Protein AF-A0A2G6JJI5-F1 (afdb_monomer_lite)

Structure (mmCIF, N/CA/C/O backbone):
data_AF-A0A2G6JJI5-F1
#
_entry.id   AF-A0A2G6JJI5-F1
#
loop_
_atom_site.group_PDB
_atom_site.id
_atom_site.type_symbol
_atom_site.label_atom_id
_atom_site.label_alt_id
_atom_site.label_comp_id
_atom_site.label_asym_id
_atom_site.label_entity_id
_atom_site.label_seq_id
_atom_site.pdbx_PDB_ins_code
_atom_site.Cartn_x
_atom_site.Cartn_y
_atom_site.Cartn_z
_atom_site.occupancy
_atom_site.B_iso_or_equiv
_atom_site.auth_seq_id
_atom_site.auth_comp_id
_atom_site.auth_asym_id
_atom_site.auth_atom_id
_atom_site.pdbx_PDB_model_num
ATOM 1 N N . MET A 1 1 ? 77.158 -7.263 20.703 1.00 38.56 1 MET A N 1
ATOM 2 C CA . MET A 1 1 ? 77.450 -8.481 19.905 1.00 38.56 1 MET A CA 1
ATOM 3 C C . MET A 1 1 ? 76.325 -9.481 20.168 1.00 38.56 1 MET A C 1
ATOM 5 O O . MET A 1 1 ? 75.842 -9.471 21.289 1.00 38.56 1 MET A O 1
ATOM 9 N N . GLN A 1 2 ? 75.831 -10.314 19.247 1.00 38.84 2 GLN A N 1
ATOM 10 C CA . GLN A 1 2 ? 75.945 -10.385 17.775 1.00 38.84 2 GLN A CA 1
ATOM 11 C C . GLN A 1 2 ? 74.769 -11.262 17.254 1.00 38.84 2 GLN A C 1
ATOM 13 O O . GLN A 1 2 ? 74.258 -12.082 18.010 1.00 38.84 2 GLN A O 1
ATOM 18 N N . ARG A 1 3 ? 74.331 -11.107 15.993 1.00 40.19 3 ARG A N 1
ATOM 19 C CA . ARG A 1 3 ? 73.438 -12.071 15.290 1.00 40.19 3 ARG A CA 1
ATOM 20 C C . ARG A 1 3 ? 74.279 -12.987 14.383 1.00 40.19 3 ARG A C 1
ATOM 22 O O . ARG A 1 3 ? 75.352 -12.550 13.966 1.00 40.19 3 ARG A O 1
ATOM 29 N N . PRO A 1 4 ? 73.813 -14.211 14.069 1.00 56.66 4 PRO A N 1
ATOM 30 C CA . PRO A 1 4 ? 73.196 -14.513 12.749 1.00 56.66 4 PRO A CA 1
ATOM 31 C C . PRO A 1 4 ? 71.775 -15.141 12.898 1.00 56.66 4 PRO A C 1
ATOM 33 O O . PRO A 1 4 ? 71.428 -15.555 13.997 1.00 56.66 4 PRO A O 1
ATOM 36 N N . LEU A 1 5 ? 70.803 -15.060 11.964 1.00 37.88 5 LEU A N 1
ATOM 37 C CA . LEU A 1 5 ? 70.696 -15.606 10.580 1.00 37.88 5 LEU A CA 1
ATOM 38 C C . LEU A 1 5 ? 70.724 -17.153 10.555 1.00 37.88 5 LEU A C 1
ATOM 40 O O . LEU A 1 5 ? 71.643 -17.722 11.127 1.00 37.88 5 LEU A O 1
ATOM 44 N N . LEU A 1 6 ? 69.809 -17.916 9.930 1.00 32.12 6 LEU A N 1
ATOM 45 C CA . LEU A 1 6 ? 68.618 -17.684 9.059 1.00 32.12 6 LEU A CA 1
ATOM 46 C C . LEU A 1 6 ? 67.366 -18.394 9.674 1.00 32.12 6 LEU A C 1
ATOM 48 O O . LEU A 1 6 ? 67.451 -18.812 10.821 1.00 32.12 6 LEU A O 1
ATOM 52 N N . SER A 1 7 ? 66.159 -18.552 9.097 1.00 29.69 7 SER A N 1
ATOM 53 C CA . SER A 1 7 ? 65.561 -18.447 7.736 1.00 29.69 7 SER A CA 1
ATOM 54 C C . SER A 1 7 ? 64.113 -17.886 7.838 1.00 29.69 7 SER A C 1
ATOM 56 O O . SER A 1 7 ? 63.636 -17.693 8.952 1.00 29.69 7 SER A O 1
ATOM 58 N N . SER A 1 8 ? 63.332 -17.508 6.809 1.00 32.75 8 SER A N 1
ATOM 59 C CA . SER A 1 8 ? 63.349 -17.657 5.331 1.00 32.75 8 SER A CA 1
ATOM 60 C C . SER A 1 8 ? 62.566 -18.848 4.740 1.00 32.75 8 SER A C 1
ATOM 62 O O . SER A 1 8 ? 63.150 -19.727 4.116 1.00 32.75 8 SER A O 1
ATOM 64 N N . ALA A 1 9 ? 61.229 -18.818 4.854 1.00 34.94 9 ALA A N 1
ATOM 65 C CA . ALA A 1 9 ? 60.298 -19.674 4.102 1.00 34.94 9 ALA A CA 1
ATOM 66 C C . ALA A 1 9 ? 59.340 -18.826 3.234 1.00 34.94 9 ALA A C 1
ATOM 68 O O . ALA A 1 9 ? 58.873 -17.772 3.662 1.00 34.94 9 ALA A O 1
ATOM 69 N N . PHE A 1 10 ? 59.088 -19.270 1.999 1.00 32.00 10 PHE A N 1
ATOM 70 C CA . PHE A 1 10 ? 58.446 -18.488 0.934 1.00 32.00 10 PHE A CA 1
ATOM 71 C C . PHE A 1 10 ? 56.982 -18.115 1.213 1.00 32.00 10 PHE A C 1
ATOM 73 O O . PHE A 1 10 ? 56.144 -18.983 1.448 1.00 32.00 10 PHE A O 1
ATOM 80 N N . LEU A 1 11 ? 56.652 -16.836 1.012 1.00 33.12 11 LEU A N 1
ATOM 81 C CA . LEU A 1 11 ? 55.282 -16.370 0.793 1.00 33.12 11 LEU A CA 1
ATOM 82 C C . LEU A 1 11 ? 55.141 -16.042 -0.700 1.00 33.12 11 LEU A C 1
ATOM 84 O O . LEU A 1 11 ? 55.648 -15.029 -1.180 1.00 33.12 11 LEU A O 1
ATOM 88 N N . ALA A 1 12 ? 54.523 -16.950 -1.457 1.00 31.89 12 ALA A N 1
ATOM 89 C CA . ALA A 1 12 ? 54.389 -16.820 -2.905 1.00 31.89 12 ALA A CA 1
ATOM 90 C C . ALA A 1 12 ? 53.346 -15.748 -3.260 1.00 31.89 12 ALA A C 1
ATOM 92 O O . ALA A 1 12 ? 52.140 -16.003 -3.249 1.00 31.89 12 ALA A O 1
ATOM 93 N N . ALA A 1 13 ? 53.812 -14.543 -3.591 1.00 33.28 13 ALA A N 1
ATOM 94 C CA . ALA A 1 13 ? 52.966 -13.489 -4.134 1.00 33.28 13 ALA A CA 1
ATOM 95 C C . ALA A 1 13 ? 52.426 -13.925 -5.507 1.00 33.28 13 ALA A C 1
ATOM 97 O O . ALA A 1 13 ? 53.142 -13.902 -6.507 1.00 33.28 13 ALA A O 1
ATOM 98 N N . SER A 1 14 ? 51.159 -14.345 -5.549 1.00 35.94 14 SER A N 1
ATOM 99 C CA . SER A 1 14 ? 50.479 -14.691 -6.799 1.00 35.94 14 SER A CA 1
ATOM 100 C C . SER A 1 14 ? 50.305 -13.432 -7.638 1.00 35.94 14 SER A C 1
ATOM 102 O O . SER A 1 14 ? 49.429 -12.610 -7.367 1.00 35.94 14 SER A O 1
ATOM 104 N N . LEU A 1 15 ? 51.175 -13.273 -8.636 1.00 31.30 15 LEU A N 1
ATOM 105 C CA . LEU A 1 15 ? 51.178 -12.132 -9.536 1.00 31.30 15 LEU A CA 1
ATOM 106 C C . LEU A 1 15 ? 49.893 -12.156 -10.375 1.00 31.30 15 LEU A C 1
ATOM 108 O O . LEU A 1 15 ? 49.793 -12.874 -11.370 1.00 31.30 15 LEU A O 1
ATOM 112 N N . LEU A 1 16 ? 48.895 -11.379 -9.953 1.00 34.00 16 LEU A N 1
ATOM 113 C CA . LEU A 1 16 ? 47.701 -11.121 -10.745 1.00 34.00 16 LEU A CA 1
ATOM 114 C C . LEU A 1 16 ? 48.131 -10.290 -11.954 1.00 34.00 16 LEU A C 1
ATOM 116 O O . LEU A 1 16 ? 48.223 -9.065 -11.893 1.00 34.00 16 LEU A O 1
ATOM 120 N N . LEU A 1 17 ? 48.444 -10.995 -13.042 1.00 34.47 17 LEU A N 1
ATOM 121 C CA . LEU A 1 17 ? 48.695 -10.434 -14.361 1.00 34.47 17 LEU A CA 1
ATOM 122 C C . LEU A 1 17 ? 47.403 -9.771 -14.840 1.00 34.47 17 LEU A C 1
ATOM 124 O O . LEU A 1 17 ? 46.578 -10.369 -15.531 1.00 34.47 17 LEU A O 1
ATOM 128 N N . ALA A 1 18 ? 47.229 -8.518 -14.425 1.00 38.69 18 ALA A N 1
ATOM 129 C CA . ALA A 1 18 ? 46.273 -7.603 -15.004 1.00 38.69 18 ALA A CA 1
ATOM 130 C C . ALA A 1 18 ? 46.671 -7.417 -16.468 1.00 38.69 18 ALA A C 1
ATOM 132 O O . ALA A 1 18 ? 47.504 -6.574 -16.805 1.00 38.69 18 ALA A O 1
ATOM 133 N N . VAL A 1 19 ? 46.093 -8.249 -17.336 1.00 40.50 19 VAL A N 1
ATOM 134 C CA . VAL A 1 19 ? 46.059 -7.992 -18.770 1.00 40.50 19 VAL A CA 1
ATOM 135 C C . VAL A 1 19 ? 45.399 -6.633 -18.904 1.00 40.50 19 VAL A C 1
ATOM 137 O O . VAL A 1 19 ? 44.190 -6.499 -18.705 1.00 40.50 19 VAL A O 1
ATOM 140 N N . ALA A 1 20 ? 46.215 -5.624 -19.192 1.00 40.72 20 ALA A N 1
ATOM 141 C CA . ALA A 1 20 ? 45.750 -4.313 -19.579 1.00 40.72 20 ALA A CA 1
ATOM 142 C C . ALA A 1 20 ? 45.092 -4.460 -20.951 1.00 40.72 20 ALA A C 1
ATOM 144 O O . ALA A 1 20 ? 45.684 -4.162 -21.987 1.00 40.72 20 ALA A O 1
ATOM 145 N N . ALA A 1 21 ? 43.845 -4.938 -20.945 1.00 42.84 21 ALA A N 1
ATOM 146 C CA . ALA A 1 21 ? 42.897 -4.533 -21.953 1.00 42.84 21 ALA A CA 1
ATOM 147 C C . ALA A 1 21 ? 42.993 -3.009 -21.988 1.00 42.84 21 ALA A C 1
ATOM 149 O O . ALA A 1 21 ? 42.696 -2.339 -20.994 1.00 42.84 21 ALA A O 1
ATOM 150 N N . THR A 1 22 ? 43.477 -2.473 -23.108 1.00 41.12 22 THR A N 1
ATOM 151 C CA . THR A 1 22 ? 43.263 -1.067 -23.427 1.00 41.12 22 THR A CA 1
ATOM 152 C C . THR A 1 22 ? 41.798 -0.786 -23.129 1.00 41.12 22 THR A C 1
ATOM 154 O O . THR A 1 22 ? 40.969 -1.570 -23.611 1.00 41.12 22 THR A O 1
ATOM 157 N N . PRO A 1 23 ? 41.450 0.260 -22.355 1.00 46.59 23 PRO A N 1
ATOM 158 C CA . PRO A 1 23 ? 40.070 0.688 -22.328 1.00 46.59 23 PRO A CA 1
ATOM 159 C C . PRO A 1 23 ? 39.725 0.958 -23.785 1.00 46.59 23 PRO A C 1
ATOM 161 O O . PRO A 1 23 ? 40.285 1.861 -24.413 1.00 46.59 23 PRO A O 1
ATOM 164 N N . ALA A 1 24 ? 38.869 0.106 -24.347 1.00 46.53 24 ALA A N 1
ATOM 165 C CA . ALA A 1 24 ? 38.224 0.452 -25.585 1.00 46.53 24 ALA A CA 1
ATOM 166 C C . ALA A 1 24 ? 37.601 1.826 -25.347 1.00 46.53 24 ALA A C 1
ATOM 168 O O . ALA A 1 24 ? 37.145 2.134 -24.238 1.00 46.53 24 ALA A O 1
ATOM 169 N N . GLN A 1 25 ? 37.516 2.626 -26.398 1.00 41.81 25 GLN A N 1
ATOM 170 C CA . GLN A 1 25 ? 36.428 3.581 -26.443 1.00 41.81 25 GLN A CA 1
ATOM 171 C C . GLN A 1 25 ? 35.155 2.741 -26.602 1.00 41.81 25 GLN A C 1
ATOM 173 O O . GLN A 1 25 ? 34.612 2.607 -27.694 1.00 41.81 25 GLN A O 1
ATOM 178 N N . GLU A 1 26 ? 34.715 2.133 -25.489 1.00 48.22 26 GLU A N 1
ATOM 179 C CA . GLU A 1 26 ? 33.298 2.041 -25.200 1.00 48.22 26 GLU A CA 1
ATOM 180 C C . GLU A 1 26 ? 32.799 3.456 -25.462 1.00 48.22 26 GLU A C 1
ATOM 182 O O . GLU A 1 26 ? 33.107 4.384 -24.706 1.00 48.22 26 GLU A O 1
ATOM 187 N N . GLU A 1 27 ? 32.122 3.646 -26.598 1.00 51.03 27 GLU A N 1
ATOM 188 C CA . GLU A 1 27 ? 31.246 4.794 -26.759 1.00 51.03 27 GLU A CA 1
ATOM 189 C C . GLU A 1 27 ? 30.479 4.879 -25.446 1.00 51.03 27 GLU A C 1
ATOM 191 O O . GLU A 1 27 ? 29.934 3.857 -25.017 1.00 51.03 27 GLU A O 1
ATOM 196 N N . GLU A 1 28 ? 30.503 6.035 -24.774 1.00 52.12 28 GLU A N 1
ATOM 197 C CA . GLU A 1 28 ? 29.772 6.230 -23.524 1.00 52.12 28 GLU A CA 1
ATOM 198 C C . GLU A 1 28 ? 28.290 6.112 -23.879 1.00 52.12 28 GLU A C 1
ATOM 200 O O . GLU A 1 28 ? 27.642 7.109 -24.203 1.00 52.12 28 GLU A O 1
ATOM 205 N N . GLN A 1 29 ? 27.803 4.865 -23.953 1.00 58.72 29 GLN A N 1
ATOM 206 C CA . GLN A 1 29 ? 26.558 4.498 -24.606 1.00 58.72 29 GLN A CA 1
ATOM 207 C C . GLN A 1 29 ? 25.493 5.176 -23.795 1.00 58.72 29 GLN A C 1
ATOM 209 O O . GLN A 1 29 ? 25.191 4.731 -22.689 1.00 58.72 29 GLN A O 1
ATOM 214 N N . GLN A 1 30 ? 25.030 6.315 -24.305 1.00 74.69 30 GLN A N 1
ATOM 215 C CA . GLN A 1 30 ? 24.306 7.270 -23.496 1.00 74.69 30 GLN A CA 1
ATOM 216 C C . GLN A 1 30 ? 23.094 6.535 -22.942 1.00 74.69 30 GLN A C 1
ATOM 218 O O . GLN A 1 30 ? 22.243 6.039 -23.685 1.00 74.69 30 GLN A O 1
ATOM 223 N N . ARG A 1 31 ? 23.099 6.341 -21.624 1.00 90.31 31 ARG A N 1
ATOM 224 C CA . ARG A 1 31 ? 22.243 5.327 -21.029 1.00 90.31 31 ARG A CA 1
ATOM 225 C C . ARG A 1 31 ? 20.842 5.886 -20.836 1.00 90.31 31 ARG A C 1
ATOM 227 O O . ARG A 1 31 ? 20.650 6.983 -20.310 1.00 90.31 31 ARG A O 1
ATOM 234 N N . GLY A 1 32 ? 19.860 5.114 -21.279 1.00 95.56 32 GLY A N 1
ATOM 235 C CA . GLY A 1 32 ? 18.454 5.461 -21.213 1.00 95.56 32 GLY A CA 1
ATOM 236 C C . GLY A 1 32 ? 17.920 5.542 -19.784 1.00 95.56 32 GLY A C 1
ATOM 237 O O . GLY A 1 32 ? 18.489 5.017 -18.821 1.00 95.56 32 GLY A O 1
ATOM 238 N N . MET A 1 33 ? 16.774 6.205 -19.661 1.00 96.75 33 MET A N 1
ATOM 239 C CA . MET A 1 33 ? 16.037 6.354 -18.407 1.00 96.75 33 MET A CA 1
ATOM 240 C C . MET A 1 33 ? 14.589 5.912 -18.610 1.00 96.75 33 MET A C 1
ATOM 242 O O . MET A 1 33 ? 13.979 6.240 -19.626 1.00 96.75 33 MET A O 1
ATOM 246 N N . LEU A 1 34 ? 14.023 5.208 -17.632 1.00 97.12 34 LEU A N 1
ATOM 247 C CA . LEU A 1 34 ? 12.670 4.657 -17.692 1.00 97.12 34 LEU A CA 1
ATOM 248 C C . LEU A 1 34 ? 11.923 4.958 -16.389 1.00 97.12 34 LEU A C 1
ATOM 250 O O . LEU A 1 34 ? 12.328 4.514 -15.316 1.00 97.12 34 LEU A O 1
ATOM 254 N N . SER A 1 35 ? 10.811 5.686 -16.475 1.00 96.38 35 SER A N 1
ATOM 255 C CA . SER A 1 35 ? 9.892 5.908 -15.359 1.00 96.38 35 SER A CA 1
ATOM 256 C C . SER A 1 35 ? 8.611 5.108 -15.559 1.00 96.38 35 SER A C 1
ATOM 258 O O . SER A 1 35 ? 7.983 5.155 -16.615 1.00 96.38 35 SER A O 1
ATOM 260 N N . MET A 1 36 ? 8.204 4.395 -14.516 1.00 96.81 36 MET A N 1
ATOM 261 C CA . MET A 1 36 ? 7.002 3.569 -14.470 1.00 96.81 36 MET A CA 1
ATOM 262 C C . MET A 1 36 ? 5.857 4.319 -13.775 1.00 96.81 36 MET A C 1
ATOM 264 O O . MET A 1 36 ? 6.087 5.179 -12.921 1.00 96.81 36 MET A O 1
ATOM 268 N N . LYS A 1 37 ? 4.605 3.976 -14.096 1.00 95.94 37 LYS A N 1
ATOM 269 C CA . LYS A 1 37 ? 3.404 4.599 -13.500 1.00 95.94 37 LYS A CA 1
ATOM 270 C C . LYS A 1 37 ? 3.283 4.334 -11.999 1.00 95.94 37 LYS A C 1
ATOM 272 O O . LYS A 1 37 ? 2.753 5.179 -11.287 1.00 95.94 37 LYS A O 1
ATOM 277 N N . ASP A 1 38 ? 3.835 3.222 -11.516 1.00 93.75 38 ASP A N 1
ATOM 278 C CA . ASP A 1 38 ? 3.941 2.887 -10.088 1.00 93.75 38 ASP A CA 1
ATOM 279 C C . ASP A 1 38 ? 5.049 3.657 -9.341 1.00 93.75 38 ASP A C 1
ATOM 281 O O . ASP A 1 38 ? 5.219 3.482 -8.136 1.00 93.75 38 ASP A O 1
ATOM 285 N N . GLY A 1 39 ? 5.815 4.495 -10.042 1.00 93.56 39 GLY A N 1
ATOM 286 C CA . GLY A 1 39 ? 6.869 5.324 -9.472 1.00 93.56 39 GLY A CA 1
ATOM 287 C C . GLY A 1 39 ? 8.248 4.676 -9.387 1.00 93.56 39 GLY A C 1
ATOM 288 O O . GLY A 1 39 ? 9.170 5.328 -8.893 1.00 93.56 39 GLY A O 1
ATOM 289 N N . ARG A 1 40 ? 8.452 3.452 -9.903 1.00 93.69 40 ARG A N 1
ATOM 290 C CA . ARG A 1 40 ? 9.817 2.993 -10.206 1.00 93.69 40 ARG A CA 1
ATOM 291 C C . ARG A 1 40 ? 10.468 3.940 -11.214 1.00 93.69 40 ARG A C 1
ATOM 293 O O . ARG A 1 40 ? 9.845 4.400 -12.173 1.00 93.69 40 ARG A O 1
ATOM 300 N N . MET A 1 41 ? 11.746 4.210 -10.989 1.00 93.75 41 MET A N 1
ATOM 301 C CA . MET A 1 41 ? 12.609 4.925 -11.914 1.00 93.75 41 MET A CA 1
ATOM 302 C C . MET A 1 41 ? 13.873 4.103 -12.092 1.00 93.75 41 MET A C 1
ATOM 304 O O . MET A 1 41 ? 14.675 3.989 -11.167 1.00 93.75 41 MET A O 1
ATOM 308 N N . PHE A 1 42 ? 14.022 3.542 -13.283 1.00 94.06 42 PHE A N 1
ATOM 309 C CA . PHE A 1 42 ? 15.249 2.914 -13.726 1.00 94.06 42 PHE A CA 1
ATOM 310 C C . PHE A 1 42 ? 16.067 3.934 -14.500 1.00 94.06 42 PHE A C 1
ATOM 312 O O . PHE A 1 42 ? 15.550 4.829 -15.177 1.00 94.06 42 PHE A O 1
ATOM 319 N N . VAL A 1 43 ? 17.369 3.813 -14.344 1.00 92.31 43 VAL A N 1
ATOM 320 C CA . VAL A 1 43 ? 18.357 4.768 -14.807 1.00 92.31 43 VAL A CA 1
ATOM 321 C C . VAL A 1 43 ? 19.543 3.975 -15.295 1.00 92.31 43 VAL A C 1
ATOM 323 O O . VAL A 1 43 ? 19.759 2.854 -14.838 1.00 92.31 43 VAL A O 1
ATOM 326 N N . ASP A 1 44 ? 20.322 4.576 -16.181 1.00 91.88 44 ASP A N 1
ATOM 327 C CA . ASP A 1 44 ? 21.610 4.024 -16.561 1.00 91.88 44 ASP A CA 1
ATOM 328 C C . ASP A 1 44 ? 21.448 2.615 -17.218 1.00 91.88 44 ASP A C 1
ATOM 330 O O . ASP A 1 44 ? 22.290 1.727 -17.057 1.00 91.88 44 ASP A O 1
ATOM 334 N N . LEU A 1 45 ? 20.345 2.455 -17.981 1.00 93.88 45 LEU A N 1
ATOM 335 C CA . LEU A 1 45 ? 19.923 1.272 -18.757 1.00 93.88 45 LEU A CA 1
ATOM 336 C C . LEU A 1 45 ? 20.296 1.373 -20.248 1.00 93.88 45 LEU A C 1
ATOM 338 O O . LEU A 1 45 ? 20.409 2.470 -20.788 1.00 93.88 45 LEU A O 1
ATOM 342 N N . ILE A 1 46 ? 20.337 0.241 -20.956 1.00 95.12 46 ILE A N 1
ATOM 343 C CA . ILE A 1 46 ? 20.214 0.214 -22.424 1.00 95.12 46 ILE A CA 1
ATOM 344 C C . ILE A 1 46 ? 18.731 -0.002 -22.768 1.00 95.12 46 ILE A C 1
ATOM 346 O O . ILE A 1 46 ? 18.095 -0.919 -22.241 1.00 95.12 46 ILE A O 1
ATOM 350 N N . LEU A 1 47 ? 18.170 0.862 -23.619 1.00 96.12 47 LEU A N 1
ATOM 351 C CA . LEU A 1 47 ? 16.755 0.856 -24.005 1.00 96.12 47 LEU A CA 1
ATOM 352 C C . LEU A 1 47 ? 16.608 0.875 -25.528 1.00 96.12 47 LEU A C 1
ATOM 354 O O . LEU A 1 47 ? 17.200 1.719 -26.196 1.00 96.12 47 LEU A O 1
ATOM 358 N N . GLU A 1 48 ? 15.749 0.011 -26.060 1.00 94.75 48 GLU A N 1
ATOM 359 C CA . GLU A 1 48 ? 15.335 0.019 -27.466 1.00 94.75 48 GLU A CA 1
ATOM 360 C C . GLU A 1 48 ? 13.827 0.290 -27.578 1.00 94.75 48 GLU A C 1
ATOM 362 O O . GLU A 1 48 ? 13.043 -0.102 -26.712 1.00 94.75 48 GLU A O 1
ATOM 367 N N . GLN A 1 49 ? 13.389 0.977 -28.636 1.00 92.00 49 GLN A N 1
ATOM 368 C CA . GLN A 1 49 ? 11.963 1.215 -28.872 1.00 92.00 49 GLN A CA 1
ATOM 369 C C . GLN A 1 49 ? 11.326 -0.027 -29.507 1.00 92.00 49 GLN A C 1
ATOM 371 O O . GLN A 1 49 ? 11.754 -0.459 -30.576 1.00 92.00 49 GLN A O 1
ATOM 376 N N . ASN A 1 50 ? 10.282 -0.586 -28.887 1.00 92.06 50 ASN A N 1
ATOM 377 C CA . ASN A 1 50 ? 9.634 -1.786 -29.414 1.00 92.06 50 ASN A CA 1
ATOM 378 C C . ASN A 1 50 ? 8.538 -1.429 -30.437 1.00 92.06 50 ASN A C 1
ATOM 380 O O . ASN A 1 50 ? 7.668 -0.596 -30.171 1.00 92.06 50 ASN A O 1
ATOM 384 N N . ALA A 1 51 ? 8.533 -2.107 -31.589 1.00 85.75 51 ALA A N 1
ATOM 385 C CA . ALA A 1 51 ? 7.560 -1.894 -32.667 1.00 85.75 51 ALA A CA 1
ATOM 386 C C . ALA A 1 51 ? 6.093 -2.178 -32.268 1.00 85.75 51 ALA A C 1
ATOM 388 O O . ALA A 1 51 ? 5.172 -1.701 -32.925 1.00 85.75 51 ALA A O 1
ATOM 389 N N . LYS A 1 52 ? 5.858 -2.925 -31.180 1.00 85.12 52 LYS A N 1
ATOM 390 C CA . LYS A 1 52 ? 4.523 -3.226 -30.626 1.00 85.12 52 LYS A CA 1
ATOM 391 C C . LYS A 1 52 ? 4.043 -2.185 -29.598 1.00 85.12 52 LYS A C 1
ATOM 393 O O . LYS A 1 52 ? 3.000 -2.385 -28.980 1.00 85.12 52 LYS A O 1
ATOM 398 N N . GLY A 1 53 ? 4.783 -1.085 -29.431 1.00 90.31 53 GLY A N 1
ATOM 399 C CA . GLY A 1 53 ? 4.584 -0.087 -28.378 1.00 90.31 53 GLY A CA 1
ATOM 400 C C . GLY A 1 53 ? 5.363 -0.435 -27.106 1.00 90.31 53 GLY A C 1
ATOM 401 O O . GLY A 1 53 ? 5.668 -1.594 -26.854 1.00 90.31 53 GLY A O 1
ATOM 402 N N . GLY A 1 54 ? 5.698 0.570 -26.295 1.00 95.50 54 GLY A N 1
ATOM 403 C CA . GLY A 1 54 ? 6.587 0.407 -25.135 1.00 95.50 54 GLY A CA 1
ATOM 404 C C . GLY A 1 54 ? 8.081 0.386 -25.492 1.00 95.50 54 GLY A C 1
ATOM 405 O O . GLY A 1 54 ? 8.487 0.909 -26.533 1.00 95.50 54 GLY A O 1
ATOM 406 N N . VAL A 1 55 ? 8.907 -0.182 -24.607 1.00 97.06 55 VAL A N 1
ATOM 407 C CA . VAL A 1 55 ? 10.372 -0.278 -24.776 1.00 97.06 55 VAL A CA 1
ATOM 408 C C . VAL A 1 55 ? 10.888 -1.653 -24.376 1.00 97.06 55 VAL A C 1
ATOM 410 O O . VAL A 1 55 ? 10.305 -2.305 -23.514 1.00 97.06 55 VAL A O 1
ATOM 413 N N . ASP A 1 56 ? 12.015 -2.059 -24.948 1.00 97.44 56 ASP A N 1
ATOM 414 C CA . ASP A 1 56 ? 12.769 -3.224 -24.499 1.00 97.44 56 ASP A CA 1
ATOM 415 C C . ASP A 1 56 ? 1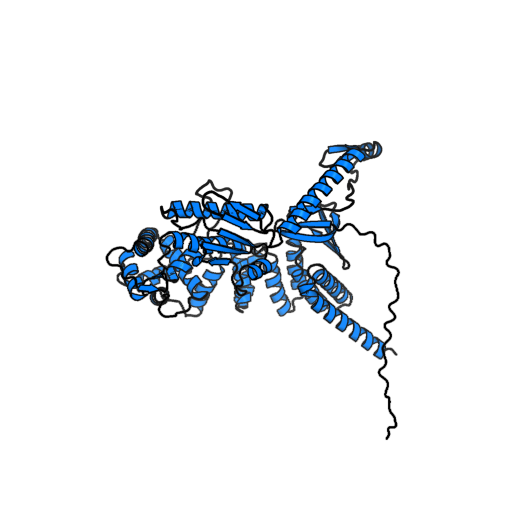3.967 -2.761 -23.662 1.00 97.44 56 ASP A C 1
ATOM 417 O O . ASP A 1 56 ? 14.788 -1.965 -24.119 1.00 97.44 56 ASP A O 1
ATOM 421 N N . VAL A 1 57 ? 14.075 -3.268 -22.434 1.00 97.38 57 VAL A N 1
ATOM 422 C CA . VAL A 1 57 ? 15.275 -3.134 -21.600 1.00 97.38 57 VAL A CA 1
ATOM 423 C C . VAL A 1 57 ? 16.264 -4.209 -22.033 1.00 97.38 57 VAL A C 1
ATOM 425 O O . VAL A 1 57 ? 15.943 -5.401 -21.995 1.00 97.38 57 VAL A O 1
ATOM 428 N N . VAL A 1 58 ? 17.457 -3.796 -22.451 1.00 96.56 58 VAL A N 1
ATOM 429 C CA . VAL A 1 58 ? 18.527 -4.701 -22.881 1.00 96.56 58 VAL A CA 1
ATOM 430 C C . VAL A 1 58 ? 19.493 -4.915 -21.717 1.00 96.56 58 VAL A C 1
ATOM 432 O O . VAL A 1 58 ? 20.048 -3.961 -21.175 1.00 96.56 58 VAL A O 1
ATOM 435 N N . LEU A 1 59 ? 19.662 -6.178 -21.334 1.00 95.81 59 LEU A N 1
ATOM 436 C CA . LEU A 1 59 ? 20.522 -6.674 -20.259 1.00 95.81 59 LEU A CA 1
ATOM 437 C C . LEU A 1 59 ? 21.560 -7.646 -20.845 1.00 95.81 59 LEU A C 1
ATOM 439 O O . LEU A 1 59 ? 21.340 -8.231 -21.910 1.00 95.81 59 LEU A O 1
ATOM 443 N N . SER A 1 60 ? 22.662 -7.889 -20.136 1.00 95.00 60 SER A N 1
ATOM 444 C CA . SER A 1 60 ? 23.706 -8.834 -20.566 1.00 95.00 60 SER A CA 1
ATOM 445 C C . SER A 1 60 ? 23.156 -10.256 -20.755 1.00 95.00 60 SER A C 1
ATOM 447 O O . SER A 1 60 ? 23.544 -10.974 -21.677 1.00 95.00 60 SER A O 1
ATOM 449 N N . ALA A 1 61 ? 22.188 -10.650 -19.921 1.00 95.44 61 ALA A N 1
ATOM 450 C CA . ALA A 1 61 ? 21.537 -11.955 -19.961 1.00 95.44 61 ALA A CA 1
ATOM 451 C C . ALA A 1 61 ? 20.243 -12.005 -20.807 1.00 95.44 61 ALA A C 1
ATOM 453 O O . ALA A 1 61 ? 19.559 -13.037 -20.838 1.00 95.44 61 ALA A O 1
ATOM 454 N N . GLY A 1 62 ? 19.887 -10.933 -21.523 1.00 95.81 62 GLY A N 1
ATOM 455 C CA . GLY A 1 62 ? 18.798 -10.939 -22.503 1.00 95.81 62 GLY A CA 1
ATOM 456 C C . GLY A 1 62 ? 17.988 -9.646 -22.558 1.00 95.81 62 GLY A C 1
ATOM 457 O O . GLY A 1 62 ? 18.398 -8.607 -22.061 1.00 95.81 62 GLY A O 1
ATOM 458 N N . ARG A 1 63 ? 16.807 -9.707 -23.175 1.00 96.75 63 ARG A N 1
ATOM 459 C CA . ARG A 1 63 ? 15.916 -8.549 -23.340 1.00 96.75 63 ARG A CA 1
ATOM 460 C C . ARG A 1 63 ? 14.630 -8.725 -22.544 1.00 96.75 63 ARG A C 1
ATOM 462 O O . ARG A 1 63 ? 14.092 -9.831 -22.476 1.00 96.75 63 ARG A O 1
ATOM 469 N N . ILE A 1 64 ? 14.130 -7.631 -21.978 1.00 97.69 64 ILE A N 1
ATOM 470 C CA . ILE A 1 64 ? 12.856 -7.567 -21.261 1.00 97.69 64 ILE A CA 1
ATOM 471 C C . ILE A 1 64 ? 11.955 -6.550 -21.950 1.00 97.69 64 ILE A C 1
ATOM 473 O O . ILE A 1 64 ? 12.242 -5.357 -21.933 1.00 97.69 64 ILE A O 1
ATOM 477 N N . HIS A 1 65 ? 10.840 -7.015 -22.503 1.00 97.75 65 HIS A N 1
ATOM 478 C CA . HIS A 1 65 ? 9.820 -6.125 -23.037 1.00 97.75 65 HIS A CA 1
ATOM 479 C C . HIS A 1 65 ? 9.016 -5.465 -21.910 1.00 97.75 65 HIS A C 1
ATOM 481 O O . HIS A 1 65 ? 8.459 -6.160 -21.060 1.00 97.75 65 HIS A O 1
ATOM 487 N N . VAL A 1 66 ? 8.911 -4.136 -21.932 1.00 98.06 66 VAL A N 1
ATOM 488 C CA . VAL A 1 66 ? 8.128 -3.332 -20.989 1.00 98.06 66 VAL A CA 1
ATOM 489 C C . VAL A 1 66 ? 6.972 -2.669 -21.749 1.00 98.06 66 VAL A C 1
ATOM 491 O O . VAL A 1 66 ? 7.206 -1.766 -22.558 1.00 98.06 66 VAL A O 1
ATOM 494 N N . PRO A 1 67 ? 5.713 -3.075 -21.507 1.00 97.19 67 PRO A N 1
ATOM 495 C CA . PRO A 1 67 ? 4.577 -2.548 -22.251 1.00 97.19 67 PRO A CA 1
ATOM 496 C C . PRO A 1 67 ? 4.213 -1.120 -21.816 1.00 97.19 67 PRO A C 1
ATOM 498 O O . PRO A 1 67 ? 4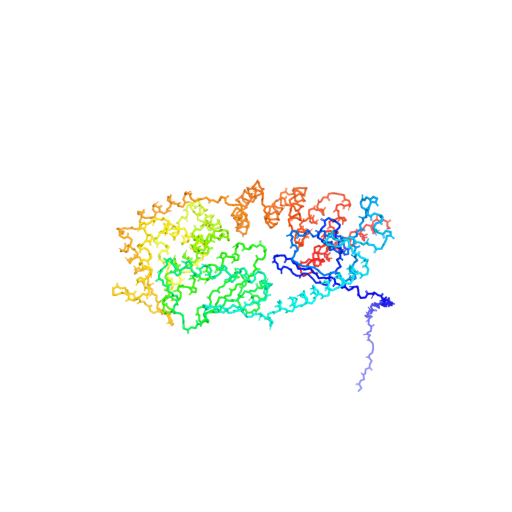.245 -0.771 -20.633 1.00 97.19 67 PRO A O 1
ATOM 501 N N . GLU A 1 68 ? 3.761 -0.302 -22.771 1.00 96.69 68 GLU A N 1
ATOM 502 C CA . GLU A 1 68 ? 3.333 1.098 -22.570 1.00 96.69 68 GLU A CA 1
ATOM 503 C C . GLU A 1 68 ? 2.226 1.267 -21.505 1.00 96.69 68 GLU A C 1
ATOM 505 O O . GLU A 1 68 ? 2.084 2.320 -20.873 1.00 96.69 68 GLU A O 1
ATOM 510 N N . SER A 1 69 ? 1.467 0.203 -21.224 1.00 96.12 69 SER A N 1
ATOM 511 C CA . SER A 1 69 ? 0.505 0.151 -20.120 1.00 96.12 69 SER A CA 1
ATOM 512 C C . SER A 1 69 ? 1.139 0.464 -18.757 1.00 96.12 69 SER A C 1
ATOM 514 O O . SER A 1 69 ? 0.470 1.094 -17.936 1.00 96.12 69 SER A O 1
ATOM 516 N N . LEU A 1 70 ? 2.421 0.140 -18.546 1.00 96.38 70 LEU A N 1
ATOM 517 C CA . LEU A 1 70 ? 3.159 0.369 -17.298 1.00 96.38 70 LEU A CA 1
ATOM 518 C C . LEU A 1 70 ? 4.037 1.635 -17.305 1.00 96.38 70 LEU A C 1
ATOM 520 O O . LEU A 1 70 ? 4.378 2.140 -16.237 1.00 96.38 70 LEU A O 1
ATOM 524 N N . ILE A 1 71 ? 4.396 2.165 -18.478 1.00 97.31 71 ILE A N 1
ATOM 525 C CA . ILE A 1 71 ? 5.411 3.226 -18.628 1.00 97.31 71 ILE A CA 1
ATOM 526 C C . ILE A 1 71 ? 4.808 4.623 -18.450 1.00 97.31 71 ILE A C 1
ATOM 528 O O . ILE A 1 71 ? 3.856 4.985 -19.136 1.00 97.31 71 ILE A O 1
ATOM 532 N N . GLN A 1 72 ? 5.377 5.427 -17.552 1.00 96.12 72 GLN A N 1
ATOM 533 C CA . GLN A 1 72 ? 5.002 6.830 -17.358 1.00 96.12 72 GLN A CA 1
ATOM 534 C C . GLN A 1 72 ? 5.738 7.760 -18.331 1.00 96.12 72 GLN A C 1
ATOM 536 O O . GLN A 1 72 ? 5.109 8.636 -18.921 1.00 96.12 72 GLN A O 1
ATOM 541 N N . ASP A 1 73 ? 7.051 7.589 -18.479 1.00 96.31 73 ASP A N 1
ATOM 542 C CA . ASP A 1 73 ? 7.877 8.289 -19.470 1.00 96.31 73 ASP A CA 1
ATOM 543 C C . ASP A 1 73 ? 9.209 7.540 -19.658 1.00 96.31 73 ASP A C 1
ATOM 545 O O . ASP A 1 73 ? 9.618 6.767 -18.788 1.00 96.31 73 ASP A O 1
ATOM 549 N N . TYR A 1 74 ? 9.892 7.751 -20.780 1.00 96.94 74 TYR A N 1
ATOM 550 C CA . TYR A 1 74 ? 11.174 7.113 -21.082 1.00 96.94 74 TYR A CA 1
ATOM 551 C C . TYR A 1 74 ? 12.031 7.952 -22.036 1.00 96.94 74 TYR A C 1
ATOM 553 O O . TYR A 1 74 ? 11.512 8.609 -22.938 1.00 96.94 74 TYR A O 1
ATOM 561 N N . PHE A 1 75 ? 13.348 7.885 -21.867 1.00 96.56 75 PHE A N 1
ATOM 562 C CA . PHE A 1 75 ? 14.344 8.576 -22.683 1.00 96.56 75 PHE A CA 1
ATOM 563 C C . PHE A 1 75 ? 15.313 7.561 -23.292 1.00 96.56 75 PHE A C 1
ATOM 565 O O . PHE A 1 75 ? 15.893 6.756 -22.560 1.00 96.56 75 PHE A O 1
ATOM 572 N N . ILE A 1 76 ? 15.478 7.614 -24.616 1.00 96.00 76 ILE A N 1
ATOM 573 C CA . ILE A 1 76 ? 16.434 6.797 -25.376 1.00 96.00 76 ILE A CA 1
ATOM 574 C C . ILE A 1 76 ? 17.397 7.750 -26.095 1.00 96.00 76 ILE A C 1
ATOM 576 O O . ILE A 1 76 ? 16.991 8.435 -27.039 1.00 96.00 76 ILE A O 1
ATOM 580 N N . PRO A 1 77 ? 18.665 7.820 -25.673 1.00 93.12 77 PRO A N 1
ATOM 581 C CA . PRO A 1 77 ? 19.681 8.575 -26.391 1.00 93.12 77 PRO A CA 1
ATOM 582 C C . PRO A 1 77 ? 19.879 8.083 -27.822 1.00 93.12 77 PRO A C 1
ATOM 584 O O . PRO A 1 77 ? 19.787 6.893 -28.112 1.00 93.12 77 PRO A O 1
ATOM 587 N N . GLY A 1 78 ? 20.092 9.022 -28.745 1.00 90.94 78 GLY A N 1
ATOM 588 C CA . GLY A 1 78 ? 20.200 8.709 -30.172 1.00 90.94 78 GLY A CA 1
ATOM 589 C C . GLY A 1 78 ? 18.937 8.095 -30.798 1.00 90.94 78 GLY A C 1
ATOM 590 O O . GLY A 1 78 ? 19.050 7.498 -31.870 1.00 90.94 78 GLY A O 1
ATOM 591 N N . ALA A 1 79 ? 17.757 8.219 -30.163 1.00 91.56 79 ALA A N 1
ATOM 592 C CA . ALA A 1 79 ? 16.498 7.662 -30.666 1.00 91.56 79 ALA A CA 1
ATOM 593 C C . ALA A 1 79 ? 16.278 7.967 -32.155 1.00 91.56 79 ALA A C 1
ATOM 595 O O . ALA A 1 79 ? 16.306 9.121 -32.591 1.00 91.56 79 ALA A O 1
ATOM 596 N N . LYS A 1 80 ? 16.008 6.913 -32.927 1.00 90.94 80 LYS A N 1
ATOM 597 C CA . LYS A 1 80 ? 15.718 6.982 -34.363 1.00 90.94 80 LYS A CA 1
ATOM 598 C C . LYS A 1 80 ? 14.214 6.859 -34.591 1.00 90.94 80 LYS A C 1
ATOM 600 O O . LYS A 1 80 ? 13.495 6.298 -33.768 1.00 90.94 80 LYS A O 1
ATOM 605 N N . ILE A 1 81 ? 13.732 7.368 -35.720 1.00 88.62 81 ILE A N 1
ATOM 606 C CA . ILE A 1 81 ? 12.326 7.214 -36.106 1.00 88.62 81 ILE A CA 1
ATOM 607 C C . ILE A 1 81 ? 12.151 5.816 -36.697 1.00 88.62 81 ILE A C 1
ATOM 609 O O . ILE A 1 81 ? 12.475 5.587 -37.858 1.00 88.62 81 ILE A O 1
ATOM 613 N N . ALA A 1 82 ? 11.636 4.887 -35.895 1.00 83.38 82 ALA A N 1
ATOM 614 C CA . ALA A 1 82 ? 11.191 3.591 -36.388 1.00 83.38 82 ALA A CA 1
ATOM 615 C C . ALA A 1 82 ? 9.893 3.771 -37.196 1.00 83.38 82 ALA A C 1
ATOM 617 O O . ALA A 1 82 ? 8.823 3.997 -36.627 1.00 83.38 82 ALA A O 1
ATOM 618 N N . PHE A 1 83 ? 9.991 3.701 -38.525 1.00 85.31 83 PHE A N 1
ATOM 619 C CA . PHE A 1 83 ? 8.841 3.663 -39.424 1.00 85.31 83 PHE A CA 1
ATOM 620 C C . PHE A 1 83 ? 9.118 2.731 -40.608 1.00 85.31 83 PHE A C 1
ATOM 622 O O . PHE A 1 83 ? 10.016 2.986 -41.406 1.00 85.31 83 PHE A O 1
ATOM 629 N N . GLU A 1 84 ? 8.311 1.681 -40.730 1.00 87.06 84 GLU A N 1
ATOM 630 C CA . GLU A 1 84 ? 8.318 0.749 -41.858 1.00 87.06 84 GLU A CA 1
ATOM 631 C C . GLU A 1 84 ? 7.070 1.003 -42.714 1.00 87.06 84 GLU A C 1
ATOM 633 O O . GLU A 1 84 ? 5.953 1.083 -42.199 1.00 87.06 84 GLU A O 1
ATOM 638 N N . ALA A 1 85 ? 7.253 1.172 -44.024 1.00 89.75 85 ALA A N 1
ATOM 639 C CA . ALA A 1 85 ? 6.171 1.532 -44.935 1.00 89.75 85 ALA A CA 1
ATOM 640 C C . ALA A 1 85 ? 5.305 0.311 -45.294 1.00 89.75 85 ALA A C 1
ATOM 642 O O . ALA A 1 85 ? 5.755 -0.593 -45.998 1.00 89.75 85 ALA A O 1
ATOM 643 N N . SER A 1 86 ? 4.043 0.309 -44.853 1.00 92.94 86 SER A N 1
ATOM 644 C CA . SER A 1 86 ? 3.150 -0.861 -44.936 1.00 92.94 86 SER A CA 1
ATOM 645 C C . SER A 1 86 ? 2.406 -1.022 -46.270 1.00 92.94 86 SER A C 1
ATOM 647 O O . SER A 1 86 ? 1.769 -2.045 -46.514 1.00 92.94 86 SER A O 1
ATOM 649 N N . SER A 1 87 ? 2.457 -0.016 -47.148 1.00 95.19 87 SER A N 1
ATOM 650 C CA . SER A 1 87 ? 1.818 -0.049 -48.469 1.00 95.19 87 SER A CA 1
ATOM 651 C C . SER A 1 87 ? 2.560 0.829 -49.474 1.00 95.19 87 SER A C 1
ATOM 653 O O . SER A 1 87 ? 3.300 1.733 -49.081 1.00 95.19 87 SER A O 1
ATOM 655 N N . LYS A 1 88 ? 2.299 0.632 -50.775 1.00 96.19 88 LYS A N 1
ATOM 656 C CA . LYS A 1 88 ? 2.914 1.415 -51.861 1.00 96.19 88 LYS A CA 1
ATOM 657 C C . LYS A 1 88 ? 2.811 2.931 -51.647 1.00 96.19 88 LYS A C 1
ATOM 659 O O . LYS A 1 88 ? 3.786 3.644 -51.839 1.00 96.19 88 LYS A O 1
ATOM 664 N N . LYS A 1 89 ? 1.666 3.428 -51.166 1.00 94.75 89 LYS A N 1
ATOM 665 C CA . LYS A 1 89 ? 1.475 4.861 -50.882 1.00 94.75 89 LYS A CA 1
ATOM 666 C C . LYS A 1 89 ? 2.361 5.372 -49.739 1.00 94.75 89 LYS A C 1
ATOM 668 O O . LYS A 1 89 ? 2.690 6.551 -49.709 1.00 94.75 89 LYS A O 1
ATOM 673 N N . GLU A 1 90 ? 2.731 4.515 -48.790 1.00 95.81 90 GLU A N 1
ATOM 674 C CA . GLU A 1 90 ? 3.680 4.871 -47.731 1.00 95.81 90 GLU A CA 1
ATOM 675 C C . GLU A 1 90 ? 5.130 4.789 -48.228 1.00 95.81 90 GLU A C 1
ATOM 677 O O . GLU A 1 90 ? 5.930 5.655 -47.884 1.00 95.81 90 GLU A O 1
ATOM 682 N N . GLN A 1 91 ? 5.448 3.818 -49.093 1.00 96.00 91 GLN A N 1
ATOM 683 C CA . GLN A 1 91 ? 6.756 3.694 -49.755 1.00 96.00 91 GLN A CA 1
ATOM 684 C C . GLN A 1 91 ? 7.041 4.937 -50.613 1.00 96.00 91 GLN A C 1
ATOM 686 O O . GLN A 1 91 ? 8.030 5.627 -50.388 1.00 96.00 91 GLN A O 1
ATOM 691 N N . GLU A 1 92 ? 6.080 5.331 -51.453 1.00 96.62 92 GLU A N 1
ATOM 692 C CA . GLU A 1 92 ? 6.097 6.566 -52.245 1.00 96.62 92 GLU A CA 1
ATOM 693 C C . GLU A 1 92 ? 6.258 7.858 -51.420 1.00 96.62 92 GLU A C 1
ATOM 695 O O . GLU A 1 92 ? 6.562 8.906 -51.993 1.00 96.62 92 GLU A O 1
ATOM 700 N N . MET A 1 93 ? 5.983 7.845 -50.111 1.00 97.00 93 MET A N 1
ATOM 701 C CA . MET A 1 93 ? 6.214 8.991 -49.221 1.00 97.00 93 MET A CA 1
ATOM 702 C C . MET A 1 93 ? 7.621 8.949 -48.613 1.00 97.00 93 MET A C 1
ATOM 704 O O . MET A 1 93 ? 8.274 9.991 -48.543 1.00 97.00 93 MET A O 1
ATOM 708 N N . VAL A 1 94 ? 8.112 7.759 -48.251 1.00 95.31 94 VAL A N 1
ATOM 709 C CA . VAL A 1 94 ? 9.494 7.541 -47.785 1.00 95.31 94 VAL A CA 1
ATOM 710 C C . VAL A 1 94 ? 10.502 7.873 -48.887 1.00 95.31 94 VAL A C 1
ATOM 712 O O . VAL A 1 94 ? 11.442 8.621 -48.634 1.00 95.31 94 VAL A O 1
ATOM 715 N N . GLU A 1 95 ? 10.249 7.451 -50.128 1.00 95.44 95 GLU A N 1
ATOM 716 C CA . GLU A 1 95 ? 11.031 7.825 -51.322 1.00 95.44 95 GLU A CA 1
ATOM 717 C C . GLU A 1 95 ? 11.118 9.349 -51.524 1.00 95.44 95 GLU A C 1
ATOM 719 O O . GLU A 1 95 ? 12.128 9.870 -51.992 1.00 95.44 95 GLU A O 1
ATOM 724 N N . LYS A 1 96 ? 10.078 10.092 -51.122 1.00 96.69 96 LYS A N 1
ATOM 725 C CA . LYS A 1 96 ? 10.025 11.565 -51.184 1.00 96.69 96 LYS A CA 1
ATOM 726 C C . LYS A 1 96 ? 10.654 12.239 -49.952 1.00 96.69 96 LYS A C 1
ATOM 728 O O . LYS A 1 96 ? 10.521 13.453 -49.785 1.00 96.69 96 LYS A O 1
ATOM 733 N N . GLY A 1 97 ? 11.313 11.478 -49.074 1.00 96.25 97 GLY A N 1
ATOM 734 C CA . GLY A 1 97 ? 11.961 11.964 -47.851 1.00 96.25 97 GLY A CA 1
ATOM 735 C C . GLY A 1 97 ? 10.995 12.296 -46.708 1.00 96.25 97 GLY A C 1
ATOM 736 O O . GLY A 1 97 ? 11.330 13.110 -45.839 1.00 96.25 97 GLY A O 1
ATOM 737 N N . TYR A 1 98 ? 9.786 11.720 -46.706 1.00 96.75 98 TYR A N 1
ATOM 738 C CA . TYR A 1 98 ? 8.801 11.881 -45.633 1.00 96.75 98 TYR A CA 1
ATOM 739 C C . TYR A 1 98 ? 8.703 10.620 -44.774 1.00 96.75 98 TYR A C 1
ATOM 741 O O . TYR A 1 98 ? 8.537 9.514 -45.273 1.00 96.75 98 TYR A O 1
ATOM 749 N N . VAL A 1 99 ? 8.700 10.809 -43.458 1.00 95.81 99 VAL A N 1
ATOM 750 C CA . VAL A 1 99 ? 8.475 9.754 -42.463 1.00 95.81 99 VAL A CA 1
ATOM 751 C C . VAL A 1 99 ? 7.188 10.029 -41.693 1.00 95.81 99 VAL A C 1
ATOM 753 O O . VAL A 1 99 ? 6.742 11.179 -41.574 1.00 95.81 99 VAL A O 1
ATOM 756 N N . ARG A 1 100 ? 6.573 8.972 -41.157 1.00 93.06 100 ARG A N 1
ATOM 757 C CA . ARG A 1 100 ? 5.337 9.091 -40.385 1.00 93.06 100 ARG A CA 1
ATOM 758 C C . ARG A 1 100 ? 5.652 9.235 -38.897 1.00 93.06 100 ARG A C 1
ATOM 760 O O . ARG A 1 100 ? 6.074 8.290 -38.244 1.00 93.06 100 ARG A O 1
ATOM 767 N N . TYR A 1 101 ? 5.425 10.425 -38.348 1.00 92.81 101 TYR A N 1
ATOM 768 C CA . TYR A 1 101 ? 5.710 10.761 -36.953 1.00 92.81 101 TYR A CA 1
ATOM 769 C C . TYR A 1 101 ? 4.449 11.278 -36.257 1.00 92.81 101 TYR A C 1
ATOM 771 O O . TYR A 1 101 ? 3.772 12.178 -36.760 1.00 92.81 101 TYR A O 1
ATOM 779 N N . ARG A 1 102 ? 4.101 10.687 -35.103 1.00 88.75 102 ARG A N 1
ATOM 780 C CA . ARG A 1 102 ? 2.871 11.005 -34.342 1.00 88.75 102 ARG A CA 1
ATOM 781 C C . ARG A 1 102 ? 1.614 11.029 -35.242 1.00 88.75 102 ARG A C 1
ATOM 783 O O . ARG A 1 102 ? 0.793 11.941 -35.178 1.00 88.75 102 ARG A O 1
ATOM 790 N N . GLY A 1 103 ? 1.513 10.043 -36.140 1.00 91.44 103 GLY A N 1
ATOM 791 C CA . GLY A 1 103 ? 0.426 9.869 -37.113 1.00 91.44 103 GLY A CA 1
ATOM 792 C C . GLY A 1 103 ? 0.499 10.739 -38.379 1.00 91.44 103 GLY A C 1
ATOM 793 O O . GLY A 1 103 ? -0.176 10.412 -39.358 1.00 91.44 103 GLY A O 1
ATOM 794 N N . LYS A 1 104 ? 1.323 11.797 -38.397 1.00 95.75 104 LYS A N 1
ATOM 795 C CA . LYS A 1 104 ? 1.443 12.773 -39.495 1.00 95.75 104 LYS A CA 1
ATOM 796 C C . LYS A 1 104 ? 2.642 12.476 -40.396 1.00 95.75 104 LYS A C 1
ATOM 798 O O . LYS A 1 104 ? 3.668 12.001 -39.923 1.00 95.75 104 LYS A O 1
ATOM 803 N N . TRP A 1 105 ? 2.537 12.826 -41.676 1.00 96.19 105 TRP A N 1
ATOM 804 C CA . TRP A 1 105 ? 3.680 12.845 -42.592 1.00 96.19 105 TRP A CA 1
ATOM 805 C C . TRP A 1 105 ? 4.482 14.133 -42.415 1.00 96.19 105 TRP A C 1
ATOM 807 O O . TRP A 1 105 ? 3.930 15.228 -42.512 1.00 96.19 105 TRP A O 1
ATOM 817 N N . LEU A 1 106 ? 5.782 14.000 -42.168 1.00 97.69 106 LEU A N 1
ATOM 818 C CA . LEU A 1 106 ? 6.735 15.101 -42.031 1.00 97.69 106 LEU A CA 1
ATOM 819 C C . LEU A 1 106 ? 8.001 14.758 -42.820 1.00 97.69 106 LEU A C 1
ATOM 821 O O . LEU A 1 106 ? 8.366 13.588 -42.891 1.00 97.69 106 LEU A O 1
ATOM 825 N N . ARG A 1 107 ? 8.710 15.757 -43.360 1.00 97.00 107 ARG A N 1
ATOM 826 C CA . ARG A 1 107 ? 10.063 15.521 -43.894 1.00 97.00 107 ARG A CA 1
ATOM 827 C C . ARG A 1 107 ? 10.972 15.006 -42.781 1.00 97.00 107 ARG A C 1
ATOM 829 O O . ARG A 1 107 ? 10.888 15.514 -41.660 1.00 97.00 107 ARG A O 1
ATOM 836 N N . GLU A 1 108 ? 11.847 14.053 -43.090 1.00 95.06 108 GLU A N 1
ATOM 837 C CA . GLU A 1 108 ? 12.669 13.345 -42.097 1.00 95.06 108 GLU A CA 1
ATOM 838 C C . GLU A 1 108 ? 13.398 14.297 -41.137 1.00 95.06 108 GLU A C 1
ATOM 840 O O . GLU A 1 108 ? 13.231 14.193 -39.925 1.00 95.06 108 GLU A O 1
ATOM 845 N N . ALA A 1 109 ? 14.099 15.311 -41.657 1.00 95.19 109 ALA A N 1
ATOM 846 C CA . ALA A 1 109 ? 14.812 16.301 -40.843 1.00 95.19 109 ALA A CA 1
ATOM 847 C C . ALA A 1 109 ? 13.902 17.089 -39.871 1.00 95.19 109 ALA A C 1
ATOM 849 O O . ALA A 1 109 ? 14.325 17.448 -38.772 1.00 95.19 109 ALA A O 1
ATOM 850 N N . ILE A 1 110 ? 12.637 17.337 -40.238 1.00 96.69 110 ILE A N 1
ATOM 851 C CA . ILE A 1 110 ? 11.656 18.000 -39.361 1.00 96.69 110 ILE A CA 1
ATOM 852 C C . ILE A 1 110 ? 11.211 17.039 -38.257 1.00 96.69 110 ILE A C 1
ATOM 854 O O . ILE A 1 110 ? 11.123 17.438 -37.096 1.00 96.69 110 ILE A O 1
ATOM 858 N N . ALA A 1 111 ? 10.943 15.780 -38.605 1.00 95.62 111 ALA A N 1
ATOM 859 C CA . ALA A 1 111 ? 10.549 14.760 -37.643 1.00 95.62 111 ALA A CA 1
ATOM 860 C C . ALA A 1 111 ? 11.689 14.442 -36.660 1.00 95.62 111 ALA A C 1
ATOM 862 O O . ALA A 1 111 ? 11.454 14.412 -35.454 1.00 95.62 111 ALA A O 1
ATOM 863 N N . LYS A 1 112 ? 12.930 14.310 -37.150 1.00 95.06 112 LYS A N 1
ATOM 864 C CA . LYS A 1 112 ? 14.138 14.109 -36.337 1.00 95.06 112 LYS A CA 1
ATOM 865 C C . LYS A 1 112 ? 14.325 15.251 -35.337 1.00 95.06 112 LYS A C 1
ATOM 867 O O . LYS A 1 112 ? 14.387 14.995 -34.141 1.00 95.06 112 LYS A O 1
ATOM 872 N N . ARG A 1 113 ? 14.252 16.510 -35.788 1.00 96.06 113 ARG A N 1
ATOM 873 C CA . ARG A 1 113 ? 14.324 17.692 -34.906 1.00 96.06 113 ARG A CA 1
ATOM 874 C C . ARG A 1 113 ? 13.190 17.747 -33.869 1.00 96.06 113 ARG A C 1
ATOM 876 O O . ARG A 1 113 ? 13.376 18.295 -32.782 1.00 96.06 113 ARG A O 1
ATOM 883 N N . GLN A 1 114 ? 12.008 17.205 -34.177 1.00 96.69 114 GLN A N 1
ATOM 884 C CA . GLN A 1 114 ? 10.917 17.072 -33.200 1.00 96.69 114 GLN A CA 1
ATOM 885 C C . GLN A 1 114 ? 11.167 15.944 -32.189 1.00 96.69 114 GLN A C 1
ATOM 887 O O . GLN A 1 114 ? 10.876 16.142 -31.010 1.00 96.69 114 GLN A O 1
ATOM 892 N N . LEU A 1 115 ? 11.716 14.806 -32.623 1.00 94.25 115 LEU A N 1
ATOM 893 C CA . LEU A 1 115 ? 12.101 13.692 -31.754 1.00 94.25 115 LEU A CA 1
ATOM 894 C C . LEU A 1 115 ? 13.242 14.091 -30.811 1.00 94.25 115 LEU A C 1
ATOM 896 O O . LEU A 1 115 ? 13.112 13.899 -29.611 1.00 94.25 115 LEU A O 1
ATOM 900 N N . GLU A 1 116 ? 14.300 14.731 -31.310 1.00 94.69 116 GLU A N 1
ATOM 901 C CA . GLU A 1 116 ? 15.403 15.274 -30.500 1.00 94.69 116 GLU A CA 1
ATOM 902 C C . GLU A 1 116 ? 14.888 16.267 -29.446 1.00 94.69 116 GLU A C 1
ATOM 904 O O . GLU A 1 116 ? 15.187 16.143 -28.259 1.00 94.69 116 GLU A O 1
ATOM 909 N N . LYS A 1 117 ? 14.027 17.216 -29.844 1.00 95.69 117 LYS A N 1
ATOM 910 C CA . LYS A 1 117 ? 13.413 18.172 -28.906 1.00 95.69 117 LYS A CA 1
ATOM 911 C C . LYS A 1 117 ? 12.524 17.486 -27.859 1.00 95.69 117 LYS A C 1
ATOM 913 O O . LYS A 1 117 ? 12.416 17.983 -26.738 1.00 95.69 117 LYS A O 1
ATOM 918 N N . GLU A 1 118 ? 11.877 16.375 -28.206 1.00 95.00 118 GLU A N 1
ATOM 919 C CA . GLU A 1 118 ? 11.123 15.558 -27.256 1.00 95.00 118 GLU A CA 1
ATOM 920 C C . GLU A 1 118 ? 12.046 14.785 -26.308 1.00 95.00 118 GLU A C 1
ATOM 922 O O . GLU A 1 118 ? 11.874 14.904 -25.098 1.00 95.00 118 GLU A O 1
ATOM 927 N N . GLN A 1 119 ? 13.037 14.054 -26.820 1.00 94.62 119 GLN A N 1
ATOM 928 C CA . GLN A 1 119 ? 13.970 13.266 -26.013 1.00 94.62 119 GLN A CA 1
ATOM 929 C C . GLN A 1 119 ? 14.741 14.156 -25.031 1.00 94.62 119 GLN A C 1
ATOM 931 O O . GLN A 1 119 ? 14.729 13.870 -23.839 1.00 94.62 119 GLN A O 1
ATOM 936 N N . ASN A 1 120 ? 15.277 15.299 -25.472 1.00 94.69 120 ASN A N 1
ATOM 937 C CA . ASN A 1 120 ? 15.967 16.251 -24.591 1.00 94.69 120 ASN A CA 1
ATOM 938 C C . ASN A 1 120 ? 15.032 16.800 -23.496 1.00 94.69 120 ASN A C 1
ATOM 940 O O . ASN A 1 120 ? 15.437 16.984 -22.348 1.00 94.69 120 ASN A O 1
ATOM 944 N N . ARG A 1 121 ? 13.750 17.042 -23.815 1.00 96.19 121 ARG A N 1
ATOM 945 C CA . ARG A 1 121 ? 12.754 17.452 -22.814 1.00 96.19 121 ARG A CA 1
ATOM 946 C C . ARG A 1 121 ? 12.501 16.331 -21.797 1.00 96.19 121 ARG A C 1
ATOM 948 O O . ARG A 1 121 ? 12.504 16.605 -20.596 1.00 96.19 121 ARG A O 1
ATOM 955 N N . ARG A 1 122 ? 12.279 15.097 -22.262 1.00 95.31 122 ARG A N 1
ATOM 956 C CA . ARG A 1 122 ? 12.054 13.920 -21.406 1.00 95.31 122 ARG A CA 1
ATOM 957 C C . ARG A 1 122 ? 13.259 13.650 -20.514 1.00 95.31 122 ARG A C 1
ATOM 959 O O . ARG A 1 122 ? 13.084 13.439 -19.322 1.00 95.31 122 ARG A O 1
ATOM 966 N N . GLU A 1 123 ? 14.474 13.748 -21.049 1.00 94.94 123 GLU A N 1
ATOM 967 C CA . GLU A 1 123 ? 15.714 13.633 -20.285 1.00 94.94 123 GLU A CA 1
ATOM 968 C C . GLU A 1 123 ? 15.771 14.651 -19.146 1.00 94.94 123 GLU A C 1
ATOM 970 O O . GLU A 1 123 ? 15.980 14.267 -17.998 1.00 94.94 123 GLU A O 1
ATOM 975 N N . ILE A 1 124 ? 15.538 15.937 -19.426 1.00 94.88 124 ILE A N 1
ATOM 976 C CA . ILE A 1 124 ? 15.530 16.986 -18.396 1.00 94.88 124 ILE A CA 1
ATOM 977 C C . ILE A 1 124 ? 14.477 16.675 -17.319 1.00 94.88 124 ILE A C 1
ATOM 979 O O . ILE A 1 124 ? 14.766 16.787 -16.125 1.00 94.88 124 ILE A O 1
ATOM 983 N N . GLN A 1 125 ? 13.279 16.227 -17.711 1.00 93.38 125 GLN A N 1
ATOM 984 C CA . GLN A 1 125 ? 12.220 15.840 -16.772 1.00 93.38 125 GLN A CA 1
ATOM 985 C C . GLN A 1 125 ? 12.611 14.609 -15.927 1.00 93.38 125 GLN A C 1
ATOM 987 O O . GLN A 1 125 ? 12.457 14.633 -14.705 1.00 93.38 125 GLN A O 1
ATOM 992 N N . LEU A 1 126 ? 13.186 13.570 -16.537 1.00 94.44 126 LEU A N 1
ATOM 993 C CA . LEU A 1 126 ? 13.612 12.334 -15.872 1.00 94.44 126 LEU A CA 1
ATOM 994 C C . LEU A 1 126 ? 14.844 12.550 -14.977 1.00 94.44 126 LEU A C 1
ATOM 996 O O . LEU A 1 126 ? 14.867 12.053 -13.851 1.00 94.44 126 LEU A O 1
ATOM 1000 N N . ARG A 1 127 ? 15.828 13.361 -15.390 1.00 94.06 127 ARG A N 1
ATOM 1001 C CA . ARG A 1 127 ? 16.958 13.800 -14.546 1.00 94.06 127 ARG A CA 1
ATOM 1002 C C . ARG A 1 127 ? 16.473 14.645 -13.359 1.00 94.06 127 ARG A C 1
ATOM 1004 O O . ARG A 1 127 ? 16.953 14.452 -12.237 1.00 94.06 127 ARG A O 1
ATOM 1011 N N . ALA A 1 128 ? 15.480 15.518 -13.555 1.00 92.12 128 ALA A N 1
ATOM 1012 C CA . ALA A 1 128 ? 14.852 16.275 -12.468 1.00 92.12 128 ALA A CA 1
ATOM 1013 C C . ALA A 1 128 ? 14.062 15.372 -11.498 1.00 92.12 128 ALA A C 1
ATOM 1015 O O . ALA A 1 128 ? 14.063 15.624 -10.292 1.00 92.12 128 ALA A O 1
ATOM 1016 N N . MET A 1 129 ? 13.445 14.290 -11.982 1.00 90.81 129 MET A N 1
ATOM 1017 C CA . MET A 1 129 ? 12.806 13.262 -11.148 1.00 90.81 129 MET A CA 1
ATOM 1018 C C . MET A 1 129 ? 13.837 12.405 -10.384 1.00 90.81 129 MET A C 1
ATOM 1020 O O . MET A 1 129 ? 13.717 12.300 -9.165 1.00 90.81 129 MET A O 1
ATOM 1024 N N . LYS A 1 130 ? 14.906 11.904 -11.035 1.00 91.88 130 LYS A N 1
ATOM 1025 C CA . LYS A 1 130 ? 16.059 11.211 -10.395 1.00 91.88 130 LYS A CA 1
ATOM 1026 C C . LYS A 1 130 ? 16.647 12.064 -9.263 1.00 91.88 130 LYS A C 1
ATOM 1028 O O . LYS A 1 130 ? 17.022 11.552 -8.211 1.00 91.88 130 LYS A O 1
ATOM 1033 N N . THR A 1 131 ? 16.681 13.382 -9.466 1.00 93.31 131 THR A N 1
ATOM 1034 C CA . THR A 1 131 ? 17.148 14.361 -8.477 1.00 93.31 131 THR A CA 1
ATOM 1035 C C . THR A 1 131 ? 16.140 14.574 -7.344 1.00 93.31 131 THR A C 1
ATOM 1037 O O . THR A 1 131 ? 16.531 14.504 -6.179 1.00 93.31 131 THR A O 1
ATOM 1040 N N . ALA A 1 132 ? 14.855 14.790 -7.647 1.00 91.88 132 ALA A N 1
ATOM 1041 C CA . ALA A 1 132 ? 13.801 15.007 -6.648 1.00 91.88 132 ALA A CA 1
ATOM 1042 C C . ALA A 1 132 ? 13.497 13.768 -5.787 1.00 91.88 132 ALA A C 1
ATOM 1044 O O . ALA A 1 132 ? 13.028 13.919 -4.663 1.00 91.88 132 ALA A O 1
ATOM 1045 N N . LYS A 1 133 ? 13.822 12.556 -6.264 1.00 92.62 133 LYS A N 1
ATOM 1046 C CA . LYS A 1 133 ? 13.661 11.316 -5.490 1.00 92.62 133 LYS A CA 1
ATOM 1047 C C . LYS A 1 133 ? 14.613 11.211 -4.287 1.00 92.62 133 LYS A C 1
ATOM 1049 O O . LYS A 1 133 ? 14.404 10.373 -3.420 1.00 92.62 133 LYS A O 1
ATOM 1054 N N . ARG A 1 134 ? 15.645 12.056 -4.177 1.00 93.44 134 ARG A N 1
ATOM 1055 C CA . ARG A 1 134 ? 16.548 12.082 -3.008 1.00 93.44 134 ARG A CA 1
ATOM 1056 C C . ARG A 1 134 ? 15.879 12.802 -1.830 1.00 93.44 134 ARG A C 1
ATOM 1058 O O . ARG A 1 134 ? 15.450 13.935 -2.008 1.00 93.44 134 ARG A O 1
ATOM 1065 N N . LEU A 1 135 ? 15.888 12.223 -0.621 1.00 92.50 135 LEU A N 1
ATOM 1066 C CA . LEU A 1 135 ? 15.314 12.826 0.606 1.00 92.50 135 LEU A CA 1
ATOM 1067 C C . LEU A 1 135 ? 15.649 14.315 0.809 1.00 92.50 135 LEU A C 1
ATOM 1069 O O . LEU A 1 135 ? 14.771 15.124 1.098 1.00 92.50 135 LEU A O 1
ATOM 1073 N N . ARG A 1 136 ? 16.915 14.704 0.615 1.00 94.81 136 ARG A N 1
ATOM 1074 C CA . ARG A 1 136 ? 17.368 16.100 0.782 1.00 94.81 136 ARG A CA 1
ATOM 1075 C C . ARG A 1 136 ? 16.754 17.095 -0.220 1.00 94.81 136 ARG A C 1
ATOM 1077 O O . ARG A 1 136 ? 16.896 18.296 -0.040 1.00 94.81 136 ARG A O 1
ATOM 1084 N N . ASN A 1 137 ? 16.095 16.586 -1.262 1.00 96.00 137 ASN A N 1
ATOM 1085 C CA . ASN A 1 137 ? 15.442 17.328 -2.338 1.00 96.00 137 ASN A CA 1
ATOM 1086 C C . ASN A 1 137 ? 13.902 17.164 -2.304 1.00 96.00 137 ASN A C 1
ATOM 1088 O O . ASN A 1 137 ? 13.249 17.408 -3.321 1.00 96.00 137 ASN A O 1
ATOM 1092 N N . MET A 1 138 ? 13.316 16.726 -1.175 1.00 95.75 138 MET A N 1
ATOM 1093 C CA . MET A 1 138 ? 11.859 16.593 -1.021 1.00 95.75 138 MET A CA 1
ATOM 1094 C C . MET A 1 138 ? 11.137 17.900 -1.376 1.00 95.75 138 MET A C 1
ATOM 1096 O O . MET A 1 138 ? 11.397 18.960 -0.803 1.00 95.75 138 MET A O 1
ATOM 1100 N N . ARG A 1 139 ? 10.177 17.800 -2.296 1.00 96.69 139 ARG A N 1
ATOM 1101 C CA . ARG A 1 139 ? 9.268 18.880 -2.685 1.00 96.69 139 ARG A CA 1
ATOM 1102 C C . ARG A 1 139 ? 8.318 19.189 -1.533 1.00 96.69 139 ARG A C 1
ATOM 1104 O O . ARG A 1 139 ? 7.981 18.302 -0.749 1.00 96.69 139 ARG A O 1
ATOM 1111 N N . THR A 1 140 ? 7.875 20.441 -1.446 1.00 97.75 140 THR A N 1
ATOM 1112 C CA . THR A 1 140 ? 6.811 20.869 -0.527 1.00 97.75 140 THR A CA 1
ATOM 1113 C C . THR A 1 140 ? 5.643 21.423 -1.336 1.00 97.75 140 THR A C 1
ATOM 1115 O O . THR A 1 140 ? 5.843 22.259 -2.212 1.00 97.75 140 THR A O 1
ATOM 1118 N N . HIS A 1 141 ? 4.432 20.970 -1.023 1.00 97.94 141 HIS A N 1
ATOM 1119 C CA . HIS A 1 141 ? 3.171 21.453 -1.581 1.00 97.94 141 HIS A CA 1
ATOM 1120 C C . HIS A 1 141 ? 2.270 21.896 -0.423 1.00 97.94 141 HIS A C 1
ATOM 1122 O O . HIS A 1 141 ? 2.209 21.212 0.596 1.00 97.94 141 HIS A O 1
ATOM 1128 N N . GLU A 1 142 ? 1.559 23.016 -0.539 1.00 98.19 142 GLU A N 1
ATOM 1129 C CA . GLU A 1 142 ? 0.652 23.483 0.516 1.00 98.19 142 GLU A CA 1
ATOM 1130 C C . GLU A 1 142 ? -0.767 23.694 -0.007 1.00 98.19 142 GLU A C 1
ATOM 1132 O O . GLU A 1 142 ? -0.985 24.395 -0.992 1.00 98.19 142 GLU A O 1
ATOM 1137 N N . THR A 1 143 ? -1.739 23.129 0.708 1.00 97.62 143 THR A N 1
ATOM 1138 C CA . THR A 1 143 ? -3.167 23.401 0.516 1.00 97.62 143 THR A CA 1
ATOM 1139 C C . THR A 1 143 ? -3.636 24.428 1.552 1.00 97.62 143 THR A C 1
ATOM 1141 O O . THR A 1 143 ? -2.827 25.007 2.284 1.00 97.62 143 THR A O 1
ATOM 1144 N N . ARG A 1 144 ? -4.950 24.671 1.669 1.00 95.62 144 ARG A N 1
ATOM 1145 C CA . ARG A 1 144 ? -5.488 25.495 2.765 1.00 95.62 144 ARG A CA 1
ATOM 1146 C C . ARG A 1 144 ? -5.217 24.860 4.132 1.00 95.62 144 ARG A C 1
ATOM 1148 O O . ARG A 1 144 ? -4.785 25.553 5.048 1.00 95.62 144 ARG A O 1
ATOM 1155 N N . ASP A 1 145 ? -5.493 23.563 4.264 1.00 96.06 145 ASP A N 1
ATOM 1156 C CA . ASP A 1 145 ? -5.565 22.898 5.566 1.00 96.06 145 ASP A CA 1
ATOM 1157 C C . ASP A 1 145 ? -4.252 22.170 5.946 1.00 96.06 145 ASP A C 1
ATOM 1159 O O . ASP A 1 145 ? -4.024 21.956 7.135 1.00 96.06 145 ASP A O 1
ATOM 1163 N N . TYR A 1 146 ? -3.359 21.855 4.988 1.00 98.19 146 TYR A N 1
ATOM 1164 C CA . TYR A 1 146 ? -2.164 21.019 5.217 1.00 98.19 146 TYR A CA 1
ATOM 1165 C C . TYR A 1 146 ? -0.906 21.449 4.449 1.00 98.19 146 TYR A C 1
ATOM 1167 O O . TYR A 1 146 ? -0.973 22.096 3.400 1.00 98.19 146 TYR A O 1
ATOM 1175 N N . ARG A 1 147 ? 0.260 21.043 4.968 1.00 98.50 147 ARG A N 1
ATOM 1176 C CA . ARG A 1 147 ? 1.551 21.047 4.268 1.00 98.50 147 ARG A CA 1
ATOM 1177 C C . ARG A 1 147 ? 1.921 19.614 3.898 1.00 98.50 147 ARG A C 1
ATOM 1179 O O . ARG A 1 147 ? 2.011 18.758 4.767 1.00 98.50 147 ARG A O 1
ATOM 1186 N N . PHE A 1 148 ? 2.212 19.360 2.635 1.00 98.56 148 PHE A N 1
ATOM 1187 C CA . PHE A 1 148 ? 2.677 18.069 2.141 1.00 98.56 148 PHE A CA 1
ATOM 1188 C C . PHE A 1 148 ? 4.162 18.144 1.790 1.00 98.56 148 PHE A C 1
ATOM 1190 O O . PHE A 1 148 ? 4.612 19.133 1.212 1.00 98.56 148 PHE A O 1
ATOM 1197 N N . LYS A 1 149 ? 4.923 17.100 2.118 1.00 98.38 149 LYS A N 1
ATOM 1198 C CA . LYS A 1 149 ? 6.323 16.917 1.715 1.00 98.38 149 LYS A CA 1
ATOM 1199 C C . LYS A 1 149 ? 6.466 15.590 0.981 1.00 98.38 149 LYS A C 1
ATOM 1201 O O . LYS A 1 149 ? 5.941 14.591 1.462 1.00 98.38 149 LYS A O 1
ATOM 1206 N N . HIS A 1 150 ? 7.178 15.543 -0.142 1.00 98.12 150 HIS A N 1
ATOM 1207 C CA . HIS A 1 150 ? 7.397 14.278 -0.853 1.00 98.12 150 HIS A CA 1
ATOM 1208 C C . HIS A 1 150 ? 8.677 14.232 -1.686 1.00 98.12 150 HIS A C 1
ATOM 1210 O O . HIS A 1 150 ? 9.100 15.229 -2.263 1.00 98.12 150 HIS A O 1
ATOM 1216 N N . ASN A 1 151 ? 9.250 13.035 -1.814 1.00 97.12 151 ASN A N 1
ATOM 1217 C CA . ASN A 1 151 ? 10.205 12.687 -2.875 1.00 97.12 151 ASN A CA 1
ATOM 1218 C C . ASN A 1 151 ? 9.573 11.766 -3.946 1.00 97.12 151 ASN A C 1
ATOM 1220 O O . ASN A 1 151 ? 10.267 11.233 -4.809 1.00 97.12 151 ASN A O 1
ATOM 1224 N N . LEU A 1 152 ? 8.246 11.592 -3.906 1.00 96.38 152 LEU A N 1
ATOM 1225 C CA . LEU A 1 152 ? 7.474 10.872 -4.920 1.00 96.38 152 LEU A CA 1
ATOM 1226 C C . LEU A 1 152 ? 7.429 11.603 -6.274 1.00 96.38 152 LEU A C 1
ATOM 1228 O O . LEU A 1 152 ? 7.423 12.839 -6.292 1.00 96.38 152 LEU A O 1
ATOM 1232 N N . PRO A 1 153 ? 7.267 10.857 -7.387 1.00 94.31 153 PRO A N 1
ATOM 1233 C CA . PRO A 1 153 ? 6.788 11.387 -8.661 1.00 94.31 153 PRO A CA 1
ATOM 1234 C C . PRO A 1 153 ? 5.495 12.199 -8.509 1.00 94.31 153 PRO A C 1
ATOM 1236 O O . PRO A 1 153 ? 4.596 11.823 -7.755 1.00 94.31 153 PRO A O 1
ATOM 1239 N N . GLU A 1 154 ?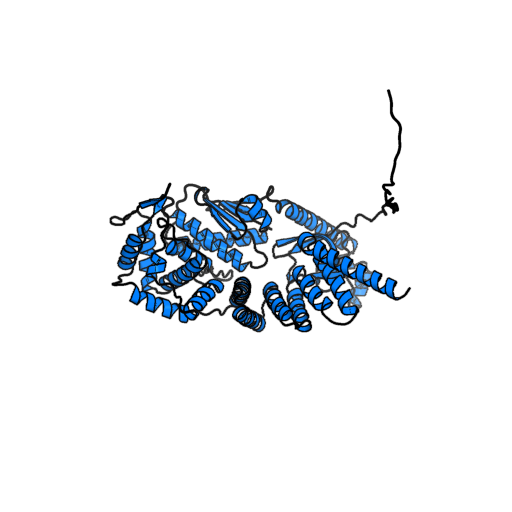 5.391 13.291 -9.267 1.00 94.00 154 GLU A N 1
ATOM 1240 C CA . GLU A 1 154 ? 4.336 14.301 -9.100 1.00 94.00 154 GLU A CA 1
ATOM 1241 C C . GLU A 1 154 ? 2.918 13.737 -9.289 1.00 94.00 154 GLU A C 1
ATOM 1243 O O . GLU A 1 154 ? 1.992 14.157 -8.602 1.00 94.00 154 GLU A O 1
ATOM 1248 N N . HIS A 1 155 ? 2.739 12.753 -10.178 1.00 93.38 155 HIS A N 1
ATOM 1249 C CA . HIS A 1 155 ? 1.432 12.137 -10.426 1.00 93.38 155 HIS A CA 1
ATOM 1250 C C . HIS A 1 155 ? 0.946 11.284 -9.246 1.00 93.38 155 HIS A C 1
ATOM 1252 O O . HIS A 1 155 ? -0.243 11.301 -8.937 1.00 93.38 155 HIS A O 1
ATOM 1258 N N . ILE A 1 156 ? 1.858 10.600 -8.545 1.00 96.00 156 ILE A N 1
ATOM 1259 C CA . ILE A 1 156 ? 1.539 9.809 -7.343 1.00 96.00 156 ILE A CA 1
ATOM 1260 C C . ILE A 1 156 ? 1.318 10.741 -6.152 1.00 96.00 156 ILE A C 1
ATOM 1262 O O . ILE A 1 156 ? 0.343 10.590 -5.421 1.00 96.00 156 ILE A O 1
ATOM 1266 N N . ALA A 1 157 ? 2.184 11.746 -5.986 1.00 97.31 157 ALA A N 1
ATOM 1267 C CA . ALA A 1 157 ? 2.029 12.754 -4.943 1.00 97.31 157 ALA A CA 1
ATOM 1268 C C . ALA A 1 157 ? 0.687 13.495 -5.072 1.00 97.31 157 ALA A C 1
ATOM 1270 O O . ALA A 1 157 ? -0.061 13.579 -4.101 1.00 97.31 157 ALA A O 1
ATOM 1271 N N . GLY A 1 158 ? 0.339 13.954 -6.279 1.00 96.88 158 GLY A N 1
ATOM 1272 C CA . GLY A 1 158 ? -0.936 14.611 -6.564 1.00 96.88 158 GLY A CA 1
ATOM 1273 C C . GLY A 1 158 ? -2.156 13.722 -6.304 1.00 96.88 158 GLY A C 1
ATOM 1274 O O . GLY A 1 158 ? -3.160 14.217 -5.790 1.00 96.88 158 GLY A O 1
ATOM 1275 N N . GLU A 1 159 ? -2.073 12.413 -6.582 1.00 95.19 159 GLU A N 1
ATOM 1276 C CA . GLU A 1 159 ? -3.126 11.464 -6.199 1.00 95.19 159 GLU A CA 1
ATOM 1277 C C . GLU A 1 159 ? -3.267 11.393 -4.670 1.00 95.19 159 GLU A C 1
ATOM 1279 O O . GLU A 1 159 ? -4.346 11.661 -4.144 1.00 95.19 159 GLU A O 1
ATOM 1284 N N . LEU A 1 160 ? -2.186 11.101 -3.938 1.00 97.25 160 LEU A N 1
ATOM 1285 C CA . LEU A 1 160 ? -2.230 10.938 -2.479 1.00 97.25 160 LEU A CA 1
ATOM 1286 C C . LEU A 1 160 ? -2.679 12.219 -1.750 1.00 97.25 160 LEU A C 1
ATOM 1288 O O . LEU A 1 160 ? -3.455 12.137 -0.797 1.00 97.25 160 LEU A O 1
ATOM 1292 N N . ILE A 1 161 ? -2.265 13.399 -2.227 1.00 97.81 161 ILE A N 1
ATOM 1293 C CA . ILE A 1 161 ? -2.727 14.708 -1.732 1.00 97.81 161 ILE A CA 1
ATOM 1294 C C . ILE A 1 161 ? -4.242 14.865 -1.946 1.00 97.81 161 ILE A C 1
ATOM 1296 O O . ILE A 1 161 ? -4.966 15.227 -1.015 1.00 97.81 161 ILE A O 1
ATOM 1300 N N . MET A 1 162 ? -4.748 14.543 -3.143 1.00 95.25 162 MET A N 1
ATOM 1301 C CA . MET A 1 162 ? -6.182 14.608 -3.455 1.00 95.25 162 MET A CA 1
ATOM 1302 C C . MET A 1 162 ? -7.003 13.645 -2.586 1.00 95.25 162 MET A C 1
ATOM 1304 O O . MET A 1 162 ? -8.050 14.027 -2.060 1.00 95.25 162 MET A O 1
ATOM 1308 N N . LEU A 1 163 ? -6.522 12.411 -2.402 1.00 95.62 163 LEU A N 1
ATOM 1309 C CA . LEU A 1 163 ? -7.164 11.404 -1.553 1.00 95.62 163 LEU A CA 1
ATOM 1310 C C . LEU A 1 163 ? -7.249 11.858 -0.093 1.00 95.62 163 LEU A C 1
ATOM 1312 O O . LEU A 1 163 ? -8.275 11.643 0.553 1.00 95.62 163 LEU A O 1
ATOM 1316 N N . PHE A 1 164 ? -6.194 12.497 0.415 1.00 97.44 164 PHE A N 1
ATOM 1317 C CA . PHE A 1 164 ? -6.134 13.009 1.780 1.00 97.44 164 PHE A CA 1
ATOM 1318 C C . PHE A 1 164 ? -7.102 14.178 2.015 1.00 97.44 164 PHE A C 1
ATOM 1320 O O . PHE A 1 164 ? -7.807 14.208 3.024 1.00 97.44 164 PHE A O 1
ATOM 1327 N N . GLU A 1 165 ? -7.208 15.111 1.065 1.00 95.56 165 GLU A N 1
ATOM 1328 C CA . GLU A 1 165 ? -8.162 16.224 1.155 1.00 95.56 165 GLU A CA 1
ATOM 1329 C C . GLU A 1 165 ? -9.623 15.760 1.013 1.00 95.56 165 GLU A C 1
ATOM 1331 O O . GLU A 1 165 ? -10.483 16.188 1.784 1.00 95.56 165 GLU A O 1
ATOM 1336 N N . GLU A 1 166 ? -9.935 14.840 0.092 1.00 94.19 166 GLU A N 1
ATOM 1337 C CA . GLU A 1 166 ? -11.271 14.219 0.004 1.00 94.19 166 GLU A CA 1
ATOM 1338 C C . GLU A 1 166 ? -11.629 13.468 1.302 1.00 94.19 166 GLU A C 1
ATOM 1340 O O . GLU A 1 166 ? -12.758 13.576 1.792 1.00 94.19 166 GLU A O 1
ATOM 1345 N N . PHE A 1 167 ? -10.662 12.778 1.918 1.00 96.06 167 PHE A N 1
ATOM 1346 C CA . PHE A 1 167 ? -10.834 12.123 3.216 1.00 96.06 167 PHE A CA 1
ATOM 1347 C C . PHE A 1 167 ? -11.117 13.126 4.350 1.00 96.06 167 PHE A C 1
ATOM 1349 O O . PHE A 1 167 ? -12.104 12.977 5.078 1.00 96.06 167 PHE A O 1
ATOM 1356 N N . HIS A 1 168 ? -10.327 14.201 4.460 1.00 95.19 168 HIS A N 1
ATOM 1357 C CA . HIS A 1 168 ? -10.562 15.289 5.416 1.00 95.19 168 HIS A CA 1
ATOM 1358 C C . HIS A 1 168 ? -11.944 15.937 5.220 1.00 95.19 168 HIS A C 1
ATOM 1360 O O . HIS A 1 168 ? -12.634 16.262 6.192 1.00 95.19 168 HIS A O 1
ATOM 1366 N N . ASN A 1 169 ? -12.382 16.117 3.972 1.00 93.25 169 ASN A N 1
ATOM 1367 C CA . ASN A 1 169 ? -13.685 16.699 3.662 1.00 93.25 169 ASN A CA 1
ATOM 1368 C C . ASN A 1 169 ? -14.854 15.772 4.049 1.00 93.25 169 ASN A C 1
ATOM 1370 O O . ASN A 1 169 ? -15.819 16.259 4.646 1.00 93.25 169 ASN A O 1
ATOM 1374 N N . GLU A 1 170 ? -14.758 14.454 3.827 1.00 93.62 170 GLU A N 1
ATOM 1375 C CA . GLU A 1 170 ? -15.747 13.494 4.349 1.00 93.62 170 GLU A CA 1
ATOM 1376 C C . GLU A 1 170 ? -15.751 13.457 5.886 1.00 93.62 170 GLU A C 1
ATOM 1378 O O . GLU A 1 170 ? -16.825 13.450 6.487 1.00 93.62 170 GLU A O 1
ATOM 1383 N N . TRP A 1 171 ? -14.586 13.520 6.543 1.00 94.19 171 TRP A N 1
ATOM 1384 C CA . TRP A 1 171 ? -14.498 13.588 8.007 1.00 94.19 171 TRP A CA 1
ATOM 1385 C C . TRP A 1 171 ? -15.225 14.815 8.574 1.00 94.19 171 TRP A C 1
ATOM 1387 O O . TRP A 1 171 ? -16.126 14.668 9.406 1.00 94.19 171 TRP A O 1
ATOM 1397 N N . LYS A 1 172 ? -14.904 16.022 8.078 1.00 93.25 172 LYS A N 1
ATOM 1398 C CA . LYS A 1 172 ? -15.562 17.283 8.482 1.00 93.25 172 LYS A CA 1
ATOM 1399 C C . LYS A 1 172 ? -17.083 17.196 8.335 1.00 93.25 172 LYS A C 1
ATOM 1401 O O . LYS A 1 172 ? -17.819 17.549 9.258 1.00 93.25 172 LYS A O 1
ATOM 1406 N N . LYS A 1 173 ? -17.550 16.672 7.196 1.00 91.62 173 LYS A N 1
ATOM 1407 C CA . LYS A 1 173 ? -18.968 16.455 6.869 1.00 91.62 173 LYS A CA 1
ATOM 1408 C C . LYS A 1 173 ? -19.650 15.444 7.801 1.00 91.62 173 LYS A C 1
ATOM 1410 O O . LYS A 1 173 ? -20.796 15.659 8.181 1.00 91.62 173 LYS A O 1
ATOM 1415 N N . ARG A 1 174 ? -18.973 14.349 8.157 1.00 91.12 174 ARG A N 1
ATOM 1416 C CA . ARG A 1 174 ? -19.540 13.206 8.899 1.00 91.12 174 ARG A CA 1
ATOM 1417 C C . ARG A 1 174 ? -19.530 13.376 10.420 1.00 91.12 174 ARG A C 1
ATOM 1419 O O . ARG A 1 174 ? -20.346 12.751 11.102 1.0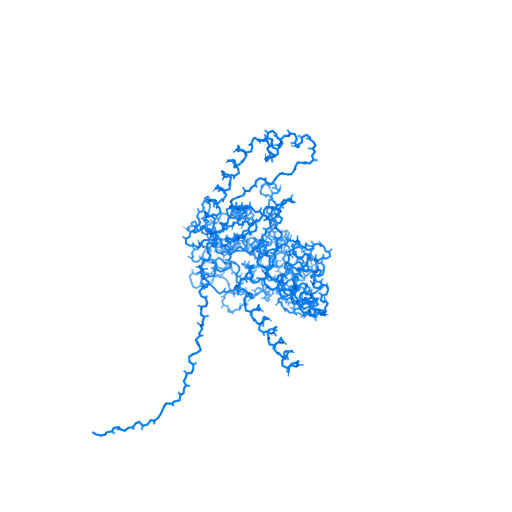0 91.12 174 ARG A O 1
ATOM 1426 N N . TRP A 1 175 ? -18.637 14.216 10.941 1.00 92.06 175 TRP A N 1
ATOM 1427 C CA . TRP A 1 175 ? -18.528 14.541 12.369 1.00 92.06 175 TRP A CA 1
ATOM 1428 C C . TRP A 1 175 ? -19.038 15.939 12.739 1.00 92.06 175 TRP A C 1
ATOM 1430 O O . TRP A 1 175 ? -19.200 16.219 13.924 1.00 92.06 175 TRP A O 1
ATOM 1440 N N . HIS A 1 176 ? -19.291 16.808 11.753 1.00 91.31 176 HIS A N 1
ATOM 1441 C CA . HIS A 1 176 ? -19.645 18.222 11.946 1.00 91.31 176 HIS A CA 1
ATOM 1442 C C . HIS A 1 176 ? -18.628 18.985 12.820 1.00 91.31 176 HIS A C 1
ATOM 1444 O O . HIS A 1 176 ? -18.982 19.834 13.639 1.00 91.31 176 HIS A O 1
ATOM 1450 N N . LYS A 1 177 ? -17.340 18.662 12.649 1.00 88.81 177 LYS A N 1
ATOM 1451 C CA . LYS A 1 177 ? -16.206 19.253 13.372 1.00 88.81 177 LYS A CA 1
ATOM 1452 C C . LYS A 1 177 ? -15.059 19.530 12.403 1.00 88.81 177 LYS A C 1
ATOM 1454 O O . LYS A 1 177 ? -14.704 18.664 11.606 1.00 88.81 177 LYS A O 1
ATOM 1459 N N . LYS A 1 178 ? -14.463 20.722 12.498 1.00 87.75 178 LYS A N 1
ATOM 1460 C CA . LYS A 1 178 ? -13.143 21.012 11.923 1.00 87.75 178 LYS A CA 1
ATOM 1461 C C . LYS A 1 178 ? -12.077 20.637 12.966 1.00 87.75 178 LYS A C 1
ATOM 1463 O O . LYS A 1 178 ? -12.285 20.979 14.130 1.00 87.75 178 LYS A O 1
ATOM 1468 N N . PRO A 1 179 ? -10.964 19.989 12.581 1.00 89.31 179 PRO A N 1
ATOM 1469 C CA . PRO A 1 179 ? -9.796 19.852 13.446 1.00 89.31 179 PRO A CA 1
ATOM 1470 C C . PRO A 1 179 ? -9.300 21.218 13.942 1.00 89.31 179 PRO A C 1
ATOM 1472 O O . PRO A 1 179 ? -9.155 22.151 13.148 1.00 89.31 179 PRO A O 1
ATOM 1475 N N . ASN A 1 180 ? -9.027 21.320 15.240 1.00 91.06 180 ASN A N 1
ATOM 1476 C CA . ASN A 1 180 ? -8.449 22.485 15.901 1.00 91.06 180 ASN A CA 1
ATOM 1477 C C . ASN A 1 180 ? -7.039 22.143 16.405 1.00 91.06 180 ASN A C 1
ATOM 1479 O O . ASN A 1 180 ? -6.833 21.865 17.585 1.00 91.06 180 ASN A O 1
ATOM 1483 N N . LEU A 1 181 ? -6.085 22.107 15.476 1.00 91.12 181 LEU A N 1
ATOM 1484 C CA . LEU A 1 181 ? -4.676 21.825 15.751 1.00 91.12 181 LEU A CA 1
ATOM 1485 C C . LEU A 1 181 ? -3.896 23.149 15.869 1.00 91.12 181 LEU A C 1
ATOM 1487 O O . LEU A 1 181 ? -4.177 24.070 15.101 1.00 91.12 181 LEU A O 1
ATOM 1491 N N . PRO A 1 182 ? -2.921 23.266 16.792 1.00 91.25 182 PRO A N 1
ATOM 1492 C CA . PRO A 1 182 ? -2.206 24.522 17.057 1.00 91.25 182 PRO A CA 1
ATOM 1493 C C . PRO A 1 182 ? -1.311 24.996 15.900 1.00 91.25 182 PRO A C 1
ATOM 1495 O O . PRO A 1 182 ? -0.903 26.153 15.884 1.00 91.25 182 PRO A O 1
ATOM 1498 N N . GLN A 1 183 ? -1.015 24.129 14.929 1.00 93.88 183 GLN A N 1
ATOM 1499 C CA . GLN A 1 183 ? -0.302 24.477 13.701 1.00 93.88 183 GLN A CA 1
ATOM 1500 C C . GLN A 1 183 ? -0.844 23.696 12.500 1.00 93.88 183 GLN A C 1
ATOM 1502 O O . GLN A 1 183 ? -1.509 22.670 12.654 1.00 93.88 183 GLN A O 1
ATOM 1507 N N . LYS A 1 184 ? -0.523 24.175 11.292 1.00 95.81 184 LYS A N 1
ATOM 1508 C CA . LYS A 1 184 ? -0.833 23.514 10.017 1.00 95.81 184 LYS A CA 1
ATOM 1509 C C . LYS A 1 184 ? -0.090 22.165 9.938 1.00 95.81 184 LYS A C 1
ATOM 1511 O O . LYS A 1 184 ? 1.143 22.186 9.916 1.00 95.81 184 LYS A O 1
ATOM 1516 N N . PRO A 1 185 ? -0.783 21.008 9.907 1.00 97.44 185 PRO A N 1
ATOM 1517 C CA . PRO A 1 185 ? -0.121 19.705 9.972 1.00 97.44 185 PRO A CA 1
ATOM 1518 C C . PRO A 1 185 ? 0.764 19.435 8.760 1.00 97.44 185 PRO A C 1
ATOM 1520 O O . PRO A 1 185 ? 0.457 19.881 7.650 1.00 97.44 185 PRO A O 1
ATOM 1523 N N . THR A 1 186 ? 1.831 18.662 8.971 1.00 98.38 186 THR A N 1
ATOM 1524 C CA . THR A 1 186 ? 2.694 18.187 7.881 1.00 98.38 186 THR A CA 1
ATOM 1525 C C . THR A 1 186 ? 2.379 16.730 7.533 1.00 98.38 186 THR A C 1
ATOM 1527 O O . THR A 1 186 ? 2.214 15.897 8.416 1.00 98.38 186 THR A O 1
ATOM 1530 N N . VAL A 1 187 ? 2.315 16.398 6.247 1.00 98.62 187 VAL A N 1
ATOM 1531 C CA . VAL A 1 187 ? 2.085 15.039 5.736 1.00 98.62 187 VAL A CA 1
ATOM 1532 C C . VAL A 1 187 ? 3.235 14.682 4.801 1.00 98.62 187 VAL A C 1
ATOM 1534 O O . VAL A 1 187 ? 3.456 15.360 3.801 1.00 98.62 187 VAL A O 1
ATOM 1537 N N . SER A 1 188 ? 4.004 13.655 5.148 1.00 98.50 188 SER A N 1
ATOM 1538 C CA . SER A 1 188 ? 5.271 13.318 4.495 1.00 98.50 188 SER A CA 1
ATOM 1539 C C . SER A 1 188 ? 5.159 11.983 3.764 1.00 98.50 188 SER A C 1
ATOM 1541 O O . SER A 1 188 ? 5.032 10.940 4.407 1.00 98.50 188 SER A O 1
ATOM 1543 N N . PHE A 1 189 ? 5.213 12.026 2.431 1.00 98.44 189 PHE A N 1
ATOM 1544 C CA . PHE A 1 189 ? 5.157 10.858 1.554 1.00 98.44 189 PHE A CA 1
ATOM 1545 C C . PHE A 1 189 ? 6.556 10.468 1.060 1.00 98.44 189 PHE A C 1
ATOM 1547 O O . PHE A 1 189 ? 7.220 11.255 0.379 1.00 98.44 189 PHE A O 1
ATOM 1554 N N . TYR A 1 190 ? 6.984 9.244 1.352 1.00 97.81 190 TYR A N 1
ATOM 1555 C CA . TYR A 1 190 ? 8.299 8.728 0.960 1.00 97.81 190 TYR A CA 1
ATOM 1556 C C . TYR A 1 190 ? 8.201 7.779 -0.237 1.00 97.81 190 TYR A C 1
ATOM 1558 O O . TYR A 1 190 ? 7.249 7.007 -0.357 1.00 97.81 190 TYR A O 1
ATOM 1566 N N . ALA A 1 191 ? 9.185 7.836 -1.130 1.00 95.19 191 ALA A N 1
ATOM 1567 C CA . ALA A 1 191 ? 9.184 7.090 -2.386 1.00 95.19 191 ALA A CA 1
ATOM 1568 C C . ALA A 1 191 ? 9.417 5.577 -2.229 1.00 95.19 191 ALA A C 1
ATOM 1570 O O . ALA A 1 191 ? 9.007 4.813 -3.102 1.00 95.19 191 ALA A O 1
ATOM 1571 N N . ASP A 1 192 ? 10.040 5.147 -1.131 1.00 93.62 192 ASP A N 1
ATOM 1572 C CA . ASP A 1 192 ? 10.094 3.756 -0.682 1.00 93.62 192 ASP A CA 1
ATOM 1573 C C . ASP A 1 192 ? 10.381 3.665 0.831 1.00 93.62 192 ASP A C 1
ATOM 1575 O O . ASP A 1 192 ? 10.509 4.674 1.532 1.00 93.62 192 ASP A O 1
ATOM 1579 N N . GLN A 1 193 ? 10.443 2.432 1.341 1.00 94.44 193 GLN A N 1
ATOM 1580 C CA . GLN A 1 193 ? 10.670 2.149 2.755 1.00 94.44 193 GLN A CA 1
ATOM 1581 C C . GLN A 1 193 ? 12.059 2.591 3.245 1.00 94.44 193 GLN A C 1
ATOM 1583 O O . GLN A 1 193 ? 12.180 2.967 4.409 1.00 94.44 193 GLN A O 1
ATOM 1588 N N . ALA A 1 194 ? 13.097 2.567 2.402 1.00 93.31 194 ALA A N 1
ATOM 1589 C CA . ALA A 1 194 ? 14.450 2.927 2.826 1.00 93.31 194 ALA A CA 1
ATOM 1590 C C . ALA A 1 194 ? 14.546 4.434 3.104 1.00 93.31 194 ALA A C 1
ATOM 1592 O O . ALA A 1 194 ? 15.008 4.826 4.176 1.00 93.31 194 ALA A O 1
ATOM 1593 N N . ASP A 1 195 ? 14.002 5.259 2.199 1.00 94.50 195 ASP A N 1
ATOM 1594 C CA . ASP A 1 195 ? 13.855 6.708 2.397 1.00 94.50 195 ASP A CA 1
ATOM 1595 C C . ASP A 1 195 ? 13.079 7.023 3.700 1.00 94.50 195 ASP A C 1
ATOM 1597 O O . ASP A 1 195 ? 13.469 7.888 4.487 1.00 94.50 195 ASP A O 1
ATOM 1601 N N . TYR A 1 196 ? 11.988 6.298 3.964 1.00 96.94 196 TYR A N 1
ATOM 1602 C CA . TYR A 1 196 ? 11.154 6.481 5.158 1.00 96.94 196 TYR A CA 1
ATOM 1603 C C . TYR A 1 196 ? 11.860 6.102 6.462 1.00 96.94 196 TYR A C 1
ATOM 1605 O O . TYR A 1 196 ? 11.845 6.895 7.406 1.00 96.94 196 TYR A O 1
ATOM 1613 N N . LEU A 1 197 ? 12.502 4.931 6.530 1.00 95.56 197 LEU A N 1
ATOM 1614 C CA . LEU A 1 197 ? 13.232 4.499 7.727 1.00 95.56 197 LEU A CA 1
ATOM 1615 C C . LEU A 1 197 ? 14.432 5.419 7.996 1.00 95.56 197 LEU A C 1
ATOM 1617 O O . LEU A 1 197 ? 14.637 5.828 9.137 1.00 95.56 197 LEU A O 1
ATOM 1621 N N . GLN A 1 198 ? 15.161 5.830 6.950 1.00 95.00 198 GLN A N 1
ATOM 1622 C CA . GLN A 1 198 ? 16.271 6.780 7.073 1.00 95.00 198 GLN A CA 1
ATOM 1623 C C . GLN A 1 198 ? 15.816 8.149 7.604 1.00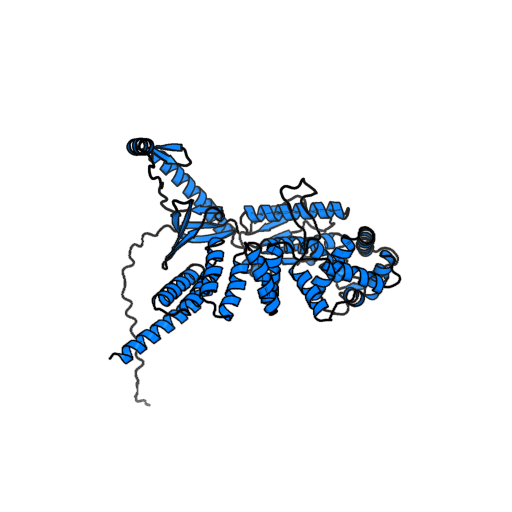 95.00 198 GLN A C 1
ATOM 1625 O O . GLN A 1 198 ? 16.515 8.744 8.420 1.00 95.00 198 GLN A O 1
ATOM 1630 N N . TYR A 1 199 ? 14.669 8.665 7.149 1.00 95.00 199 TYR A N 1
ATOM 1631 C CA . TYR A 1 199 ? 14.182 9.980 7.577 1.00 95.00 199 TYR A CA 1
ATOM 1632 C C . TYR A 1 199 ? 13.544 9.966 8.973 1.00 95.00 199 TYR A C 1
ATOM 1634 O O . TYR A 1 199 ? 13.648 10.946 9.707 1.00 95.00 199 TYR A O 1
ATOM 1642 N N . THR A 1 200 ? 12.831 8.893 9.323 1.00 95.06 200 THR A N 1
ATOM 1643 C CA . THR A 1 200 ? 12.008 8.839 10.546 1.00 95.06 200 THR A CA 1
ATOM 1644 C C . THR A 1 200 ? 12.698 8.173 11.733 1.00 95.06 200 THR A C 1
ATOM 1646 O O . THR A 1 200 ? 12.273 8.388 12.865 1.00 95.06 200 THR A O 1
ATOM 1649 N N . GLY A 1 201 ? 13.742 7.370 11.500 1.00 94.31 201 GLY A N 1
ATOM 1650 C CA . GLY A 1 201 ? 14.489 6.669 12.549 1.00 94.31 201 GLY A CA 1
ATOM 1651 C C . GLY A 1 201 ? 13.728 5.531 13.242 1.00 94.31 201 GLY A C 1
ATOM 1652 O O . GLY A 1 201 ? 14.236 4.978 14.216 1.00 94.31 201 GLY A O 1
ATOM 1653 N N . ILE A 1 202 ? 12.526 5.170 12.776 1.00 92.50 202 ILE A N 1
ATOM 1654 C CA . ILE A 1 202 ? 11.752 4.064 13.355 1.00 92.50 202 ILE A CA 1
ATOM 1655 C C . ILE A 1 202 ? 12.276 2.698 12.887 1.00 92.50 202 ILE A C 1
ATOM 1657 O O . ILE A 1 202 ? 12.990 2.588 11.890 1.00 92.50 202 ILE A O 1
ATOM 1661 N N . SER A 1 203 ? 11.874 1.628 13.573 1.00 86.44 203 SER A N 1
ATOM 1662 C CA . SER A 1 203 ? 12.149 0.255 13.144 1.00 86.44 203 SER A CA 1
ATOM 1663 C C . SER A 1 203 ? 11.272 -0.185 11.961 1.00 86.44 203 SER A C 1
ATOM 1665 O O . SER A 1 203 ? 10.145 0.278 11.765 1.00 86.44 203 SER A O 1
ATOM 1667 N N . ALA A 1 204 ? 11.785 -1.124 11.162 1.00 86.62 204 ALA A N 1
ATOM 1668 C CA . ALA A 1 204 ? 11.036 -1.716 10.059 1.00 86.62 204 ALA A CA 1
ATOM 1669 C C . ALA A 1 204 ? 9.803 -2.490 10.567 1.00 86.62 204 ALA A C 1
ATOM 1671 O O . ALA A 1 204 ? 9.903 -3.309 11.478 1.00 86.62 204 ALA A O 1
ATOM 1672 N N . GLY A 1 205 ? 8.642 -2.252 9.948 1.00 83.94 205 GLY A N 1
ATOM 1673 C CA . GLY A 1 205 ? 7.391 -2.964 10.249 1.00 83.94 205 GLY A CA 1
ATOM 1674 C C . GLY A 1 205 ? 6.131 -2.106 10.110 1.00 83.94 205 GLY A C 1
ATOM 1675 O O . GLY A 1 205 ? 5.075 -2.631 9.764 1.00 83.94 205 GLY A O 1
ATOM 1676 N N . ALA A 1 206 ? 6.244 -0.790 10.308 1.00 89.38 206 ALA A N 1
ATOM 1677 C CA . ALA A 1 206 ? 5.184 0.171 10.002 1.00 89.38 206 ALA A CA 1
ATOM 1678 C C . ALA A 1 206 ? 5.324 0.717 8.568 1.00 89.38 206 ALA A C 1
ATOM 1680 O O . ALA A 1 206 ? 6.441 0.924 8.089 1.00 89.38 206 ALA A O 1
ATOM 1681 N N . LEU A 1 207 ? 4.193 0.965 7.898 1.00 93.94 207 LEU A N 1
ATOM 1682 C CA . LEU A 1 207 ? 4.132 1.606 6.571 1.00 93.94 207 LEU A CA 1
ATOM 1683 C C . LEU A 1 207 ? 3.976 3.134 6.696 1.00 93.94 207 LEU A C 1
ATOM 1685 O O . LEU A 1 207 ? 4.541 3.892 5.909 1.00 93.94 207 LEU A O 1
ATOM 1689 N N . GLY A 1 208 ? 3.276 3.575 7.742 1.00 96.94 208 GLY A N 1
ATOM 1690 C CA . GLY A 1 208 ? 3.225 4.958 8.195 1.00 96.94 208 GLY A CA 1
ATOM 1691 C C . GLY A 1 208 ? 3.006 5.052 9.706 1.00 96.94 208 GLY A C 1
ATOM 1692 O O . GLY A 1 208 ? 2.829 4.027 10.364 1.00 96.94 208 GLY A O 1
ATOM 1693 N N . PHE A 1 209 ? 3.044 6.277 10.233 1.00 97.06 209 PHE A N 1
ATOM 1694 C CA . PHE A 1 209 ? 2.622 6.637 11.589 1.00 97.06 209 PHE A CA 1
ATOM 1695 C C . PHE A 1 209 ? 2.274 8.134 11.687 1.00 97.06 209 PHE A C 1
ATOM 1697 O O . PHE A 1 209 ? 2.852 8.971 10.981 1.00 97.06 209 PHE A O 1
ATOM 1704 N N . TYR A 1 210 ? 1.378 8.493 12.607 1.00 97.44 210 TYR A N 1
ATOM 1705 C CA . TYR A 1 210 ? 1.153 9.871 13.043 1.00 97.44 210 TYR A CA 1
ATOM 1706 C C . TYR A 1 210 ? 1.969 10.220 14.301 1.00 97.44 210 TYR A C 1
ATOM 1708 O O . TYR A 1 210 ? 1.813 9.625 15.367 1.00 97.44 210 TYR A O 1
ATOM 1716 N N . HIS A 1 211 ? 2.826 11.237 14.198 1.00 94.75 211 HIS A N 1
ATOM 1717 C CA . HIS A 1 211 ? 3.595 11.780 15.312 1.00 94.75 211 HIS A CA 1
ATOM 1718 C C . HIS A 1 211 ? 2.848 12.930 16.005 1.00 94.75 211 HIS A C 1
ATOM 1720 O O . HIS A 1 211 ? 3.017 14.103 15.658 1.00 94.75 211 HIS A O 1
ATOM 1726 N N . PHE A 1 212 ? 2.068 12.581 17.032 1.00 89.75 212 PHE A N 1
ATOM 1727 C CA . PHE A 1 212 ? 1.279 13.504 17.861 1.00 89.75 212 PHE A CA 1
ATOM 1728 C C . PHE A 1 212 ? 2.038 14.766 18.313 1.00 89.75 212 PHE A C 1
ATOM 1730 O O . PHE A 1 212 ? 1.509 15.868 18.216 1.00 89.75 212 PHE A O 1
ATOM 1737 N N . GLY A 1 213 ? 3.285 14.632 18.785 1.00 85.12 213 GLY A N 1
ATOM 1738 C CA . GLY A 1 213 ? 4.059 15.762 19.322 1.00 85.12 213 GLY A CA 1
ATOM 1739 C C . GLY A 1 213 ? 4.526 16.774 18.269 1.00 85.12 213 GLY A C 1
ATOM 1740 O O . GLY A 1 213 ? 4.710 17.944 18.585 1.00 85.12 213 GLY A O 1
ATOM 1741 N N . GLY A 1 214 ? 4.706 16.340 17.016 1.00 87.94 214 GLY A N 1
ATOM 1742 C CA . GLY A 1 214 ? 5.075 17.215 15.895 1.00 87.94 214 GLY A CA 1
ATOM 1743 C C . GLY A 1 214 ? 3.890 17.645 15.028 1.00 87.94 214 GLY A C 1
ATOM 1744 O O . GLY A 1 214 ? 4.019 18.576 14.237 1.00 87.94 214 GLY A O 1
ATOM 1745 N N . ILE A 1 215 ? 2.742 16.975 15.170 1.00 93.81 215 ILE A N 1
ATOM 1746 C CA . ILE A 1 215 ? 1.576 17.104 14.288 1.00 93.81 215 ILE A CA 1
ATOM 1747 C C . ILE A 1 215 ? 1.998 16.801 12.829 1.00 93.81 215 ILE A C 1
ATOM 1749 O O . ILE A 1 215 ? 1.710 17.532 11.874 1.00 93.81 215 ILE A O 1
ATOM 1753 N N . THR A 1 216 ? 2.727 15.687 12.677 1.00 97.12 216 THR A N 1
ATOM 1754 C CA . THR A 1 216 ? 3.271 15.209 11.398 1.00 97.12 216 THR A CA 1
ATOM 1755 C C . THR A 1 216 ? 2.864 13.765 11.130 1.00 97.12 216 THR A C 1
ATOM 1757 O O . THR A 1 216 ? 3.062 12.897 11.972 1.00 97.12 216 THR A O 1
ATOM 1760 N N . LEU A 1 217 ? 2.333 13.496 9.942 1.00 98.19 217 LEU A N 1
ATOM 1761 C CA . LEU A 1 217 ? 2.078 12.153 9.421 1.00 98.19 217 LEU A CA 1
ATOM 1762 C C . LEU A 1 217 ? 3.248 11.741 8.519 1.00 98.19 217 LEU A C 1
ATOM 1764 O O . LEU A 1 217 ? 3.660 12.520 7.659 1.00 98.19 217 LEU A O 1
ATOM 1768 N N . HIS A 1 218 ? 3.773 10.532 8.695 1.00 98.25 218 HIS A N 1
ATOM 1769 C CA . HIS A 1 218 ? 4.809 9.939 7.845 1.00 98.25 218 HIS A CA 1
ATOM 1770 C C . HIS A 1 218 ? 4.283 8.649 7.211 1.00 98.25 218 HIS A C 1
ATOM 1772 O O . HIS A 1 218 ? 3.695 7.838 7.918 1.00 98.25 218 HIS A O 1
ATOM 1778 N N . ILE A 1 219 ? 4.482 8.439 5.906 1.00 98.19 219 ILE A N 1
ATOM 1779 C CA . ILE A 1 219 ? 4.059 7.211 5.208 1.00 98.19 219 ILE A CA 1
ATOM 1780 C C . ILE A 1 219 ? 4.877 6.986 3.927 1.00 98.19 219 ILE A C 1
ATOM 1782 O O . ILE A 1 219 ? 5.141 7.943 3.198 1.00 98.19 219 ILE A O 1
ATOM 1786 N N . TYR A 1 220 ? 5.272 5.748 3.615 1.00 97.56 220 TYR A N 1
ATOM 1787 C CA . TYR A 1 220 ? 5.893 5.431 2.318 1.00 97.56 220 TYR A CA 1
ATOM 1788 C C . TYR A 1 220 ? 4.918 4.833 1.299 1.00 97.56 220 TYR A C 1
ATOM 1790 O O . TYR A 1 220 ? 3.886 4.255 1.635 1.00 97.56 220 TYR A O 1
ATOM 1798 N N . TRP A 1 221 ? 5.267 4.971 0.024 1.00 96.81 221 TRP A N 1
ATOM 1799 C CA . TRP A 1 221 ? 4.550 4.367 -1.090 1.00 96.81 221 TRP A CA 1
ATOM 1800 C C . TRP A 1 221 ? 4.980 2.913 -1.296 1.00 96.81 221 TRP A C 1
ATOM 1802 O O . TRP A 1 221 ? 6.032 2.626 -1.872 1.00 96.81 221 TRP A O 1
ATOM 1812 N N . ASP A 1 222 ? 4.150 1.978 -0.838 1.00 94.25 222 ASP A N 1
ATOM 1813 C CA . ASP A 1 222 ? 4.274 0.574 -1.203 1.00 94.25 222 ASP A CA 1
ATOM 1814 C C . ASP A 1 222 ? 3.683 0.374 -2.602 1.00 94.25 222 ASP A C 1
ATOM 1816 O O . ASP A 1 222 ? 2.523 0.010 -2.792 1.00 94.25 222 ASP A O 1
ATOM 1820 N N . ARG A 1 223 ? 4.530 0.595 -3.609 1.00 91.50 223 ARG A N 1
ATOM 1821 C CA . ARG A 1 223 ? 4.254 0.288 -5.022 1.00 91.50 223 ARG A CA 1
ATOM 1822 C C . ARG A 1 223 ? 3.773 -1.150 -5.273 1.00 91.50 223 ARG A C 1
ATOM 1824 O O . ARG A 1 223 ? 3.167 -1.396 -6.311 1.00 91.50 223 ARG A O 1
ATOM 1831 N N . SER A 1 224 ? 4.040 -2.093 -4.362 1.00 85.81 224 SER A N 1
ATOM 1832 C CA . SER A 1 224 ? 3.615 -3.492 -4.483 1.00 85.81 224 SER A CA 1
ATOM 1833 C C . SER A 1 224 ? 2.229 -3.766 -3.888 1.00 85.81 224 SER A C 1
ATOM 1835 O O . SER A 1 224 ? 1.576 -4.733 -4.287 1.00 85.81 224 SER A O 1
ATOM 1837 N N . ASP A 1 225 ? 1.738 -2.893 -3.004 1.00 87.81 225 ASP A N 1
ATOM 1838 C CA . ASP A 1 225 ? 0.356 -2.881 -2.518 1.00 87.81 225 ASP A CA 1
ATOM 1839 C C . ASP A 1 225 ? -0.179 -1.433 -2.363 1.00 87.81 225 ASP A C 1
ATOM 1841 O O . ASP A 1 225 ? -0.347 -0.925 -1.250 1.00 87.81 225 ASP A O 1
ATOM 1845 N N . PRO A 1 226 ? -0.488 -0.740 -3.482 1.00 90.69 226 PRO A N 1
ATOM 1846 C CA . PRO A 1 226 ? -0.995 0.634 -3.445 1.00 90.69 226 PRO A CA 1
ATOM 1847 C C . PRO A 1 226 ? -2.302 0.808 -2.661 1.00 90.69 226 PRO A C 1
ATOM 1849 O O . PRO A 1 226 ? -2.557 1.884 -2.115 1.00 90.69 226 PRO A O 1
ATOM 1852 N N . GLU A 1 227 ? -3.148 -0.228 -2.586 1.00 88.44 227 GLU A N 1
ATOM 1853 C CA . GLU A 1 227 ? -4.338 -0.185 -1.730 1.00 88.44 227 GLU A CA 1
ATOM 1854 C C . GLU A 1 227 ? -3.947 -0.197 -0.250 1.00 88.44 227 GLU A C 1
ATOM 1856 O O . GLU A 1 227 ? -4.515 0.579 0.515 1.00 88.44 227 GLU A O 1
ATOM 1861 N N . LEU A 1 228 ? -2.945 -0.982 0.164 1.00 90.25 228 LEU A N 1
ATOM 1862 C CA . LEU A 1 228 ? -2.419 -0.931 1.529 1.00 90.25 228 LEU A CA 1
ATOM 1863 C C . LEU A 1 228 ? -1.869 0.460 1.887 1.00 90.25 228 LEU A C 1
ATOM 1865 O O . LEU A 1 228 ? -2.208 0.959 2.959 1.00 90.25 228 LEU A O 1
ATOM 1869 N N . THR A 1 229 ? -1.119 1.132 1.002 1.00 94.81 229 THR A N 1
ATOM 1870 C CA . THR A 1 229 ? -0.683 2.521 1.263 1.00 94.81 229 THR A CA 1
ATOM 1871 C C . THR A 1 229 ? -1.865 3.477 1.417 1.00 94.81 229 THR A C 1
ATOM 1873 O O . THR A 1 229 ? -1.886 4.250 2.373 1.00 94.81 229 THR A O 1
ATOM 1876 N N . ARG A 1 230 ? -2.879 3.425 0.539 1.00 95.44 230 ARG A N 1
ATOM 1877 C CA . ARG A 1 230 ? -4.083 4.271 0.687 1.00 95.44 230 ARG A CA 1
ATOM 1878 C C . ARG A 1 230 ? -4.833 3.968 1.992 1.00 95.44 230 ARG A C 1
ATOM 1880 O O . ARG A 1 230 ? -5.246 4.896 2.682 1.00 95.44 230 ARG A O 1
ATOM 1887 N N . ASN A 1 231 ? -4.944 2.694 2.371 1.00 94.44 231 ASN A N 1
ATOM 1888 C CA . ASN A 1 231 ? -5.595 2.283 3.615 1.00 94.44 231 ASN A CA 1
ATOM 1889 C C . ASN A 1 231 ? -4.848 2.805 4.857 1.00 94.44 231 ASN A C 1
ATOM 1891 O O . ASN A 1 231 ? -5.471 3.315 5.787 1.00 94.44 231 ASN A O 1
ATOM 1895 N N . VAL A 1 232 ? -3.512 2.725 4.869 1.00 96.50 232 VAL A N 1
ATOM 1896 C CA . VAL A 1 232 ? -2.681 3.280 5.953 1.00 96.50 232 VAL A CA 1
ATOM 1897 C C . VAL A 1 232 ? -2.743 4.810 5.962 1.00 96.50 232 VAL A C 1
ATOM 1899 O O . VAL A 1 232 ? -2.841 5.400 7.032 1.00 96.50 232 VAL A O 1
ATOM 1902 N N . LEU A 1 233 ? -2.807 5.471 4.800 1.00 98.19 233 LEU A N 1
ATOM 1903 C CA . LEU A 1 233 ? -2.987 6.924 4.730 1.00 98.19 233 LEU A CA 1
ATOM 1904 C C . LEU A 1 233 ? -4.275 7.370 5.437 1.00 98.19 233 LEU A C 1
ATOM 1906 O O . LEU A 1 233 ? -4.234 8.316 6.218 1.00 98.19 233 LEU A O 1
ATOM 1910 N N . TYR A 1 234 ? -5.402 6.683 5.221 1.00 98.12 234 TYR A N 1
ATOM 1911 C CA . TYR A 1 234 ? -6.657 6.995 5.919 1.00 98.12 234 TYR A CA 1
ATOM 1912 C C . TYR A 1 234 ? -6.640 6.588 7.408 1.00 98.12 234 TYR A C 1
ATOM 1914 O O . TYR A 1 234 ? -7.313 7.228 8.220 1.00 98.12 234 TYR A O 1
ATOM 1922 N N . HIS A 1 235 ? -5.863 5.565 7.786 1.00 98.31 235 HIS A N 1
ATOM 1923 C CA . HIS A 1 235 ? -5.641 5.175 9.184 1.00 98.31 235 HIS A CA 1
ATOM 1924 C C . HIS A 1 235 ? -4.899 6.284 9.946 1.00 98.31 235 HIS A C 1
ATOM 1926 O O . HIS A 1 235 ? -5.452 6.868 10.876 1.00 98.31 235 HIS A O 1
ATOM 1932 N N . GLU A 1 236 ? -3.708 6.676 9.489 1.00 98.25 236 GLU A N 1
ATOM 1933 C CA . GLU A 1 236 ? -2.914 7.727 10.140 1.00 98.25 236 GLU A CA 1
ATOM 1934 C C . GLU A 1 236 ? -3.581 9.110 10.052 1.00 98.25 236 GLU A C 1
ATOM 1936 O O . GLU A 1 236 ? -3.504 9.915 10.985 1.00 98.25 236 GLU A O 1
ATOM 1941 N N . ALA A 1 237 ? -4.321 9.384 8.970 1.00 98.19 237 ALA A N 1
ATOM 1942 C CA . ALA A 1 237 ? -5.166 10.572 8.880 1.00 98.19 237 ALA A CA 1
ATOM 1943 C C . ALA A 1 237 ? -6.266 10.578 9.953 1.00 98.19 237 ALA A C 1
ATOM 1945 O O . ALA A 1 237 ? -6.624 11.641 10.451 1.00 98.19 237 ALA A O 1
ATOM 1946 N N . THR A 1 238 ? -6.802 9.416 10.340 1.00 98.12 238 THR A N 1
ATOM 1947 C CA . THR A 1 238 ? -7.807 9.327 11.410 1.00 98.12 238 THR A CA 1
ATOM 1948 C C . THR A 1 238 ? -7.212 9.685 12.766 1.00 98.12 238 THR A C 1
ATOM 1950 O O . THR A 1 238 ? -7.870 10.392 13.531 1.00 98.12 238 THR A O 1
ATOM 1953 N N . HIS A 1 239 ? -5.969 9.285 13.043 1.00 97.81 239 HIS A N 1
ATOM 1954 C CA . HIS A 1 239 ? -5.251 9.683 14.259 1.00 97.81 239 HIS A CA 1
ATOM 1955 C C . HIS A 1 239 ? -5.042 11.201 14.309 1.00 97.81 239 HIS A C 1
ATOM 1957 O O . HIS A 1 239 ? -5.479 11.842 15.264 1.00 97.81 239 HIS A O 1
ATOM 1963 N N . LEU A 1 240 ? -4.518 11.802 13.234 1.00 97.50 240 LEU A N 1
ATOM 1964 C CA . LEU A 1 240 ? -4.377 13.261 13.087 1.00 97.50 240 LEU A CA 1
ATOM 1965 C C . LEU A 1 240 ? -5.709 14.015 13.280 1.00 97.50 240 LEU A C 1
ATOM 1967 O O . LEU A 1 240 ? -5.777 15.029 13.978 1.00 97.50 240 LEU A O 1
ATOM 1971 N N . LEU A 1 241 ? -6.783 13.540 12.647 1.00 96.94 241 LEU A N 1
ATOM 1972 C CA . LEU A 1 241 ? -8.099 14.183 12.692 1.00 96.94 241 LEU A CA 1
ATOM 1973 C C . LEU A 1 241 ? -8.829 13.978 14.032 1.00 96.94 241 LEU A C 1
ATOM 1975 O O . LEU A 1 241 ? -9.703 14.780 14.368 1.00 96.94 241 LEU A O 1
ATOM 1979 N N . THR A 1 242 ? -8.470 12.938 14.790 1.00 96.00 242 THR A N 1
ATOM 1980 C CA . THR A 1 242 ? -8.964 12.654 16.149 1.00 96.00 242 THR A CA 1
ATOM 1981 C C . THR A 1 242 ? -8.229 13.495 17.193 1.00 96.00 242 THR A C 1
ATOM 1983 O O . THR A 1 242 ? -8.867 14.091 18.060 1.00 96.00 242 THR A O 1
ATOM 1986 N N . ASP A 1 243 ? -6.908 13.618 17.064 1.00 95.25 243 ASP A N 1
ATOM 1987 C CA . ASP A 1 243 ? -6.056 14.497 17.874 1.00 95.25 243 ASP A CA 1
ATOM 1988 C C . ASP A 1 243 ? -6.477 15.972 17.735 1.00 95.25 243 ASP A C 1
ATOM 1990 O O . ASP A 1 243 ? -6.513 16.724 18.705 1.00 95.25 243 ASP A O 1
ATOM 1994 N N . GLY A 1 244 ? -6.946 16.366 16.547 1.00 94.88 244 GLY A N 1
ATOM 1995 C CA . GLY A 1 244 ? -7.561 17.671 16.305 1.00 94.88 244 GLY A CA 1
ATOM 1996 C C . GLY A 1 244 ? -8.933 17.916 16.957 1.00 94.88 244 GLY A C 1
ATOM 1997 O O . GLY A 1 244 ? -9.515 18.970 16.703 1.00 94.88 244 GLY A O 1
ATOM 1998 N N . ILE A 1 245 ? -9.484 16.994 17.757 1.00 94.75 245 ILE A N 1
ATOM 1999 C CA . ILE A 1 245 ? -10.738 17.206 18.511 1.00 94.75 245 ILE A CA 1
ATOM 2000 C C . ILE A 1 245 ? -10.454 17.704 19.936 1.00 94.75 245 ILE A C 1
ATOM 2002 O O . ILE A 1 245 ? -11.077 18.666 20.381 1.00 94.75 245 ILE A O 1
ATOM 2006 N N . ASP A 1 246 ? -9.511 17.066 20.631 1.00 93.12 246 ASP A N 1
ATOM 2007 C CA . ASP A 1 246 ? -8.925 17.504 21.905 1.00 93.12 246 ASP A CA 1
ATOM 2008 C C . ASP A 1 246 ? -7.500 16.935 21.975 1.00 93.12 246 ASP A C 1
ATOM 2010 O O . ASP A 1 246 ? -7.303 15.806 22.415 1.00 93.12 246 ASP A O 1
ATOM 2014 N N . GLY A 1 247 ? -6.500 17.711 21.544 1.00 91.94 247 GLY A N 1
ATOM 2015 C CA . GLY A 1 247 ? -5.093 17.276 21.513 1.00 91.94 247 GLY A CA 1
ATOM 2016 C C . GLY A 1 247 ? -4.478 17.023 22.896 1.00 91.94 247 GLY A C 1
ATOM 2017 O O . GLY A 1 247 ? -3.332 16.581 22.998 1.00 91.94 247 GLY A O 1
ATOM 2018 N N . LYS A 1 248 ? -5.227 17.287 23.977 1.00 93.50 248 LYS A N 1
ATOM 2019 C CA . LYS A 1 248 ? -4.871 16.911 25.350 1.00 93.50 248 LYS A CA 1
ATOM 2020 C C . LYS A 1 248 ? -5.536 15.608 25.802 1.00 93.50 248 LYS A C 1
ATOM 2022 O O . LYS A 1 248 ? -5.263 15.175 26.915 1.00 93.50 248 LYS A O 1
ATOM 2027 N N . PHE A 1 249 ? -6.355 14.956 24.976 1.00 95.38 249 PHE A N 1
ATOM 2028 C CA . PHE A 1 249 ? -7.039 13.706 25.310 1.00 95.38 249 PHE A CA 1
ATOM 2029 C C . PHE A 1 249 ? -6.606 12.546 24.410 1.00 95.38 249 PHE A C 1
ATOM 2031 O O . PHE A 1 249 ? -6.607 12.659 23.186 1.00 95.38 249 PHE A O 1
ATOM 2038 N N . LYS A 1 250 ? -6.287 11.399 25.018 1.00 95.44 250 LYS A N 1
ATOM 2039 C CA . LYS A 1 250 ? -6.052 10.132 24.316 1.00 95.44 250 LYS A CA 1
ATOM 2040 C C . LYS A 1 250 ? -7.193 9.167 24.576 1.00 95.44 250 LYS A C 1
ATOM 2042 O O . LYS A 1 250 ? -7.583 8.924 25.721 1.00 95.44 250 LYS A O 1
ATOM 2047 N N . TYR A 1 251 ? -7.742 8.637 23.492 1.00 96.50 251 TYR A N 1
ATOM 2048 C CA . TYR A 1 251 ? -8.884 7.740 23.544 1.00 96.50 251 TYR A CA 1
ATOM 2049 C C . TYR A 1 251 ? -8.454 6.338 24.020 1.00 96.50 251 TYR A C 1
ATOM 2051 O O . TYR A 1 251 ? -7.287 5.954 23.899 1.00 96.50 251 TYR A O 1
ATOM 2059 N N . PRO A 1 252 ? -9.395 5.534 24.549 1.00 96.31 252 PRO A N 1
ATOM 2060 C CA . PRO A 1 252 ? -9.190 4.098 24.703 1.00 96.31 252 PRO A CA 1
ATOM 2061 C C . PRO A 1 252 ? -8.740 3.465 23.369 1.00 96.31 252 PRO A C 1
ATOM 2063 O O . PRO A 1 252 ? -9.377 3.738 22.347 1.00 96.31 252 PRO A O 1
ATOM 2066 N N . PRO A 1 253 ? -7.711 2.596 23.340 1.00 96.12 253 PRO A N 1
ATOM 2067 C CA . PRO A 1 253 ? -7.158 2.035 22.103 1.00 96.12 253 PRO A CA 1
ATOM 2068 C C . PRO A 1 253 ? -8.190 1.352 21.196 1.00 96.12 253 PRO A C 1
ATOM 2070 O O . PRO A 1 253 ? -8.163 1.527 19.983 1.00 96.12 253 PRO A O 1
ATOM 2073 N N . TRP A 1 254 ? -9.179 0.647 21.760 1.00 97.44 254 TRP A N 1
ATOM 2074 C CA . TRP A 1 254 ? -10.246 0.021 20.963 1.00 97.44 254 TRP A CA 1
ATOM 2075 C C . TRP A 1 254 ? -11.122 1.028 20.195 1.00 97.44 254 TRP A C 1
ATOM 2077 O O . TRP A 1 254 ? -11.760 0.660 19.209 1.00 97.44 254 TRP A O 1
ATOM 2087 N N . ILE A 1 255 ? -11.156 2.287 20.642 1.00 97.75 255 ILE A N 1
ATOM 2088 C CA . ILE A 1 255 ? -11.820 3.399 19.962 1.00 97.75 255 ILE A CA 1
ATOM 2089 C C . ILE A 1 255 ? -10.870 4.016 18.942 1.00 97.75 255 ILE A C 1
ATOM 2091 O O . ILE A 1 255 ? -11.244 4.137 17.784 1.00 97.75 255 ILE A O 1
ATOM 2095 N N . GLU A 1 256 ? -9.664 4.397 19.363 1.00 96.50 256 GLU A N 1
ATOM 2096 C CA . GLU A 1 256 ? -8.688 5.120 18.537 1.00 96.50 256 GLU A CA 1
ATOM 2097 C C . GLU A 1 256 ? -8.255 4.275 17.328 1.00 96.50 256 GLU A C 1
ATOM 2099 O O . GLU A 1 256 ? -8.570 4.603 16.183 1.00 96.50 256 GLU A O 1
ATOM 2104 N N . GLU A 1 257 ? -7.678 3.103 17.593 1.00 97.56 257 GLU A N 1
ATOM 2105 C CA . GLU A 1 257 ? -7.203 2.173 16.569 1.00 97.56 257 GLU A CA 1
ATOM 2106 C C . GLU A 1 257 ? -8.363 1.526 15.797 1.00 97.56 257 GLU A C 1
ATOM 2108 O O . GLU A 1 257 ? -8.281 1.296 14.592 1.00 97.56 257 GLU A O 1
ATOM 2113 N N . GLY A 1 258 ? -9.486 1.250 16.470 1.00 98.19 258 GLY A N 1
ATOM 2114 C CA . GLY A 1 258 ? -10.679 0.701 15.821 1.00 98.19 258 GLY A CA 1
ATOM 2115 C C . GLY A 1 258 ? -11.283 1.664 14.800 1.00 98.19 258 GLY A C 1
ATOM 2116 O O . GLY A 1 258 ? -11.739 1.240 13.733 1.00 98.19 258 GLY A O 1
ATOM 2117 N N . LEU A 1 259 ? -11.300 2.962 15.116 1.00 98.06 259 LEU A N 1
ATOM 2118 C CA . LEU A 1 259 ? -11.828 4.002 14.239 1.00 98.06 259 LEU A CA 1
ATOM 2119 C C . LEU A 1 259 ? -10.852 4.285 13.093 1.00 98.06 259 LEU A C 1
ATOM 2121 O O . LEU A 1 259 ? -11.292 4.420 11.950 1.00 98.06 259 LEU A O 1
ATOM 2125 N N . ALA A 1 260 ? -9.548 4.277 13.378 1.00 98.31 260 ALA A N 1
ATOM 2126 C CA . ALA A 1 260 ? -8.494 4.365 12.376 1.00 98.31 260 ALA A CA 1
ATOM 2127 C C . ALA A 1 260 ? -8.489 3.164 11.416 1.00 98.31 260 ALA A C 1
ATOM 2129 O O . ALA A 1 260 ? -8.309 3.348 10.221 1.00 98.31 260 ALA A O 1
ATOM 2130 N N . GLU A 1 261 ? -8.808 1.945 11.856 1.00 97.88 261 GLU A N 1
ATOM 2131 C CA . GLU A 1 261 ? -9.051 0.812 10.949 1.00 97.88 261 GLU A CA 1
ATOM 2132 C C . GLU A 1 261 ? -10.370 0.960 10.164 1.00 97.88 261 GLU A C 1
ATOM 2134 O O . GLU A 1 261 ? -10.431 0.645 8.973 1.00 97.88 261 GLU A O 1
ATOM 2139 N N . TYR A 1 262 ? -11.448 1.448 10.792 1.00 97.94 262 TYR A N 1
ATOM 2140 C CA . TYR A 1 262 ? -12.739 1.650 10.116 1.00 97.94 262 TYR A CA 1
ATOM 2141 C C . TYR A 1 262 ? -12.631 2.661 8.964 1.00 97.94 262 TYR A C 1
ATOM 2143 O O . TYR A 1 262 ? -13.120 2.400 7.861 1.00 97.94 262 TYR A O 1
ATOM 2151 N N . TYR A 1 263 ? -11.959 3.789 9.187 1.00 97.75 263 TYR A N 1
ATOM 2152 C CA . TYR A 1 263 ? -11.679 4.771 8.142 1.00 97.75 263 TYR A CA 1
ATOM 2153 C C . TYR A 1 263 ? -10.476 4.390 7.270 1.00 97.75 263 TYR A C 1
ATOM 2155 O O . TYR A 1 263 ? -10.501 4.677 6.077 1.00 97.75 263 TYR A O 1
ATOM 2163 N N . GLY A 1 264 ? -9.504 3.649 7.801 1.00 96.56 264 GLY A N 1
ATOM 2164 C CA . GLY A 1 264 ? -8.457 2.964 7.041 1.00 96.56 264 GLY A CA 1
ATOM 2165 C C . GLY A 1 264 ? -9.037 2.103 5.921 1.00 96.56 264 GLY A C 1
ATOM 2166 O O . GLY A 1 264 ? -8.544 2.100 4.805 1.00 96.56 264 GLY A O 1
ATOM 2167 N N . SER A 1 265 ? -10.177 1.460 6.175 1.00 94.38 265 SER A N 1
ATOM 2168 C CA . SER A 1 265 ? -10.921 0.670 5.189 1.00 94.38 265 SER A CA 1
ATOM 2169 C C . SER A 1 265 ? -11.759 1.476 4.176 1.00 94.38 265 SER A C 1
ATOM 2171 O O . SER A 1 265 ? -12.671 0.917 3.561 1.00 94.38 265 SER A O 1
ATOM 2173 N N . SER A 1 266 ? -11.533 2.786 4.022 1.00 94.81 266 SER A N 1
ATOM 2174 C CA . SER A 1 266 ? -12.342 3.622 3.122 1.00 94.81 266 SER A CA 1
ATOM 2175 C C . SER A 1 266 ? -12.081 3.321 1.649 1.00 94.81 266 SER A C 1
ATOM 2177 O O . SER A 1 266 ? -10.948 3.344 1.181 1.00 94.81 266 SER A O 1
ATOM 2179 N N . LYS A 1 267 ? -13.157 3.106 0.887 1.00 92.00 267 LYS A N 1
ATOM 2180 C CA . LYS A 1 267 ? -13.091 2.997 -0.574 1.00 92.00 267 LYS A CA 1
ATOM 2181 C C . LYS A 1 267 ? -13.202 4.372 -1.218 1.00 92.00 267 LYS A C 1
ATOM 2183 O O . LYS A 1 267 ? -14.082 5.151 -0.848 1.00 92.00 267 LYS A O 1
ATOM 2188 N N . TRP A 1 268 ? -12.374 4.615 -2.229 1.00 90.75 268 TRP A N 1
ATOM 2189 C CA . TRP A 1 268 ? -12.447 5.794 -3.084 1.00 90.75 268 TRP A CA 1
ATOM 2190 C C . TRP A 1 268 ? -12.983 5.446 -4.478 1.00 90.75 268 TRP A C 1
ATOM 2192 O O . TRP A 1 268 ? -12.588 4.440 -5.065 1.00 90.75 268 TRP A O 1
ATOM 2202 N N . ASP A 1 269 ? -13.860 6.295 -5.012 1.00 91.12 269 ASP A N 1
ATOM 2203 C CA . ASP A 1 269 ? -14.298 6.276 -6.410 1.00 91.12 269 ASP A CA 1
ATOM 2204 C C . ASP A 1 269 ? -14.085 7.670 -7.037 1.00 91.12 269 ASP A C 1
ATOM 2206 O O . ASP A 1 269 ? -14.813 8.603 -6.682 1.00 91.12 269 ASP A O 1
ATOM 2210 N N . PRO A 1 270 ? -13.142 7.846 -7.985 1.00 87.75 270 PRO A N 1
ATOM 2211 C CA . PRO A 1 270 ? -12.918 9.131 -8.653 1.00 87.75 270 PRO A CA 1
ATOM 2212 C C . PRO A 1 270 ? -14.096 9.580 -9.530 1.00 87.75 270 PRO A C 1
ATOM 2214 O O . PRO A 1 270 ? -14.261 10.782 -9.762 1.00 87.75 270 PRO A O 1
ATOM 2217 N N . LYS A 1 271 ? -14.907 8.634 -10.028 1.00 90.88 271 LYS A N 1
ATOM 2218 C CA . LYS A 1 271 ? -16.046 8.889 -10.925 1.00 90.88 271 LYS A CA 1
ATOM 2219 C C . LYS A 1 271 ? -17.301 9.307 -10.158 1.00 90.88 271 LYS A C 1
ATOM 2221 O O . LYS A 1 271 ? -18.203 9.911 -10.742 1.00 90.88 271 LYS A O 1
ATOM 2226 N N . ALA A 1 272 ? -17.364 9.031 -8.857 1.00 90.94 272 ALA A N 1
ATOM 2227 C CA . ALA A 1 272 ? -18.432 9.520 -8.004 1.00 90.94 272 ALA A CA 1
ATOM 2228 C C . ALA A 1 272 ? -18.409 11.056 -7.893 1.00 90.94 272 ALA A C 1
ATOM 2230 O O . ALA A 1 272 ? -17.365 11.715 -7.923 1.00 90.94 272 ALA A O 1
ATOM 2231 N N . ARG A 1 273 ? -19.604 11.635 -7.721 1.00 87.50 273 ARG A N 1
ATOM 2232 C CA . ARG A 1 273 ? -19.781 13.080 -7.507 1.00 87.50 273 ARG A CA 1
ATOM 2233 C C . ARG A 1 273 ? -19.042 13.523 -6.225 1.00 87.50 273 ARG A C 1
ATOM 2235 O O . ARG A 1 273 ? -19.017 12.745 -5.264 1.00 87.50 273 ARG A O 1
ATOM 2242 N N . PRO A 1 274 ? -18.490 14.753 -6.163 1.00 79.62 274 PRO A N 1
ATOM 2243 C CA . PRO A 1 274 ? -17.848 15.291 -4.959 1.00 79.62 274 PRO A CA 1
ATOM 2244 C C . PRO A 1 274 ? -18.695 15.089 -3.695 1.00 79.62 274 PRO A C 1
ATOM 2246 O O . PRO A 1 274 ? -19.923 15.169 -3.736 1.00 79.62 274 PRO A O 1
ATOM 2249 N N . GLY A 1 275 ? -18.054 14.746 -2.574 1.00 75.31 275 GLY A N 1
ATOM 2250 C CA . GLY A 1 275 ? -18.757 14.401 -1.330 1.00 75.31 275 GLY A CA 1
ATOM 2251 C C . GLY A 1 275 ? -19.498 13.049 -1.334 1.00 75.31 275 GLY A C 1
ATOM 2252 O O . GLY A 1 275 ? -20.144 12.719 -0.337 1.00 75.31 275 GLY A O 1
ATOM 2253 N N . LYS A 1 276 ? -19.408 12.255 -2.413 1.00 85.94 276 LYS A N 1
ATOM 2254 C CA . LYS A 1 276 ? -19.728 10.808 -2.457 1.00 85.94 276 LYS A CA 1
ATOM 2255 C C . LYS A 1 276 ? -18.534 9.929 -2.869 1.00 85.94 276 LYS A C 1
ATOM 2257 O O . LYS A 1 276 ? -18.676 8.712 -2.928 1.00 85.94 276 LYS A O 1
ATOM 2262 N N . ARG A 1 277 ? -17.374 10.542 -3.132 1.00 90.19 277 ARG A N 1
ATOM 2263 C CA . ARG A 1 277 ? -16.127 9.882 -3.558 1.00 90.19 277 ARG A CA 1
ATOM 2264 C C . ARG A 1 277 ? -15.519 8.954 -2.516 1.00 90.19 277 ARG A C 1
ATOM 2266 O O . ARG A 1 277 ? -14.827 8.026 -2.903 1.00 90.19 277 ARG A O 1
ATOM 2273 N N . MET A 1 278 ? -15.774 9.188 -1.229 1.00 93.19 278 MET A N 1
ATOM 2274 C CA . MET A 1 278 ? -15.241 8.387 -0.126 1.00 93.19 278 MET A CA 1
ATOM 2275 C C . MET A 1 278 ? -16.356 7.580 0.552 1.00 93.19 278 MET A C 1
ATOM 2277 O O . MET A 1 278 ? -17.399 8.132 0.909 1.00 93.19 278 MET A O 1
ATOM 2281 N N . GLN A 1 279 ? -16.135 6.280 0.749 1.00 92.75 279 GLN A N 1
ATOM 2282 C CA . GLN A 1 279 ? -17.057 5.365 1.428 1.00 92.75 279 GLN A CA 1
ATOM 2283 C C . GLN A 1 279 ? -16.321 4.614 2.554 1.00 92.75 279 GLN A C 1
ATOM 2285 O O . GLN A 1 279 ? -15.649 3.618 2.279 1.00 92.75 279 GLN A O 1
ATOM 2290 N N . PRO A 1 280 ? -16.416 5.072 3.818 1.00 94.38 280 PRO A N 1
ATOM 2291 C CA . PRO A 1 280 ? -15.724 4.451 4.947 1.00 94.38 280 PRO A CA 1
ATOM 2292 C C . PRO A 1 280 ? -16.402 3.155 5.410 1.00 94.38 280 PRO A C 1
ATOM 2294 O O . PRO A 1 280 ? -17.617 2.997 5.265 1.00 94.38 280 PRO A O 1
ATOM 2297 N N . GLY A 1 281 ? -15.632 2.249 6.020 1.00 93.12 281 GLY A N 1
ATOM 2298 C CA . GLY A 1 281 ? -16.135 0.952 6.486 1.00 93.12 281 GLY A CA 1
ATOM 2299 C C . GLY A 1 281 ? -16.147 -0.153 5.425 1.00 93.12 281 GLY A C 1
ATOM 2300 O O . GLY A 1 281 ? -17.060 -0.984 5.404 1.00 93.12 281 GLY A O 1
ATOM 2301 N N . GLY A 1 282 ? -15.153 -0.202 4.537 1.00 93.19 282 GLY A N 1
ATOM 2302 C CA . GLY A 1 282 ? -14.910 -1.357 3.675 1.00 93.19 282 GLY A CA 1
ATOM 2303 C C . GLY A 1 282 ? -14.601 -2.641 4.460 1.00 93.19 282 GLY A C 1
ATOM 2304 O O . GLY A 1 282 ? -14.587 -2.668 5.691 1.00 93.19 282 GLY A O 1
ATOM 2305 N N . ILE A 1 283 ? -14.381 -3.742 3.740 1.00 92.44 283 ILE A N 1
ATOM 2306 C CA . ILE A 1 283 ? -13.871 -4.988 4.326 1.00 92.44 283 ILE A CA 1
ATOM 2307 C C . ILE A 1 283 ? -12.346 -4.899 4.376 1.00 92.44 283 ILE A C 1
ATOM 2309 O O . ILE A 1 283 ? -11.730 -4.729 3.328 1.00 92.44 283 ILE A O 1
ATOM 2313 N N . LEU A 1 284 ? -11.745 -5.067 5.559 1.00 91.06 284 LEU A N 1
ATOM 2314 C CA . LEU A 1 284 ? -10.312 -5.332 5.700 1.00 91.06 284 LEU A CA 1
ATOM 2315 C C . LEU A 1 284 ? -10.098 -6.851 5.717 1.00 91.06 284 LEU A C 1
ATOM 2317 O O . LEU A 1 284 ? -10.368 -7.491 6.738 1.00 91.06 284 LEU A O 1
ATOM 2321 N N . PRO A 1 285 ? -9.610 -7.458 4.620 1.00 87.56 285 PRO A N 1
ATOM 2322 C CA . PRO A 1 285 ? -9.575 -8.911 4.472 1.00 87.56 285 PRO A CA 1
ATOM 2323 C C . PRO A 1 285 ? -8.716 -9.567 5.542 1.00 87.56 285 PRO A C 1
ATOM 2325 O O . PRO A 1 285 ? -9.158 -10.487 6.218 1.00 87.56 285 PRO A O 1
ATOM 2328 N N . GLY A 1 286 ? -7.508 -9.034 5.748 1.00 82.75 286 GLY A N 1
ATOM 2329 C CA . GLY A 1 286 ? -6.561 -9.545 6.732 1.00 82.75 286 GLY A CA 1
ATOM 2330 C C . GLY A 1 286 ? -7.055 -9.447 8.177 1.00 82.75 286 GLY A C 1
ATOM 2331 O O . GLY A 1 286 ? -6.705 -10.296 8.989 1.00 82.75 286 GLY A O 1
ATOM 2332 N N . ARG A 1 287 ? -7.895 -8.452 8.499 1.00 91.00 287 ARG A N 1
ATOM 2333 C CA . ARG A 1 287 ? -8.518 -8.322 9.825 1.00 91.00 287 ARG A CA 1
ATOM 2334 C C . ARG A 1 287 ? -9.684 -9.299 9.982 1.00 91.00 287 ARG A C 1
ATOM 2336 O O . ARG A 1 287 ? -9.737 -10.017 10.977 1.00 91.00 287 ARG A O 1
ATOM 2343 N N . LEU A 1 288 ? -10.561 -9.395 8.979 1.00 92.62 288 LEU A N 1
ATOM 2344 C CA . LEU A 1 288 ? -11.668 -10.358 8.967 1.00 92.62 288 LEU A CA 1
ATOM 2345 C C . LEU A 1 288 ? -11.168 -11.808 9.057 1.00 92.62 288 LEU A C 1
ATOM 2347 O O . LEU A 1 288 ? -11.726 -12.606 9.806 1.00 92.62 288 LEU A O 1
ATOM 2351 N N . VAL A 1 289 ? -10.079 -12.118 8.351 1.00 84.62 289 VAL A N 1
ATOM 2352 C CA . VAL A 1 289 ? -9.338 -13.382 8.438 1.00 84.62 289 VAL A CA 1
ATOM 2353 C C . VAL A 1 289 ? -8.881 -13.672 9.868 1.00 84.62 289 VAL A C 1
ATOM 2355 O O . VAL A 1 289 ? -9.199 -14.740 10.392 1.00 84.62 289 VAL A O 1
ATOM 2358 N N . THR A 1 290 ? -8.182 -12.736 10.521 1.00 86.38 290 THR A N 1
ATOM 2359 C CA . THR A 1 290 ? -7.716 -12.912 11.907 1.00 86.38 290 THR A CA 1
ATOM 2360 C C . THR A 1 290 ? -8.885 -13.182 12.859 1.00 86.38 290 THR A C 1
ATOM 2362 O O . THR A 1 290 ? -8.820 -14.125 13.646 1.00 86.38 290 THR A O 1
ATOM 2365 N N . VAL A 1 291 ? -9.985 -12.430 12.740 1.00 93.94 291 VAL A N 1
ATOM 2366 C CA . VAL A 1 291 ? -11.182 -12.612 13.578 1.00 93.94 291 VAL A CA 1
ATOM 2367 C C . VAL A 1 291 ? -11.855 -13.970 13.330 1.00 93.94 291 VAL A C 1
ATOM 2369 O O . VAL A 1 291 ? -12.037 -14.730 14.282 1.00 93.94 291 VAL A O 1
ATOM 2372 N N . LYS A 1 292 ? -12.166 -14.337 12.075 1.00 90.31 292 LYS A N 1
ATOM 2373 C CA . LYS A 1 292 ? -12.804 -15.635 11.768 1.00 90.31 292 LYS A CA 1
ATOM 2374 C C . LYS A 1 292 ? -11.922 -16.823 12.173 1.00 90.31 292 LYS A C 1
ATOM 2376 O O . LYS A 1 292 ? -12.437 -17.807 12.699 1.00 90.31 292 LYS A O 1
ATOM 2381 N N . THR A 1 293 ? -10.600 -16.713 12.023 1.00 84.62 293 THR A N 1
ATOM 2382 C CA . THR A 1 293 ? -9.646 -17.749 12.463 1.00 84.62 293 THR A CA 1
ATOM 2383 C C . THR A 1 293 ? -9.646 -17.915 13.986 1.00 84.62 293 THR A C 1
ATOM 2385 O O . THR A 1 293 ? -9.624 -19.041 14.477 1.00 84.62 293 THR A O 1
ATOM 2388 N N . MET A 1 294 ? -9.733 -16.825 14.757 1.00 90.31 294 MET A N 1
ATOM 2389 C CA . MET A 1 294 ? -9.830 -16.894 16.222 1.00 90.31 294 MET A CA 1
ATOM 2390 C C . MET A 1 294 ? -11.164 -17.474 16.710 1.00 90.31 294 MET A C 1
ATOM 2392 O O . MET A 1 294 ? -11.169 -18.258 17.660 1.00 90.31 294 MET A O 1
ATOM 2396 N N . ILE A 1 295 ? -12.278 -17.156 16.039 1.00 93.88 295 ILE A N 1
ATOM 2397 C CA . ILE A 1 295 ? -13.588 -17.776 16.301 1.00 93.88 295 ILE A CA 1
ATOM 2398 C C . ILE A 1 295 ? -13.515 -19.290 16.038 1.00 93.88 295 ILE A C 1
ATOM 2400 O O . ILE A 1 295 ? -13.854 -20.081 16.918 1.00 93.88 295 ILE A O 1
ATOM 2404 N N . ALA A 1 296 ? -12.990 -19.704 14.879 1.00 89.06 296 ALA A N 1
ATOM 2405 C CA . ALA A 1 296 ? -12.835 -21.116 14.516 1.00 89.06 296 ALA A CA 1
ATOM 2406 C C . ALA A 1 296 ? -11.902 -21.884 15.474 1.00 89.06 296 ALA A C 1
ATOM 2408 O O . ALA A 1 296 ? -12.214 -23.004 15.878 1.00 89.06 296 ALA A O 1
ATOM 2409 N N . LYS A 1 297 ? -10.802 -21.261 15.922 1.00 89.38 297 LYS A N 1
ATOM 2410 C CA . LYS A 1 297 ? -9.880 -21.805 16.940 1.00 89.38 297 LYS A CA 1
ATOM 2411 C C . LYS A 1 297 ? -10.440 -21.717 18.381 1.00 89.38 297 LYS A C 1
ATOM 2413 O O . LYS A 1 297 ? -9.682 -21.894 19.333 1.00 89.38 297 LYS A O 1
ATOM 2418 N N . LYS A 1 298 ? -11.750 -21.460 18.551 1.00 94.19 298 LYS A N 1
ATOM 2419 C CA . LYS A 1 298 ? -12.499 -21.351 19.825 1.00 94.19 298 LYS A CA 1
ATOM 2420 C C . LYS A 1 298 ? -11.907 -20.352 20.835 1.00 94.19 298 LYS A C 1
ATOM 2422 O O . LYS A 1 298 ? -12.041 -20.536 22.042 1.00 94.19 298 LYS A O 1
ATOM 2427 N N . LYS A 1 299 ? -11.275 -19.277 20.352 1.00 93.94 299 LYS A N 1
ATOM 2428 C CA . LYS A 1 299 ? -10.690 -18.194 21.166 1.00 93.94 299 LYS A CA 1
ATOM 2429 C C . LYS A 1 299 ? -11.202 -16.806 20.724 1.00 93.94 299 LYS A C 1
ATOM 2431 O O . LYS A 1 299 ? -10.392 -15.969 20.325 1.00 93.94 299 LYS A O 1
ATOM 2436 N N . PRO A 1 300 ? -12.526 -16.548 20.724 1.00 96.44 300 PRO A N 1
ATOM 2437 C CA . PRO A 1 300 ? -13.069 -15.230 20.397 1.00 96.44 300 PRO A CA 1
ATOM 2438 C C . PRO A 1 300 ? -12.742 -14.198 21.491 1.00 96.44 300 PRO A C 1
ATOM 2440 O O . PRO A 1 300 ? -12.704 -14.544 22.669 1.00 96.44 300 PRO A O 1
ATOM 2443 N N . MET A 1 301 ? -12.543 -12.932 21.113 1.00 97.00 301 MET A N 1
ATOM 2444 C CA . MET A 1 301 ? -12.337 -11.825 22.057 1.00 97.00 301 MET A CA 1
ATOM 2445 C C . MET A 1 301 ? -13.684 -11.229 22.471 1.00 97.00 301 MET A C 1
ATOM 2447 O O . MET A 1 301 ? -14.470 -10.841 21.606 1.00 97.00 301 MET A O 1
ATOM 2451 N N . THR A 1 302 ? -13.952 -11.124 23.773 1.00 97.75 302 THR A N 1
ATOM 2452 C CA . THR A 1 302 ? -15.209 -10.539 24.259 1.00 97.75 302 THR A CA 1
ATOM 2453 C C . THR A 1 302 ? -15.202 -9.009 24.168 1.00 97.75 302 THR A C 1
ATOM 2455 O O . THR A 1 302 ? -14.150 -8.371 24.082 1.00 97.75 302 THR A O 1
ATOM 2458 N N . LEU A 1 303 ? -16.385 -8.388 24.227 1.00 97.81 303 LEU A N 1
ATOM 2459 C CA . LEU A 1 303 ? -16.498 -6.929 24.364 1.00 97.81 303 LEU A CA 1
ATOM 2460 C C . LEU A 1 303 ? -15.946 -6.431 25.704 1.00 97.81 303 LEU A C 1
ATOM 2462 O O . LEU A 1 303 ? -15.462 -5.306 25.783 1.00 97.81 303 LEU A O 1
ATOM 2466 N N . GLU A 1 304 ? -16.008 -7.265 26.744 1.00 96.44 304 GLU A N 1
ATOM 2467 C CA . GLU A 1 304 ? -15.385 -7.007 28.043 1.00 96.44 304 GLU A CA 1
ATOM 2468 C C . GLU A 1 304 ? -13.858 -6.924 27.877 1.00 96.44 304 GLU A C 1
ATOM 2470 O O . GLU A 1 304 ? -13.272 -5.899 28.220 1.00 96.44 304 GLU A O 1
ATOM 2475 N N . ASP A 1 305 ? -13.233 -7.932 27.252 1.00 95.69 305 ASP A N 1
ATOM 2476 C CA . ASP A 1 305 ? -11.789 -7.960 26.980 1.00 95.69 305 ASP A CA 1
ATOM 2477 C C . ASP A 1 305 ? -11.356 -6.743 26.162 1.00 95.69 305 ASP A C 1
ATOM 2479 O O . ASP A 1 305 ? -10.435 -6.032 26.562 1.00 95.69 305 ASP A O 1
ATOM 2483 N N . LEU A 1 306 ? -12.044 -6.478 25.044 1.00 96.94 306 LEU A N 1
ATOM 2484 C CA . LEU A 1 306 ? -11.721 -5.402 24.107 1.00 96.94 306 LEU A CA 1
ATOM 2485 C C . LEU A 1 306 ? -11.799 -4.014 24.765 1.00 96.94 306 LEU A C 1
ATOM 2487 O O . LEU A 1 306 ? -10.910 -3.189 24.559 1.00 96.94 306 LEU A O 1
ATOM 2491 N N . ILE A 1 307 ? -12.824 -3.767 25.589 1.00 95.75 307 ILE A N 1
ATOM 2492 C CA . ILE A 1 307 ? -12.970 -2.511 26.341 1.00 95.75 307 ILE A CA 1
ATOM 2493 C C . ILE A 1 307 ? -11.984 -2.450 27.525 1.00 95.75 307 ILE A C 1
ATOM 2495 O O . ILE A 1 307 ? -11.606 -1.357 27.941 1.00 95.75 307 ILE A O 1
ATOM 2499 N N . SER A 1 308 ? -11.512 -3.598 28.030 1.00 93.44 308 SER A N 1
ATOM 2500 C CA . SER A 1 308 ? -10.519 -3.685 29.114 1.00 93.44 308 SER A CA 1
ATOM 2501 C C . SER A 1 308 ? -9.079 -3.335 28.710 1.00 93.44 308 SER A C 1
ATOM 2503 O O . SER A 1 308 ? -8.197 -3.350 29.573 1.00 93.44 308 SER A O 1
ATOM 2505 N N . TYR A 1 309 ? -8.821 -3.054 27.428 1.00 90.62 309 TYR A N 1
ATOM 2506 C CA . TYR A 1 309 ? -7.584 -2.420 26.976 1.00 90.62 309 TYR A CA 1
ATOM 2507 C C . TYR A 1 309 ? -7.695 -0.905 27.173 1.00 90.62 309 TYR A C 1
ATOM 2509 O O . TYR A 1 309 ? -8.341 -0.217 26.380 1.00 90.62 309 TYR A O 1
ATOM 2517 N N . ASP A 1 310 ? -7.032 -0.388 28.206 1.00 81.12 310 ASP A N 1
ATOM 2518 C CA . ASP A 1 310 ? -6.723 1.034 28.353 1.00 81.12 310 ASP A CA 1
ATOM 2519 C C . ASP A 1 310 ? -5.208 1.283 28.248 1.00 81.12 310 ASP A C 1
ATOM 2521 O O . ASP A 1 310 ? -4.404 0.349 28.189 1.00 81.12 310 ASP A O 1
ATOM 2525 N N . ARG A 1 311 ? -4.820 2.561 28.162 1.00 78.25 311 ARG A N 1
ATOM 2526 C CA . ARG A 1 311 ? -3.416 2.988 28.043 1.00 78.25 311 ARG A CA 1
ATOM 2527 C C . ARG A 1 311 ? -2.700 3.082 29.409 1.00 78.25 311 ARG A C 1
ATOM 2529 O O . ARG A 1 311 ? -1.548 3.496 29.439 1.00 78.25 311 ARG A O 1
ATOM 2536 N N . VAL A 1 312 ? -3.362 2.738 30.523 1.00 71.31 312 VAL A N 1
ATOM 2537 C CA . VAL A 1 312 ? -2.836 2.881 31.898 1.00 71.31 312 VAL A CA 1
ATOM 2538 C C . VAL A 1 312 ? -2.348 1.534 32.439 1.00 71.31 312 VAL A C 1
ATOM 2540 O O . VAL A 1 312 ? -1.227 1.432 32.926 1.00 71.31 312 VAL A O 1
ATOM 2543 N N . GLY A 1 313 ? -3.147 0.473 32.295 1.00 69.62 313 GLY A N 1
ATOM 2544 C CA . GLY A 1 313 ? -2.861 -0.874 32.803 1.00 69.62 313 GLY A CA 1
ATOM 2545 C C . GLY A 1 313 ? -1.869 -1.706 31.977 1.00 69.62 313 GLY A C 1
ATOM 2546 O O . GLY A 1 313 ? -1.905 -2.932 32.055 1.00 69.62 313 GLY A O 1
ATOM 2547 N N . GLY A 1 314 ? -1.034 -1.082 31.137 1.00 71.12 314 GLY A N 1
ATOM 2548 C CA . GLY A 1 314 ? 0.082 -1.734 30.428 1.00 71.12 314 GLY A CA 1
ATOM 2549 C C . GLY A 1 314 ? -0.271 -2.829 29.404 1.00 71.12 314 GLY A C 1
ATOM 2550 O O . GLY A 1 314 ? 0.627 -3.499 28.895 1.00 71.12 314 GLY A O 1
ATOM 2551 N N . LYS A 1 315 ? -1.551 -3.052 29.078 1.00 81.06 315 LYS A N 1
ATOM 2552 C CA . LYS A 1 315 ? -1.963 -4.108 28.137 1.00 81.06 315 LYS A CA 1
ATOM 2553 C C . LYS A 1 315 ? -1.618 -3.741 26.690 1.00 81.06 315 LYS A C 1
ATOM 2555 O O . LYS A 1 315 ? -2.295 -2.921 26.073 1.00 81.06 315 LYS A O 1
ATOM 2560 N N . ASN A 1 316 ? -0.634 -4.429 26.111 1.00 83.69 316 ASN A N 1
ATOM 2561 C CA . ASN A 1 316 ? -0.242 -4.254 24.709 1.00 83.69 316 ASN A CA 1
ATOM 2562 C C . ASN A 1 316 ? -1.411 -4.489 23.730 1.00 83.69 316 ASN A C 1
ATOM 2564 O O . ASN A 1 316 ? -1.936 -5.599 23.609 1.00 83.69 316 ASN A O 1
ATOM 2568 N N . PHE A 1 317 ? -1.777 -3.445 22.985 1.00 89.88 317 PHE A N 1
ATOM 2569 C CA . PHE A 1 317 ? -2.806 -3.490 21.946 1.00 89.88 317 PHE A CA 1
ATOM 2570 C C . PHE A 1 317 ? -2.179 -3.913 20.605 1.00 89.88 317 PHE A C 1
ATOM 2572 O O . PHE A 1 317 ? -1.684 -3.092 19.836 1.00 89.88 317 PHE A O 1
ATOM 2579 N N . GLY A 1 318 ? -2.122 -5.225 20.361 1.00 90.75 318 GLY A N 1
ATOM 2580 C CA . GLY A 1 318 ? -1.447 -5.827 19.206 1.00 90.75 318 GLY A CA 1
ATOM 2581 C C . GLY A 1 318 ? -2.348 -6.062 17.988 1.00 90.75 318 GLY A C 1
ATOM 2582 O O . GLY A 1 318 ? -3.553 -5.835 18.017 1.00 90.75 318 GLY A O 1
ATOM 2583 N N . SER A 1 319 ? -1.770 -6.578 16.894 1.00 88.06 319 SER A N 1
ATOM 2584 C CA . SER A 1 319 ? -2.416 -6.749 15.568 1.00 88.06 319 SER A CA 1
ATOM 2585 C C . SER A 1 319 ? -3.754 -7.525 15.572 1.00 88.06 319 SER A C 1
ATOM 2587 O O . SER A 1 319 ? -4.575 -7.359 14.664 1.00 88.06 319 SER A O 1
ATOM 2589 N N . VAL A 1 320 ? -3.985 -8.345 16.604 1.00 92.06 320 VAL A N 1
ATOM 2590 C CA . VAL A 1 320 ? -5.254 -9.030 16.895 1.00 92.06 320 VAL A CA 1
ATOM 2591 C C . VAL A 1 320 ? -6.316 -8.053 17.408 1.00 92.06 320 VAL A C 1
ATOM 2593 O O . VAL A 1 320 ? -7.436 -8.049 16.905 1.00 92.06 320 VAL A O 1
ATOM 2596 N N . GLN A 1 321 ? -5.971 -7.200 18.369 1.00 95.75 321 GLN A N 1
ATOM 2597 C CA . GLN A 1 321 ? -6.859 -6.210 18.973 1.00 95.75 321 GLN A CA 1
ATOM 2598 C C . GLN A 1 321 ? -7.352 -5.196 17.924 1.00 95.75 321 GLN A C 1
ATOM 2600 O O . GLN A 1 321 ? -8.553 -4.940 17.872 1.00 95.75 321 GLN A O 1
ATOM 2605 N N . TYR A 1 322 ? -6.487 -4.738 17.002 1.00 95.44 322 TYR A N 1
ATOM 2606 C CA . TYR A 1 322 ? -6.902 -3.947 15.823 1.00 95.44 322 TYR A CA 1
ATOM 2607 C C . TYR A 1 322 ? -7.998 -4.655 15.008 1.00 95.44 322 TYR A C 1
ATOM 2609 O O . TYR A 1 322 ? -8.952 -4.022 14.564 1.00 95.44 322 TYR A O 1
ATOM 2617 N N . ALA A 1 323 ? -7.894 -5.976 14.816 1.00 95.50 323 ALA A N 1
ATOM 2618 C CA . ALA A 1 323 ? -8.844 -6.732 14.001 1.00 95.50 323 ALA A CA 1
ATOM 2619 C C . ALA A 1 323 ? -10.235 -6.828 14.646 1.00 95.50 323 ALA A C 1
ATOM 2621 O O . ALA A 1 323 ? -11.248 -6.649 13.964 1.00 95.50 323 ALA A O 1
ATOM 2622 N N . TRP A 1 324 ? -10.291 -7.046 15.961 1.00 98.06 324 TRP A N 1
ATOM 2623 C CA . TRP A 1 324 ? -11.547 -7.032 16.711 1.00 98.06 324 TRP A CA 1
ATOM 2624 C C . TRP A 1 324 ? -12.123 -5.612 16.818 1.00 98.06 324 TRP A C 1
ATOM 2626 O O . TRP A 1 324 ? -13.295 -5.416 16.496 1.00 98.06 324 TRP A O 1
ATOM 2636 N N . ALA A 1 325 ? -11.303 -4.606 17.139 1.00 98.25 325 ALA A N 1
ATOM 2637 C CA . ALA A 1 325 ? -11.716 -3.201 17.190 1.00 98.25 325 ALA A CA 1
ATOM 2638 C C . ALA A 1 325 ? -12.291 -2.703 15.851 1.00 98.25 325 ALA A C 1
ATOM 2640 O O . ALA A 1 325 ? -13.348 -2.071 15.838 1.00 98.25 325 ALA A O 1
ATOM 2641 N N . TRP A 1 326 ? -11.669 -3.074 14.725 1.00 98.19 326 TRP A N 1
ATOM 2642 C CA . TRP A 1 326 ? -12.193 -2.820 13.382 1.00 98.19 326 TRP A CA 1
ATOM 2643 C C . TRP A 1 326 ? -13.600 -3.402 13.193 1.00 98.19 326 TRP A C 1
ATOM 2645 O O . TRP A 1 326 ? -14.524 -2.665 12.841 1.00 98.19 326 TRP A O 1
ATOM 2655 N N . THR A 1 327 ? -13.805 -4.703 13.459 1.00 98.31 327 THR A N 1
ATOM 2656 C CA . THR A 1 327 ? -15.142 -5.311 13.299 1.00 98.31 327 THR A CA 1
ATOM 2657 C C . THR A 1 327 ? -16.184 -4.672 14.216 1.00 98.31 327 THR A C 1
ATOM 2659 O O . THR A 1 327 ? -17.342 -4.552 13.816 1.00 98.31 327 THR A O 1
ATOM 2662 N N . PHE A 1 328 ? -15.796 -4.239 15.422 1.00 98.62 328 PHE A N 1
ATOM 2663 C CA . PHE A 1 328 ? -16.714 -3.605 16.365 1.00 98.62 328 PHE A CA 1
ATOM 2664 C C . PHE A 1 328 ? -17.090 -2.185 15.939 1.00 98.62 328 PHE A C 1
ATOM 2666 O O . PHE A 1 328 ? -18.275 -1.855 15.922 1.00 98.62 328 PHE A O 1
ATOM 2673 N N . MET A 1 329 ? -16.132 -1.368 15.486 1.00 98.50 329 MET A N 1
ATOM 2674 C CA . MET A 1 329 ? -16.446 -0.066 14.887 1.00 98.50 329 MET A CA 1
ATOM 2675 C C . MET A 1 329 ? -17.333 -0.204 13.659 1.00 98.50 329 MET A C 1
ATOM 2677 O O . MET A 1 329 ? -18.282 0.563 13.498 1.00 98.50 329 MET A O 1
ATOM 2681 N N . ARG A 1 330 ? -17.077 -1.209 12.816 1.00 97.75 330 ARG A N 1
ATOM 2682 C CA . ARG A 1 330 ? -17.897 -1.477 11.633 1.00 97.75 330 ARG A CA 1
ATOM 2683 C C . ARG A 1 330 ? -19.332 -1.856 12.013 1.00 97.75 330 ARG A C 1
ATOM 2685 O O . ARG A 1 330 ? -20.264 -1.271 11.474 1.00 97.75 330 ARG A O 1
ATOM 2692 N N . PHE A 1 331 ? -19.521 -2.713 13.017 1.00 98.44 331 PHE A N 1
ATOM 2693 C CA . PHE A 1 331 ? -20.833 -3.029 13.600 1.00 98.44 331 PHE A CA 1
ATOM 2694 C C . PHE A 1 331 ? -21.552 -1.789 14.170 1.00 98.44 331 PHE A C 1
ATOM 2696 O O . PHE A 1 331 ? -22.711 -1.530 13.832 1.00 98.44 331 PHE A O 1
ATOM 2703 N N . LEU A 1 332 ? -20.862 -0.985 14.990 1.00 98.38 332 LEU A N 1
ATOM 2704 C CA . LEU A 1 332 ? -21.414 0.233 15.596 1.00 98.38 332 LEU A CA 1
ATOM 2705 C C . LEU A 1 332 ? -21.774 1.297 14.549 1.00 98.38 332 LEU A C 1
ATOM 2707 O O . LEU A 1 332 ? -22.777 1.994 14.706 1.00 98.38 332 LEU A O 1
ATOM 2711 N N . HIS A 1 333 ? -20.989 1.427 13.477 1.00 97.06 333 HIS A N 1
ATOM 2712 C CA . HIS A 1 333 ? -21.281 2.356 12.390 1.00 97.06 333 HIS A CA 1
ATOM 2713 C C . HIS A 1 333 ? -22.340 1.827 11.417 1.00 97.06 333 HIS A C 1
ATOM 2715 O O . HIS A 1 333 ? -23.163 2.625 10.968 1.00 97.06 333 HIS A O 1
ATOM 2721 N N . ASP A 1 334 ? -22.388 0.539 11.088 1.00 96.19 334 ASP A N 1
ATOM 2722 C CA . ASP A 1 334 ? -23.388 -0.002 10.158 1.00 96.19 334 ASP A CA 1
ATOM 2723 C C . ASP A 1 334 ? -24.792 0.007 10.786 1.00 96.19 334 ASP A C 1
ATOM 2725 O O . ASP A 1 334 ? -25.765 0.406 10.136 1.00 96.19 334 ASP A O 1
ATOM 2729 N N . ASN A 1 335 ? -24.904 -0.301 12.084 1.00 96.38 335 ASN A N 1
ATOM 2730 C CA . ASN A 1 335 ? -26.158 -0.161 12.820 1.00 96.38 335 ASN A CA 1
ATOM 2731 C C . ASN A 1 335 ? -26.508 1.326 13.039 1.00 96.38 335 ASN A C 1
ATOM 2733 O O . ASN A 1 335 ? -25.941 2.014 13.891 1.00 96.38 335 ASN A O 1
ATOM 2737 N N . LYS A 1 336 ? -27.516 1.821 12.304 1.00 94.69 336 LYS A N 1
ATOM 2738 C CA . LYS A 1 336 ? -28.022 3.209 12.389 1.00 94.69 336 LYS A CA 1
ATOM 2739 C C . LYS A 1 336 ? -28.344 3.666 13.824 1.00 94.69 336 LYS A C 1
ATOM 2741 O O . LYS A 1 336 ? -28.210 4.857 14.112 1.00 94.69 336 LYS A O 1
ATOM 2746 N N . SER A 1 337 ? -28.779 2.758 14.706 1.00 94.44 337 SER A N 1
ATOM 2747 C CA . SER A 1 337 ? -29.160 3.092 16.085 1.00 94.44 337 SER A CA 1
ATOM 2748 C C . SER A 1 337 ? -27.952 3.281 17.008 1.00 94.44 337 SER A C 1
ATOM 2750 O O . SER A 1 337 ? -27.977 4.180 17.854 1.00 94.44 337 SER A O 1
ATOM 2752 N N . TYR A 1 338 ? -26.884 2.501 16.806 1.00 97.75 338 TYR A N 1
ATOM 2753 C CA . TYR A 1 338 ? -25.631 2.639 17.546 1.00 97.75 338 TYR A CA 1
ATOM 2754 C C . TYR A 1 338 ? -24.779 3.777 16.996 1.00 97.75 338 TYR A C 1
ATOM 2756 O O . TYR A 1 338 ? -24.270 4.551 17.798 1.00 97.75 338 TYR A O 1
ATOM 2764 N N . ARG A 1 339 ? -24.724 3.986 15.671 1.00 96.69 339 ARG A N 1
ATOM 2765 C CA . ARG A 1 339 ? -23.936 5.053 15.022 1.00 96.69 339 ARG A CA 1
ATOM 2766 C C . ARG A 1 339 ? -24.086 6.402 15.729 1.00 96.69 339 ARG A C 1
ATOM 2768 O O . ARG A 1 339 ? -23.102 6.954 16.208 1.00 96.69 339 ARG A O 1
ATOM 2775 N N . LYS A 1 340 ? -25.318 6.910 15.866 1.00 96.00 340 LYS A N 1
ATOM 2776 C CA . LYS A 1 340 ? -25.580 8.210 16.520 1.00 96.00 340 LYS A CA 1
ATOM 2777 C C . LYS A 1 340 ? -25.200 8.220 18.010 1.00 96.00 340 LYS A C 1
ATOM 2779 O O . LYS A 1 340 ? -24.718 9.236 18.506 1.00 96.00 340 LYS A O 1
ATOM 2784 N N . ARG A 1 341 ? -25.401 7.103 18.725 1.00 97.81 341 ARG A N 1
ATOM 2785 C CA . ARG A 1 341 ? -25.042 6.956 20.150 1.00 97.81 341 ARG A CA 1
ATOM 2786 C C . ARG A 1 341 ? -23.525 6.947 20.335 1.00 97.81 341 ARG A C 1
ATOM 2788 O O . ARG A 1 341 ? -23.017 7.650 21.202 1.00 97.81 341 ARG A O 1
ATOM 2795 N N . PHE A 1 342 ? -22.811 6.200 19.495 1.00 98.00 342 PHE A N 1
ATOM 2796 C CA . PHE A 1 342 ? -21.358 6.078 19.503 1.00 98.00 342 PHE A CA 1
ATOM 2797 C C . PHE A 1 342 ? -20.670 7.384 19.102 1.00 98.00 342 PHE A C 1
ATOM 2799 O O . PHE A 1 342 ? -19.776 7.834 19.811 1.00 98.00 342 PHE A O 1
ATOM 2806 N N . GLN A 1 343 ? -21.148 8.060 18.049 1.00 96.50 343 GLN A N 1
ATOM 2807 C CA . GLN A 1 343 ? -20.620 9.376 17.680 1.00 96.50 343 GLN A CA 1
ATOM 2808 C C . GLN A 1 343 ? -20.764 10.387 18.827 1.00 96.50 343 GLN A C 1
ATOM 2810 O O . GLN A 1 343 ? -19.838 11.153 19.088 1.00 96.50 343 GLN A O 1
ATOM 2815 N N . LYS A 1 344 ? -21.892 10.363 19.557 1.00 96.31 344 LYS A N 1
ATOM 2816 C CA . LYS A 1 344 ? -22.060 11.211 20.742 1.00 96.31 344 LYS A CA 1
ATOM 2817 C C . LYS A 1 344 ? -21.174 10.784 21.915 1.00 96.31 344 LYS A C 1
ATOM 2819 O O . LYS A 1 344 ? -20.638 11.658 22.579 1.00 96.31 344 LYS A O 1
ATOM 2824 N N . TYR A 1 345 ? -21.006 9.486 22.165 1.00 97.44 345 TYR A N 1
ATOM 2825 C CA . TYR A 1 345 ? -20.081 8.976 23.183 1.00 97.44 345 TYR A CA 1
ATOM 2826 C C . TYR A 1 345 ? -18.654 9.483 22.933 1.00 97.44 345 TYR A C 1
ATOM 2828 O O . TYR A 1 345 ? -18.095 10.144 23.803 1.00 97.44 345 TYR A O 1
ATOM 2836 N N . TRP A 1 346 ? -18.121 9.267 21.727 1.00 96.62 346 TRP A N 1
ATOM 2837 C CA . TRP A 1 346 ? -16.785 9.706 21.310 1.00 96.62 346 TRP A CA 1
ATOM 2838 C C . TRP A 1 346 ? -16.599 11.227 21.448 1.00 96.62 346 TRP A C 1
ATOM 2840 O O . TRP A 1 346 ? -15.671 11.665 22.122 1.00 96.62 346 TRP A O 1
ATOM 2850 N N . LEU A 1 347 ? -17.535 12.042 20.938 1.00 95.56 347 LEU A N 1
ATOM 2851 C CA . LEU A 1 347 ? -17.480 13.498 21.128 1.00 95.56 347 LEU A CA 1
ATOM 2852 C C . LEU A 1 347 ? -17.568 13.897 22.611 1.00 95.56 347 LEU A C 1
ATOM 2854 O O . LEU A 1 347 ? -16.826 14.771 23.053 1.00 95.56 347 LEU A O 1
ATOM 2858 N N . ASP A 1 348 ? -18.467 13.301 23.393 1.00 96.19 348 ASP A N 1
ATOM 2859 C CA . ASP A 1 348 ? -18.672 13.693 24.790 1.00 96.19 348 ASP A CA 1
ATOM 2860 C C . ASP A 1 348 ? -17.464 13.316 25.681 1.00 96.19 348 ASP A C 1
ATOM 2862 O O . ASP A 1 348 ? -17.227 14.018 26.665 1.00 96.19 348 ASP A O 1
ATOM 2866 N N . LEU A 1 349 ? -16.670 12.290 25.320 1.00 95.56 349 LEU A N 1
ATOM 2867 C CA . LEU A 1 349 ? -15.378 11.982 25.961 1.00 95.56 349 LEU A CA 1
ATOM 2868 C C . LEU A 1 349 ? -14.360 13.127 25.798 1.00 95.56 349 LEU A C 1
ATOM 2870 O O . LEU A 1 349 ? -13.709 13.514 26.772 1.00 95.56 349 LEU A O 1
ATOM 2874 N N . ALA A 1 350 ? -14.235 13.691 24.591 1.00 92.69 350 ALA A N 1
ATOM 2875 C CA . ALA A 1 350 ? -13.264 14.746 24.284 1.00 92.69 350 ALA A CA 1
ATOM 2876 C C . ALA A 1 350 ? -13.636 16.140 24.830 1.00 92.69 350 ALA A C 1
ATOM 2878 O O . ALA A 1 350 ? -12.753 16.936 25.112 1.00 92.69 350 ALA A O 1
ATOM 2879 N N . HIS A 1 351 ? -14.914 16.453 25.061 1.00 91.00 351 HIS A N 1
ATOM 2880 C CA . HIS A 1 351 ? -15.323 17.795 25.521 1.00 91.00 351 HIS A CA 1
ATOM 2881 C C . HIS A 1 351 ? -15.468 17.927 27.059 1.00 91.00 351 HIS A C 1
ATOM 2883 O O . HIS A 1 351 ? -16.328 18.675 27.522 1.00 91.00 351 HIS A O 1
ATOM 2889 N N . LYS A 1 352 ? -14.687 17.178 27.862 1.00 84.62 352 LYS A N 1
ATOM 2890 C CA . LYS A 1 352 ? -14.685 17.202 29.353 1.00 84.62 352 LYS A CA 1
ATOM 2891 C C . LYS A 1 352 ? -16.079 17.253 30.015 1.00 84.62 352 LYS A C 1
ATOM 2893 O O . LYS A 1 352 ? -16.296 17.933 31.018 1.00 84.62 352 LYS A O 1
ATOM 2898 N N . LYS A 1 353 ? -17.064 16.552 29.448 1.00 89.00 353 LYS A N 1
ATOM 2899 C CA . LYS A 1 353 ? -18.470 16.697 29.850 1.00 89.00 353 LYS A CA 1
ATOM 2900 C C . LYS A 1 353 ? -18.698 16.269 31.310 1.00 89.00 353 LYS A C 1
ATOM 2902 O O . LYS A 1 353 ? -18.275 15.188 31.719 1.00 89.00 353 LYS A O 1
ATOM 2907 N N . LYS A 1 354 ? -19.434 17.090 32.076 1.00 89.81 354 LYS A N 1
ATOM 2908 C CA . LYS A 1 354 ? -19.744 16.881 33.507 1.00 89.81 354 LYS A CA 1
ATOM 2909 C C . LYS A 1 354 ? -20.174 15.432 33.802 1.00 89.81 354 LYS A C 1
ATOM 2911 O O . LYS A 1 354 ? -21.160 14.947 33.246 1.00 89.81 354 LYS A O 1
ATOM 2916 N N . GLY A 1 355 ? -19.450 14.766 34.707 1.00 91.06 355 GLY A N 1
ATOM 2917 C CA . GLY A 1 355 ? -19.710 13.378 35.122 1.00 91.06 355 GLY A CA 1
ATOM 2918 C C . GLY A 1 355 ? -18.943 12.289 34.354 1.00 91.06 355 GLY A C 1
ATOM 2919 O O . GLY A 1 355 ? -19.290 11.111 34.493 1.00 91.06 355 GLY A O 1
ATOM 2920 N N . ILE A 1 356 ? -17.934 12.674 33.565 1.00 95.62 356 ILE A N 1
ATOM 2921 C CA . ILE A 1 356 ? -16.885 11.801 33.014 1.00 95.62 356 ILE A CA 1
ATOM 2922 C C . ILE A 1 356 ? -15.625 11.975 33.870 1.00 95.62 356 ILE A C 1
ATOM 2924 O O . ILE A 1 356 ? -15.149 13.100 34.028 1.00 95.62 356 ILE A O 1
ATOM 2928 N N . LYS A 1 357 ? -15.084 10.884 34.417 1.00 95.56 357 LYS A N 1
ATOM 2929 C CA . LYS A 1 357 ? -13.790 10.884 35.113 1.00 95.56 357 LYS A CA 1
ATOM 2930 C C . LYS A 1 357 ? -12.660 10.729 34.093 1.00 95.56 357 LYS A C 1
ATOM 2932 O O . LYS A 1 357 ? -12.605 9.721 33.396 1.00 95.56 357 LYS A O 1
ATOM 2937 N N . ARG A 1 358 ? -11.761 11.713 34.012 1.00 95.19 358 ARG A N 1
ATOM 2938 C CA . ARG A 1 358 ? -10.478 11.591 33.300 1.00 95.19 358 ARG A CA 1
ATOM 2939 C C . ARG A 1 358 ? -9.345 11.333 34.293 1.00 95.19 358 ARG A C 1
ATOM 2941 O O . ARG A 1 358 ? -9.437 11.764 35.439 1.00 95.19 358 ARG A O 1
ATOM 2948 N N . VAL A 1 359 ? -8.284 10.679 33.828 1.00 95.44 359 VAL A N 1
ATOM 2949 C CA . VAL A 1 359 ? -7.028 10.452 34.564 1.00 95.44 359 VAL A CA 1
ATOM 2950 C C . VAL A 1 359 ? -5.835 10.994 33.760 1.00 95.44 359 VAL A C 1
ATOM 2952 O O . VAL A 1 359 ? -5.911 11.006 32.528 1.00 95.44 359 VAL A O 1
ATOM 2955 N N . PRO A 1 360 ? -4.759 11.480 34.407 1.00 95.62 360 PRO A N 1
ATOM 2956 C CA . PRO A 1 360 ? -3.580 12.001 33.713 1.00 95.62 360 PRO A CA 1
ATOM 2957 C C . PRO A 1 360 ? -2.768 10.893 33.024 1.00 95.62 360 PRO A C 1
ATOM 2959 O O . PRO A 1 360 ? -2.777 9.736 33.438 1.00 95.62 360 PRO A O 1
ATOM 2962 N N . MET A 1 361 ? -2.052 11.264 31.964 1.00 91.94 361 MET A N 1
ATOM 2963 C CA . MET A 1 361 ? -1.279 10.380 31.092 1.00 91.94 361 MET A CA 1
ATOM 2964 C C . MET A 1 361 ? -0.099 11.155 30.487 1.00 91.94 361 MET A C 1
ATOM 2966 O O . MET A 1 361 ? -0.144 11.583 29.333 1.00 91.94 361 MET A O 1
ATOM 2970 N N . SER A 1 362 ? 0.960 11.364 31.276 1.00 90.62 362 SER A N 1
ATOM 2971 C CA . SER A 1 362 ? 2.044 12.300 30.926 1.00 90.62 362 SER A CA 1
ATOM 2972 C C . SER A 1 362 ? 1.459 13.691 30.592 1.00 90.62 362 SER A C 1
ATOM 2974 O O . SER A 1 362 ? 0.627 14.179 31.354 1.00 90.62 362 SER A O 1
ATOM 2976 N N . GLN A 1 363 ? 1.822 14.322 29.469 1.00 91.25 363 GLN A N 1
ATOM 2977 C CA . GLN A 1 363 ? 1.221 15.590 29.009 1.00 91.25 363 GLN A CA 1
ATOM 2978 C C . GLN A 1 363 ? -0.257 15.513 28.548 1.00 91.25 363 GLN A C 1
ATOM 2980 O O . GLN A 1 363 ? -0.821 16.534 28.145 1.00 91.25 363 GLN A O 1
ATOM 2985 N N . TRP A 1 364 ? -0.888 14.335 28.573 1.00 94.06 364 TRP A N 1
ATOM 2986 C CA . TRP A 1 364 ? -2.272 14.114 28.138 1.00 94.06 364 TRP A CA 1
ATOM 2987 C C . TRP A 1 364 ? -3.187 13.672 29.290 1.00 94.06 364 TRP A C 1
ATOM 2989 O O . TRP A 1 364 ? -2.761 13.435 30.417 1.00 94.06 364 TRP A O 1
ATOM 2999 N N . GLU A 1 365 ? -4.470 13.516 28.988 1.00 95.69 365 GLU A N 1
ATOM 3000 C CA . GLU A 1 365 ? -5.487 12.880 29.819 1.00 95.69 365 GLU A CA 1
ATOM 3001 C C . GLU A 1 365 ? -6.105 11.692 29.066 1.00 95.69 365 GLU A C 1
ATOM 3003 O O . GLU A 1 365 ? -6.175 11.687 27.837 1.00 95.69 365 GLU A O 1
ATOM 3008 N N . THR A 1 366 ? -6.624 10.702 29.786 1.00 96.25 366 THR A N 1
ATOM 3009 C CA . THR A 1 366 ? -7.406 9.593 29.218 1.00 96.25 366 THR A CA 1
ATOM 3010 C C . THR A 1 366 ? -8.558 9.201 30.154 1.00 96.25 366 THR A C 1
ATOM 3012 O O . THR A 1 366 ? -8.901 9.958 31.065 1.00 96.25 366 THR A O 1
ATOM 3015 N N . ILE A 1 367 ? -9.188 8.046 29.932 1.00 95.81 367 ILE A N 1
ATOM 3016 C CA . ILE A 1 367 ? -10.142 7.411 30.852 1.00 95.81 367 ILE A CA 1
ATOM 3017 C C . ILE A 1 367 ? -9.715 5.964 31.136 1.00 95.81 367 ILE A C 1
ATOM 3019 O O . ILE A 1 367 ? -9.199 5.281 30.253 1.00 95.81 367 ILE A O 1
ATOM 3023 N N . GLU A 1 368 ? -9.968 5.486 32.351 1.00 95.25 368 GLU A N 1
ATOM 3024 C CA . GLU A 1 368 ? -9.753 4.084 32.740 1.00 95.25 368 GLU A CA 1
ATOM 3025 C C . GLU A 1 368 ? -10.770 3.151 32.061 1.00 95.25 368 GLU A C 1
ATOM 3027 O O . GLU A 1 368 ? -11.911 3.551 31.792 1.00 95.25 368 GLU A O 1
ATOM 3032 N N . ALA A 1 369 ? -10.417 1.878 31.860 1.00 94.56 369 ALA A N 1
ATOM 3033 C CA . ALA A 1 369 ? -11.301 0.882 31.250 1.00 94.56 369 ALA A CA 1
ATOM 3034 C C . ALA A 1 369 ? -12.670 0.747 31.950 1.00 94.56 369 ALA A C 1
ATOM 3036 O O . ALA A 1 369 ? -13.697 0.593 31.283 1.00 94.56 369 ALA A O 1
ATOM 3037 N N . ALA A 1 370 ? -12.717 0.838 33.284 1.00 95.50 370 ALA A N 1
ATOM 3038 C CA . ALA A 1 370 ? -13.965 0.745 34.048 1.00 95.50 370 ALA A CA 1
ATOM 3039 C C . ALA A 1 370 ? -14.915 1.926 33.760 1.00 95.50 370 ALA A C 1
ATOM 3041 O O . ALA A 1 370 ? -16.119 1.734 33.557 1.00 95.50 370 ALA A O 1
ATOM 3042 N N . GLU A 1 371 ? -14.371 3.142 33.671 1.00 96.56 371 GLU A N 1
ATOM 3043 C CA . GLU A 1 371 ? -15.121 4.347 33.311 1.00 96.56 371 GLU A CA 1
ATOM 3044 C C . GLU A 1 371 ? -15.546 4.314 31.835 1.00 96.56 371 GLU A C 1
ATOM 3046 O O . GLU A 1 371 ? -16.704 4.602 31.520 1.00 96.56 371 GLU A O 1
ATOM 3051 N N . ALA A 1 372 ? -14.660 3.869 30.936 1.00 96.31 372 ALA A N 1
ATOM 3052 C CA . ALA A 1 372 ? -14.974 3.648 29.524 1.00 96.31 372 ALA A CA 1
ATOM 3053 C C . ALA A 1 372 ? -16.148 2.670 29.350 1.00 96.31 372 ALA A C 1
ATOM 3055 O O . ALA A 1 372 ? -17.113 2.981 28.650 1.00 96.31 372 ALA A O 1
ATOM 3056 N N . LYS A 1 373 ? -16.122 1.523 30.046 1.00 97.44 373 LYS A N 1
ATOM 3057 C CA . LYS A 1 373 ? -17.204 0.526 30.051 1.00 97.44 373 LYS A CA 1
ATOM 3058 C C . LYS A 1 373 ? -18.523 1.123 30.551 1.00 97.44 373 LYS A C 1
ATOM 3060 O O . LYS A 1 373 ? -19.543 1.018 29.863 1.00 97.44 373 LYS A O 1
ATOM 3065 N N . ARG A 1 374 ? -18.504 1.793 31.712 1.00 97.69 374 ARG A N 1
ATOM 3066 C CA . ARG A 1 374 ? -19.682 2.437 32.325 1.00 97.69 374 ARG A CA 1
ATOM 3067 C C . ARG A 1 374 ? -20.317 3.464 31.387 1.00 97.69 374 ARG A C 1
ATOM 3069 O O . ARG A 1 374 ? -21.535 3.467 31.191 1.00 97.69 374 ARG A O 1
ATOM 3076 N N . LEU A 1 375 ? -19.500 4.338 30.798 1.00 97.88 375 LEU A N 1
ATOM 3077 C CA . LEU A 1 375 ? -19.964 5.367 29.872 1.00 97.88 375 LEU A CA 1
ATOM 3078 C C . LEU A 1 375 ? -20.475 4.753 28.567 1.00 97.88 375 LEU A C 1
ATOM 3080 O O . LEU A 1 375 ? -21.573 5.107 28.136 1.00 97.88 375 LEU A O 1
ATOM 3084 N N . PHE A 1 376 ? -19.751 3.803 27.972 1.00 98.06 376 PHE A N 1
ATOM 3085 C CA . PHE A 1 376 ? -20.177 3.125 26.748 1.00 98.06 376 PHE A CA 1
ATOM 3086 C C . PHE A 1 376 ? -21.554 2.468 26.914 1.00 98.06 376 PHE A C 1
ATOM 3088 O O . PHE A 1 376 ? -22.463 2.751 26.131 1.00 98.06 376 PHE A O 1
ATOM 3095 N N . MET A 1 377 ? -21.757 1.683 27.980 1.00 98.31 377 MET A N 1
ATOM 3096 C CA . MET A 1 377 ? -23.055 1.067 28.286 1.00 98.31 377 MET A CA 1
ATOM 3097 C C . MET A 1 377 ? -24.165 2.116 28.457 1.00 98.31 377 MET A C 1
ATOM 3099 O O . MET A 1 377 ? -25.248 1.961 27.886 1.00 98.31 377 MET A O 1
ATOM 3103 N N . LYS A 1 378 ? -23.885 3.230 29.153 1.00 97.94 378 LYS A N 1
ATOM 3104 C CA . LYS A 1 378 ? -24.825 4.351 29.324 1.00 97.94 378 LYS A CA 1
ATOM 3105 C C . LYS A 1 378 ? -25.221 5.002 27.993 1.00 97.94 378 LYS A C 1
ATOM 3107 O O . LYS A 1 378 ? -26.410 5.227 27.768 1.00 97.94 378 LYS A O 1
ATOM 3112 N N . TYR A 1 379 ? -24.270 5.296 27.103 1.00 97.88 379 TYR A N 1
ATOM 3113 C CA . TYR A 1 379 ? -24.573 5.901 25.797 1.00 97.88 379 TYR A CA 1
ATOM 3114 C C . TYR A 1 379 ? -25.259 4.915 24.842 1.00 97.88 379 TYR A C 1
ATOM 3116 O O . TYR A 1 379 ? -26.182 5.310 24.128 1.00 97.88 379 TYR A O 1
ATOM 3124 N N . MET A 1 380 ? -24.878 3.633 24.858 1.00 98.12 380 MET A N 1
ATOM 3125 C CA . MET A 1 380 ? -25.526 2.603 24.039 1.00 98.12 380 MET A CA 1
ATOM 3126 C C . MET A 1 380 ? -26.905 2.182 24.568 1.00 98.12 380 MET A C 1
ATOM 3128 O O . MET A 1 380 ? -27.677 1.617 23.795 1.00 98.12 380 MET A O 1
ATOM 3132 N N . LYS A 1 381 ? -27.259 2.527 25.817 1.00 97.50 381 LYS A N 1
ATOM 3133 C CA . LYS A 1 381 ? -28.460 2.078 26.554 1.00 97.50 381 LYS A CA 1
ATOM 3134 C C . LYS A 1 381 ? -28.488 0.558 26.796 1.00 97.50 381 LYS A C 1
ATOM 3136 O O . LYS A 1 381 ? -29.496 -0.095 26.537 1.00 97.50 381 LYS A O 1
ATOM 3141 N N . LEU A 1 382 ? -27.373 0.003 27.268 1.00 97.12 382 LEU A N 1
ATOM 3142 C CA . LEU A 1 382 ? -27.212 -1.427 27.553 1.00 97.12 382 LEU A CA 1
ATOM 3143 C C . LEU A 1 382 ? -27.394 -1.738 29.045 1.00 97.12 382 LEU A C 1
ATOM 3145 O O . LEU A 1 382 ? -26.937 -0.971 29.890 1.00 97.12 382 LEU A O 1
ATOM 3149 N N . LYS A 1 383 ? -28.003 -2.893 29.354 1.00 96.75 383 LYS A N 1
ATOM 3150 C CA . LYS A 1 383 ? -27.993 -3.488 30.705 1.00 96.75 383 LYS A CA 1
ATOM 3151 C C . LYS A 1 383 ? -26.679 -4.233 30.977 1.00 96.75 383 LYS A C 1
ATOM 3153 O O . LYS A 1 383 ? -26.109 -4.103 32.052 1.00 96.75 383 LYS A O 1
ATOM 3158 N N . ASP A 1 384 ? -26.181 -4.950 29.973 1.00 95.69 384 ASP A N 1
ATOM 3159 C CA . ASP A 1 384 ? -24.926 -5.705 29.973 1.00 95.69 384 ASP A CA 1
ATOM 3160 C C . ASP A 1 384 ? -24.314 -5.737 28.555 1.00 95.69 384 ASP A C 1
ATOM 3162 O O . ASP A 1 384 ? -24.940 -5.299 27.587 1.00 95.69 384 ASP A O 1
ATOM 3166 N N . LEU A 1 385 ? -23.083 -6.243 28.422 1.00 97.94 385 LEU A N 1
ATOM 3167 C CA . LEU A 1 385 ? -22.394 -6.363 27.128 1.00 97.94 385 LEU A CA 1
ATOM 3168 C C . LEU A 1 385 ? -22.710 -7.665 26.363 1.00 97.94 385 LEU A C 1
ATOM 3170 O O . LEU A 1 385 ? -22.446 -7.730 25.164 1.00 97.94 385 LEU A O 1
ATOM 3174 N N . LYS A 1 386 ? -23.267 -8.700 27.009 1.00 97.75 386 LYS A N 1
ATOM 3175 C CA . LYS A 1 386 ? -23.452 -10.040 26.418 1.00 97.75 386 LYS A CA 1
ATOM 3176 C C . LYS A 1 386 ? -24.465 -10.012 25.273 1.00 97.75 386 LYS A C 1
ATOM 3178 O O . LYS A 1 386 ? -24.237 -10.653 24.247 1.00 97.75 386 LYS A O 1
ATOM 3183 N N . ALA A 1 387 ? -25.541 -9.235 25.416 1.00 96.75 387 ALA A N 1
ATOM 3184 C CA . ALA A 1 387 ? -26.526 -9.035 24.350 1.00 96.75 387 ALA A CA 1
ATOM 3185 C C . ALA A 1 387 ? -25.886 -8.420 23.087 1.00 96.75 387 ALA A C 1
ATOM 3187 O O . ALA A 1 387 ? -25.946 -9.014 22.009 1.00 96.75 387 ALA A O 1
ATOM 3188 N N . MET A 1 388 ? -25.180 -7.291 23.238 1.00 97.88 388 MET A N 1
ATOM 3189 C CA . MET A 1 388 ? -24.487 -6.626 22.127 1.00 97.88 388 MET A CA 1
ATOM 3190 C C . MET A 1 388 ? -23.375 -7.501 21.526 1.00 97.88 388 MET A C 1
ATOM 3192 O O . MET A 1 388 ? -23.177 -7.490 20.315 1.00 97.88 388 MET A O 1
ATOM 3196 N N . GLN A 1 389 ? -22.672 -8.292 22.340 1.00 98.38 389 GLN A N 1
ATOM 3197 C CA . GLN A 1 389 ? -21.651 -9.222 21.854 1.00 98.38 389 GLN A CA 1
ATOM 3198 C C . GLN A 1 389 ? -22.247 -10.309 20.950 1.00 98.38 389 GLN A C 1
ATOM 3200 O O . GLN A 1 389 ? -21.655 -10.634 19.922 1.00 98.38 389 GLN A O 1
ATOM 3205 N N . LYS A 1 390 ? -23.435 -10.835 21.282 1.00 98.12 390 LYS A N 1
ATOM 3206 C CA . LYS A 1 390 ? -24.151 -11.793 20.427 1.00 98.12 390 LYS A CA 1
ATOM 3207 C C . LYS A 1 390 ? -24.549 -11.165 19.086 1.00 98.12 390 LYS A C 1
ATOM 3209 O O . LYS A 1 390 ? -24.371 -11.799 18.049 1.00 98.12 390 LYS A O 1
ATOM 3214 N N . GLU A 1 391 ? -25.039 -9.923 19.091 1.00 98.12 391 GLU A N 1
ATOM 3215 C CA . GLU A 1 391 ? -25.335 -9.173 17.858 1.00 98.12 391 GLU A CA 1
ATOM 3216 C C . GLU A 1 391 ? -24.078 -8.917 17.009 1.00 98.12 391 GLU A C 1
ATOM 3218 O O . GLU A 1 391 ? -24.115 -9.064 15.788 1.00 98.12 391 GLU A O 1
ATOM 3223 N N . TRP A 1 392 ? -22.960 -8.566 17.650 1.00 98.38 392 TRP A N 1
ATOM 3224 C CA . TRP A 1 392 ? -21.681 -8.284 16.997 1.00 98.38 392 TRP A CA 1
ATOM 3225 C C . TRP A 1 392 ? -21.052 -9.532 16.363 1.00 98.38 392 TRP A C 1
ATOM 3227 O O . TRP A 1 392 ? -20.622 -9.474 15.210 1.00 98.38 392 TRP A O 1
ATOM 3237 N N . TYR A 1 393 ? -21.067 -10.680 17.047 1.00 98.31 393 TYR A N 1
ATOM 3238 C CA . TYR A 1 393 ? -20.623 -11.953 16.466 1.00 98.31 393 TYR A CA 1
ATOM 3239 C C . TYR A 1 393 ? -21.515 -12.358 15.276 1.00 98.31 393 TYR A C 1
ATOM 3241 O O . TYR A 1 393 ? -21.007 -12.603 14.184 1.00 98.31 393 TYR A O 1
ATOM 3249 N N . ALA A 1 394 ? -22.844 -12.273 15.422 1.00 98.19 394 ALA A N 1
ATOM 3250 C CA . ALA A 1 394 ? -23.794 -12.539 14.333 1.00 98.19 394 ALA A CA 1
ATOM 3251 C C . ALA A 1 394 ? -23.730 -11.518 13.171 1.00 98.19 394 ALA A C 1
ATOM 3253 O O . ALA A 1 394 ? -24.333 -11.731 12.113 1.00 98.19 394 ALA A O 1
ATOM 3254 N N . TYR A 1 395 ? -23.028 -10.396 13.352 1.00 98.06 395 TYR A N 1
ATOM 3255 C CA . TYR A 1 395 ? -22.639 -9.468 12.291 1.00 98.06 395 TYR A CA 1
ATOM 3256 C C . TYR A 1 395 ? -21.318 -9.897 11.626 1.00 98.06 395 TYR A C 1
ATOM 3258 O O . TYR A 1 395 ? -21.251 -9.902 10.398 1.00 98.06 395 TYR A O 1
ATOM 3266 N N . ILE A 1 396 ? -20.308 -10.321 12.399 1.00 97.62 396 ILE A N 1
ATOM 3267 C CA . ILE A 1 396 ? -19.022 -10.845 11.894 1.00 97.62 396 ILE A CA 1
ATOM 3268 C C . ILE A 1 396 ? -19.226 -12.050 10.965 1.00 97.62 396 ILE A C 1
ATOM 3270 O O . ILE A 1 396 ? -18.606 -12.109 9.900 1.00 97.62 396 ILE A O 1
ATOM 3274 N N . ASP A 1 397 ? -20.110 -12.984 11.325 1.00 96.75 397 ASP A N 1
ATOM 3275 C CA . ASP A 1 397 ? -20.374 -14.195 10.532 1.00 96.75 397 ASP A CA 1
ATOM 3276 C C . ASP A 1 397 ? -20.816 -13.866 9.096 1.00 96.75 397 ASP A C 1
ATOM 3278 O O . ASP A 1 397 ? -20.381 -14.513 8.136 1.00 96.75 397 ASP A O 1
ATOM 3282 N N . LYS A 1 398 ? -21.610 -12.796 8.948 1.00 96.81 398 LYS A N 1
ATOM 3283 C CA . LYS A 1 398 ? -22.163 -12.300 7.677 1.00 96.81 398 LYS A CA 1
ATOM 3284 C C . LYS A 1 398 ? -21.137 -11.580 6.799 1.00 96.81 398 LYS A C 1
ATOM 3286 O O . LYS A 1 398 ? -21.413 -11.358 5.624 1.00 96.81 398 LYS A O 1
ATOM 3291 N N . LEU A 1 399 ? -19.978 -11.192 7.333 1.00 94.94 399 LEU A N 1
ATOM 3292 C CA . LEU A 1 399 ? -18.948 -10.498 6.556 1.00 94.94 399 LEU A CA 1
ATOM 3293 C C . LEU A 1 399 ? -18.167 -11.489 5.692 1.00 94.94 399 LEU A C 1
ATOM 3295 O O . LEU A 1 399 ? -17.755 -12.535 6.188 1.00 94.94 399 LEU A O 1
ATOM 3299 N N . GLN A 1 400 ? -17.900 -11.145 4.431 1.00 90.00 400 GLN A N 1
ATOM 3300 C CA . GLN A 1 400 ? -17.149 -11.992 3.497 1.00 90.00 400 GLN A CA 1
ATOM 3301 C C . GLN A 1 400 ? -16.021 -11.222 2.796 1.00 90.00 400 GLN A C 1
ATOM 3303 O O . GLN A 1 400 ? -16.061 -9.997 2.671 1.00 90.00 400 GLN A O 1
ATOM 3308 N N . VAL A 1 401 ? -15.001 -11.951 2.329 1.00 85.12 401 VAL A N 1
ATOM 3309 C CA . VAL A 1 401 ? -13.918 -11.408 1.493 1.00 85.12 401 VAL A CA 1
ATOM 3310 C C . VAL A 1 401 ? -14.268 -11.644 0.025 1.00 85.12 401 VAL A C 1
ATOM 3312 O O . VAL A 1 401 ? -13.987 -12.695 -0.544 1.00 85.12 401 VAL A O 1
ATOM 3315 N N . GLU A 1 402 ? -14.936 -10.669 -0.587 1.00 80.38 402 GLU A N 1
ATOM 3316 C CA . GLU A 1 402 ? -15.495 -10.823 -1.938 1.00 80.38 402 GLU A CA 1
ATOM 3317 C C . GLU A 1 402 ? -14.608 -10.228 -3.040 1.00 80.38 402 GLU A C 1
ATOM 3319 O O . GLU A 1 402 ? -14.532 -10.794 -4.137 1.00 80.38 402 GLU A O 1
ATOM 3324 N N . SER A 1 403 ? -13.925 -9.113 -2.749 1.00 85.31 403 SER A N 1
ATOM 3325 C CA . SER A 1 403 ? -13.082 -8.383 -3.701 1.00 85.31 403 SER A CA 1
ATOM 3326 C C . SER A 1 403 ? -11.798 -9.139 -4.046 1.00 85.31 403 SER A C 1
ATOM 3328 O O . SER A 1 403 ? -11.195 -9.788 -3.192 1.00 85.31 403 SER A O 1
ATOM 3330 N N . LEU A 1 404 ? -11.344 -8.993 -5.296 1.00 88.94 404 LEU A N 1
ATOM 3331 C CA . LEU A 1 404 ? -10.126 -9.633 -5.800 1.00 88.94 404 LEU A CA 1
ATOM 3332 C C . LEU A 1 404 ? -8.892 -9.247 -4.973 1.00 88.94 404 LEU A C 1
ATOM 3334 O O . LEU A 1 404 ? -8.327 -10.110 -4.309 1.00 88.94 404 LEU A O 1
ATOM 3338 N N . ALA A 1 405 ? -8.559 -7.952 -4.923 1.00 84.06 405 ALA A N 1
ATOM 3339 C CA . ALA A 1 405 ? -7.476 -7.418 -4.089 1.00 84.06 405 ALA A CA 1
ATOM 3340 C C . ALA A 1 405 ? -7.621 -7.825 -2.609 1.00 84.06 405 ALA A C 1
ATOM 3342 O O . ALA A 1 405 ? -6.637 -8.000 -1.891 1.00 84.06 405 ALA A O 1
ATOM 3343 N N . GLY A 1 406 ? -8.863 -8.063 -2.169 1.00 84.12 406 GLY A N 1
ATOM 3344 C CA . GLY A 1 406 ? -9.152 -8.555 -0.835 1.00 84.12 406 GLY A CA 1
ATOM 3345 C C . GLY A 1 406 ? -8.643 -9.977 -0.587 1.00 84.12 406 GLY A C 1
ATOM 3346 O O . GLY A 1 406 ? -7.980 -10.235 0.419 1.00 84.12 406 GLY A O 1
ATOM 3347 N N . LEU A 1 407 ? -8.912 -10.892 -1.519 1.00 89.44 407 LEU A N 1
ATOM 3348 C CA . LEU A 1 407 ? -8.378 -12.256 -1.488 1.00 89.44 407 LEU A CA 1
ATOM 3349 C C . LEU A 1 407 ? -6.857 -12.260 -1.675 1.00 89.44 407 LEU A C 1
ATOM 3351 O O . LEU A 1 407 ? -6.157 -12.959 -0.948 1.00 89.44 407 LEU A O 1
ATOM 3355 N N . GLU A 1 408 ? -6.330 -11.432 -2.577 1.00 91.44 408 GLU A N 1
ATOM 3356 C CA . GLU A 1 408 ? -4.886 -11.285 -2.797 1.00 91.44 408 GLU A CA 1
ATOM 3357 C C . GLU A 1 408 ? -4.142 -10.906 -1.499 1.00 91.44 408 GLU A C 1
ATOM 3359 O O . GLU A 1 408 ? -3.200 -11.595 -1.093 1.00 91.44 408 GLU A O 1
ATOM 3364 N N . ALA A 1 409 ? -4.608 -9.870 -0.793 1.00 86.12 409 ALA A N 1
ATOM 3365 C CA . ALA A 1 409 ? -4.035 -9.441 0.483 1.00 86.12 409 ALA A CA 1
ATOM 3366 C C . ALA A 1 409 ? -4.231 -10.478 1.608 1.00 86.12 409 ALA A C 1
ATOM 3368 O O . ALA A 1 409 ? -3.321 -10.709 2.409 1.00 86.12 409 ALA A O 1
ATOM 3369 N N . ALA A 1 410 ? -5.393 -11.141 1.670 1.00 87.19 410 ALA A N 1
ATOM 3370 C CA . ALA A 1 410 ? -5.650 -12.208 2.638 1.00 87.19 410 ALA A CA 1
ATOM 3371 C C . ALA A 1 410 ? -4.709 -13.411 2.440 1.00 87.19 410 ALA A C 1
ATOM 3373 O O . ALA A 1 410 ? -4.120 -13.889 3.409 1.00 87.19 410 ALA A O 1
ATOM 3374 N N . GLY A 1 411 ? -4.512 -13.859 1.197 1.00 92.06 411 GLY A N 1
ATOM 3375 C CA . GLY A 1 411 ? -3.621 -14.968 0.853 1.00 92.06 411 GLY A CA 1
ATOM 3376 C C . GLY A 1 411 ? -2.155 -14.678 1.193 1.00 92.06 411 GLY A C 1
ATOM 3377 O O . GLY A 1 411 ? -1.499 -15.501 1.838 1.00 92.06 411 GLY A O 1
ATOM 3378 N N . ARG A 1 412 ? -1.659 -13.474 0.855 1.00 91.19 412 ARG A N 1
ATOM 3379 C CA . ARG A 1 412 ? -0.316 -13.012 1.266 1.00 91.19 412 ARG A CA 1
ATOM 3380 C C . ARG A 1 412 ? -0.161 -12.978 2.794 1.00 91.19 412 ARG A C 1
ATOM 3382 O O . ARG A 1 412 ? 0.872 -13.401 3.311 1.00 91.19 412 ARG A O 1
ATOM 3389 N N . ARG A 1 413 ? -1.186 -12.536 3.533 1.00 85.00 413 ARG A N 1
ATOM 3390 C CA . ARG A 1 413 ? -1.140 -12.445 5.004 1.00 85.00 413 ARG A CA 1
ATOM 3391 C C . ARG A 1 413 ? -1.208 -13.809 5.700 1.00 85.00 413 ARG A C 1
ATOM 3393 O O . ARG A 1 413 ? -0.458 -14.023 6.645 1.00 85.00 413 ARG A O 1
ATOM 3400 N N . PHE A 1 414 ? -2.027 -14.749 5.220 1.00 87.44 414 PHE A N 1
ATOM 3401 C CA . PHE A 1 414 ? -2.007 -16.136 5.710 1.00 87.44 414 PHE A CA 1
ATOM 3402 C C . PHE A 1 414 ? -0.627 -16.785 5.502 1.00 87.44 414 PHE A C 1
ATOM 3404 O O . PHE A 1 414 ? -0.106 -17.423 6.416 1.00 87.44 414 PHE A O 1
ATOM 3411 N N . LYS A 1 415 ? 0.006 -16.557 4.338 1.00 91.81 415 LYS A N 1
ATOM 3412 C CA . LYS A 1 415 ? 1.377 -17.012 4.054 1.00 91.81 415 LYS A CA 1
ATOM 3413 C C . LYS A 1 415 ? 2.386 -16.452 5.061 1.00 91.81 415 LYS A C 1
ATOM 3415 O O . LYS A 1 415 ? 3.173 -17.222 5.606 1.00 91.81 415 LYS A O 1
ATOM 3420 N N . ALA A 1 416 ? 2.324 -15.149 5.346 1.00 86.94 416 ALA A N 1
ATOM 3421 C CA . ALA A 1 416 ? 3.191 -14.485 6.324 1.00 86.94 416 ALA A CA 1
ATOM 3422 C C . ALA A 1 416 ? 2.986 -14.979 7.772 1.00 86.94 416 ALA A C 1
ATOM 3424 O O . ALA A 1 416 ? 3.935 -14.995 8.547 1.00 86.94 416 ALA A O 1
ATOM 3425 N N . PHE A 1 417 ? 1.777 -15.422 8.134 1.00 80.19 417 PHE A N 1
ATOM 3426 C CA . PHE A 1 417 ? 1.473 -16.007 9.450 1.00 80.19 417 PHE A CA 1
ATOM 3427 C C . PHE A 1 417 ? 1.715 -17.525 9.550 1.00 80.19 417 PHE A C 1
ATOM 3429 O O . PHE A 1 417 ? 1.444 -18.111 10.594 1.00 80.19 417 PHE A O 1
ATOM 3436 N N . GLY A 1 418 ? 2.200 -18.187 8.495 1.00 86.94 418 GLY A N 1
ATOM 3437 C CA . GLY A 1 418 ? 2.444 -19.635 8.514 1.00 86.94 418 GLY A CA 1
ATOM 3438 C C . GLY A 1 418 ? 1.194 -20.516 8.352 1.00 86.94 418 GLY A C 1
ATOM 3439 O O . GLY A 1 418 ? 1.316 -21.735 8.286 1.00 86.94 418 GLY A O 1
ATOM 3440 N N . GLU A 1 419 ? 0.006 -19.929 8.196 1.00 86.19 419 GLU A N 1
ATOM 3441 C CA . GLU A 1 419 ? -1.288 -20.622 8.048 1.00 86.19 419 GLU A CA 1
ATOM 3442 C C . GLU A 1 419 ? -1.421 -21.151 6.597 1.00 86.19 419 GLU A C 1
ATOM 3444 O O . GLU A 1 419 ? -2.123 -20.606 5.742 1.00 86.19 419 GLU A O 1
ATOM 3449 N N . HIS A 1 420 ? -0.609 -22.159 6.259 1.00 92.56 420 HIS A N 1
ATOM 3450 C CA . HIS A 1 420 ? -0.315 -22.548 4.874 1.00 92.56 420 HIS A CA 1
ATOM 3451 C C . HIS A 1 420 ? -1.505 -23.133 4.099 1.00 92.56 420 HIS A C 1
ATOM 3453 O O . HIS A 1 420 ? -1.548 -23.003 2.875 1.00 92.56 420 HIS A O 1
ATOM 3459 N N . LYS A 1 421 ? -2.464 -23.774 4.775 1.00 91.44 421 LYS A N 1
ATOM 3460 C CA . LYS A 1 421 ? -3.647 -24.370 4.133 1.00 91.44 421 LYS A CA 1
ATOM 3461 C C . LYS A 1 421 ? -4.592 -23.275 3.636 1.00 91.44 421 LYS A C 1
ATOM 3463 O O . LYS A 1 421 ? -5.013 -23.281 2.480 1.00 91.44 421 LYS A O 1
ATOM 3468 N N . GLU A 1 422 ? -4.852 -22.305 4.499 1.00 87.12 422 GLU A N 1
ATOM 3469 C CA . GLU A 1 422 ? -5.669 -21.124 4.255 1.00 87.12 422 GLU A CA 1
ATOM 3470 C C . GLU A 1 422 ? -5.005 -20.216 3.211 1.00 87.12 422 GLU A C 1
ATOM 3472 O O . GLU A 1 422 ? -5.671 -19.751 2.284 1.00 87.12 422 GLU A O 1
ATOM 3477 N N . ALA A 1 423 ? -3.678 -20.047 3.288 1.00 92.94 423 ALA A N 1
ATOM 3478 C CA . ALA A 1 423 ? -2.896 -19.331 2.283 1.00 92.94 423 ALA A CA 1
ATOM 3479 C C . ALA A 1 423 ? -3.051 -19.950 0.887 1.00 92.94 423 ALA A C 1
ATOM 3481 O O . ALA A 1 423 ? -3.407 -19.239 -0.053 1.00 92.94 423 ALA A O 1
ATOM 3482 N N . LYS A 1 424 ? -2.843 -21.272 0.747 1.00 95.56 424 LYS A N 1
ATOM 3483 C CA . LYS A 1 424 ? -3.028 -21.977 -0.532 1.00 95.56 424 LYS A CA 1
ATOM 3484 C C . LYS A 1 424 ? -4.452 -21.799 -1.069 1.00 95.56 424 LYS A C 1
ATOM 3486 O O . LYS A 1 424 ? -4.615 -21.447 -2.234 1.00 95.56 424 LYS A O 1
ATOM 3491 N N . ALA A 1 425 ? -5.473 -21.994 -0.232 1.00 92.44 425 ALA A N 1
ATOM 3492 C CA . ALA A 1 425 ? -6.873 -21.879 -0.646 1.00 92.44 425 ALA A CA 1
ATOM 3493 C C . ALA A 1 425 ? -7.230 -20.467 -1.150 1.00 92.44 425 ALA A C 1
ATOM 3495 O O . ALA A 1 425 ? -7.818 -20.319 -2.221 1.00 92.44 425 ALA A O 1
ATOM 3496 N N . VAL A 1 426 ? -6.841 -19.425 -0.411 1.00 91.94 426 VAL A N 1
ATOM 3497 C CA . VAL A 1 426 ? -7.211 -18.038 -0.731 1.00 91.94 426 VAL A CA 1
ATOM 3498 C C . VAL A 1 426 ? -6.376 -17.457 -1.878 1.00 91.94 426 VAL A C 1
ATOM 3500 O O . VAL A 1 426 ? -6.925 -16.744 -2.717 1.00 91.94 426 VAL A O 1
ATOM 3503 N N . LEU A 1 427 ? -5.086 -17.804 -1.987 1.00 95.81 427 LEU A N 1
ATOM 3504 C CA . LEU A 1 427 ? -4.269 -17.443 -3.155 1.00 95.81 427 LEU A CA 1
ATOM 3505 C C . LEU A 1 427 ? -4.816 -18.088 -4.436 1.00 95.81 427 LEU A C 1
ATOM 3507 O O . LEU A 1 427 ? -4.932 -17.405 -5.454 1.00 95.81 427 LEU A O 1
ATOM 3511 N N . LYS A 1 428 ? -5.223 -19.366 -4.377 1.00 96.12 428 LYS A N 1
ATOM 3512 C CA . LYS A 1 428 ? -5.875 -20.045 -5.505 1.00 96.12 428 LYS A CA 1
ATOM 3513 C C . LYS A 1 428 ? -7.179 -19.345 -5.900 1.00 96.12 428 LYS A C 1
ATOM 3515 O O . LYS A 1 428 ? -7.351 -19.028 -7.071 1.00 96.12 428 LYS A O 1
ATOM 3520 N N . GLN A 1 429 ? -8.040 -19.013 -4.934 1.00 94.31 429 GLN A N 1
ATOM 3521 C CA . GLN A 1 429 ? -9.301 -18.308 -5.198 1.00 94.31 429 GLN A CA 1
ATOM 3522 C C . GLN A 1 429 ? -9.087 -16.903 -5.796 1.00 94.31 429 GLN A C 1
ATOM 3524 O O . GLN A 1 429 ? -9.865 -16.462 -6.643 1.00 94.31 429 GLN A O 1
ATOM 3529 N N . ALA A 1 430 ? -8.035 -16.188 -5.383 1.00 94.88 430 ALA A N 1
ATOM 3530 C CA . ALA A 1 430 ? -7.656 -14.915 -5.995 1.00 94.88 430 ALA A CA 1
ATOM 3531 C C . ALA A 1 430 ? -7.214 -15.103 -7.458 1.00 94.88 430 ALA A C 1
ATOM 3533 O O . ALA A 1 430 ? -7.642 -14.362 -8.340 1.00 94.88 430 ALA A O 1
ATOM 3534 N N . ILE A 1 431 ? -6.399 -16.126 -7.728 1.00 97.12 431 ILE A N 1
ATOM 3535 C CA . ILE A 1 431 ? -5.937 -16.489 -9.073 1.00 97.12 431 ILE A CA 1
ATOM 3536 C C . ILE A 1 431 ? -7.103 -16.895 -9.986 1.00 97.12 431 ILE A C 1
ATOM 3538 O O . ILE A 1 431 ? -7.184 -16.410 -11.113 1.00 97.12 431 ILE A O 1
ATOM 3542 N N . GLU A 1 432 ? -8.045 -17.700 -9.492 1.00 95.81 432 GLU A N 1
ATOM 3543 C CA . GLU A 1 432 ? -9.267 -18.101 -10.208 1.00 95.81 432 GLU A CA 1
ATOM 3544 C C . GLU A 1 432 ? -10.179 -16.899 -10.526 1.00 95.81 432 GLU A C 1
ATOM 3546 O O . GLU A 1 432 ? -10.818 -16.873 -11.575 1.00 95.81 432 GLU A O 1
ATOM 3551 N N . LYS A 1 433 ? -10.181 -15.857 -9.680 1.00 95.25 433 LYS A N 1
ATOM 3552 C CA . LYS A 1 433 ? -10.840 -14.562 -9.947 1.00 95.25 433 LYS A CA 1
ATOM 3553 C C . LYS A 1 433 ? -9.988 -13.570 -10.768 1.00 95.25 433 LYS A C 1
ATOM 3555 O O . LYS A 1 433 ? -10.378 -12.410 -10.903 1.00 95.25 433 LYS A O 1
ATOM 3560 N N . GLY A 1 434 ? -8.851 -13.995 -11.324 1.00 95.94 434 GLY A N 1
ATOM 3561 C CA . GLY A 1 434 ? -8.015 -13.178 -12.211 1.00 95.94 434 GLY A CA 1
ATOM 3562 C C . GLY A 1 434 ? -7.066 -12.210 -11.495 1.00 95.94 434 GLY A C 1
ATOM 3563 O O . GLY A 1 434 ? -7.013 -11.038 -11.867 1.00 95.94 434 GLY A O 1
ATOM 3564 N N . ALA A 1 435 ? -6.337 -12.697 -10.481 1.00 95.31 435 ALA A N 1
ATOM 3565 C CA . ALA A 1 435 ? -5.308 -11.974 -9.717 1.00 95.31 435 ALA A CA 1
ATOM 3566 C C . ALA A 1 435 ? -4.436 -11.034 -10.571 1.00 95.31 435 ALA A C 1
ATOM 3568 O O . ALA A 1 435 ? -3.807 -11.460 -11.545 1.00 95.31 435 ALA A O 1
ATOM 3569 N N . LYS A 1 436 ? -4.381 -9.759 -10.166 1.00 92.25 436 LYS A N 1
ATOM 3570 C CA . LYS A 1 436 ? -3.680 -8.675 -10.878 1.00 92.25 436 LYS A CA 1
ATOM 3571 C C . LYS A 1 436 ? -2.422 -8.192 -10.165 1.00 92.25 436 LYS A C 1
ATOM 3573 O O . LYS A 1 436 ? -1.695 -7.386 -10.730 1.00 92.25 436 LYS A O 1
ATOM 3578 N N . ASN A 1 437 ? -2.155 -8.659 -8.949 1.00 93.38 437 ASN A N 1
ATOM 3579 C CA . ASN A 1 437 ? -0.922 -8.355 -8.242 1.00 93.38 437 ASN A CA 1
ATOM 3580 C C . ASN A 1 437 ? 0.107 -9.482 -8.496 1.00 93.38 437 ASN A C 1
ATOM 3582 O O . ASN A 1 437 ? -0.162 -10.642 -8.163 1.00 93.38 437 ASN A O 1
ATOM 3586 N N . PRO A 1 438 ? 1.296 -9.188 -9.058 1.00 95.81 438 PRO A N 1
ATOM 3587 C CA . PRO A 1 438 ? 2.308 -10.205 -9.354 1.00 95.81 438 PRO A CA 1
ATOM 3588 C C . PRO A 1 438 ? 2.856 -10.894 -8.090 1.00 95.81 438 PRO A C 1
ATOM 3590 O O . PRO A 1 438 ? 3.281 -12.047 -8.162 1.00 95.81 438 PRO A O 1
ATOM 3593 N N . LEU A 1 439 ? 2.772 -10.263 -6.910 1.00 94.88 439 LEU A N 1
ATOM 3594 C CA . LEU A 1 439 ? 3.130 -10.904 -5.641 1.00 94.88 439 LEU A CA 1
ATOM 3595 C C . LEU A 1 439 ? 2.103 -11.952 -5.184 1.00 94.88 439 LEU A C 1
ATOM 3597 O O . LEU A 1 439 ? 2.463 -12.849 -4.424 1.00 94.88 439 LEU A O 1
ATOM 3601 N N . THR A 1 440 ? 0.849 -11.901 -5.653 1.00 96.25 440 THR A N 1
ATOM 3602 C CA . THR A 1 440 ? -0.118 -13.004 -5.466 1.00 96.25 440 THR A CA 1
ATOM 3603 C C . THR A 1 440 ? 0.369 -14.256 -6.194 1.00 96.25 440 THR A C 1
ATOM 3605 O O . THR A 1 440 ? 0.408 -15.344 -5.618 1.00 96.25 440 THR A O 1
ATOM 3608 N N . TRP A 1 441 ? 0.795 -14.086 -7.448 1.00 98.00 441 TRP A N 1
ATOM 3609 C CA . TRP A 1 441 ? 1.330 -15.157 -8.283 1.00 98.00 441 TRP A CA 1
ATOM 3610 C C . TRP A 1 441 ? 2.655 -15.704 -7.742 1.00 98.00 441 TRP A C 1
ATOM 3612 O O . TRP A 1 441 ? 2.806 -16.919 -7.669 1.00 98.00 441 TRP A O 1
ATOM 3622 N N . LEU A 1 442 ? 3.570 -14.845 -7.273 1.00 97.88 442 LEU A N 1
ATOM 3623 C CA . LEU A 1 442 ? 4.807 -15.268 -6.601 1.00 97.88 442 LEU A CA 1
ATOM 3624 C C . LEU A 1 442 ? 4.527 -16.048 -5.304 1.00 97.88 442 LEU A C 1
ATOM 3626 O O . LEU A 1 442 ? 5.082 -17.126 -5.099 1.00 97.88 442 LEU A O 1
ATOM 3630 N N . ALA A 1 443 ? 3.618 -15.553 -4.457 1.00 97.62 443 ALA A N 1
ATOM 3631 C CA . ALA A 1 443 ? 3.240 -16.220 -3.212 1.00 97.62 443 ALA A CA 1
ATOM 3632 C C . ALA A 1 443 ? 2.620 -17.610 -3.444 1.00 97.62 443 ALA A C 1
ATOM 3634 O O . ALA A 1 443 ? 2.824 -18.515 -2.635 1.00 97.62 443 ALA A O 1
ATOM 3635 N N . TRP A 1 444 ? 1.881 -17.787 -4.543 1.00 98.06 444 TRP A N 1
ATOM 3636 C CA . TRP A 1 444 ? 1.348 -19.080 -4.979 1.00 98.06 444 TRP A CA 1
ATOM 3637 C C . TRP A 1 444 ? 2.427 -19.979 -5.607 1.00 98.06 444 TRP A C 1
ATOM 3639 O O . TRP A 1 444 ? 2.502 -21.167 -5.289 1.00 98.06 444 TRP A O 1
ATOM 3649 N N . ALA A 1 445 ? 3.318 -19.408 -6.419 1.00 98.25 445 ALA A N 1
ATOM 3650 C CA . ALA A 1 445 ? 4.451 -20.102 -7.024 1.00 98.25 445 ALA A CA 1
ATOM 3651 C C . ALA A 1 445 ? 5.411 -20.684 -5.969 1.00 98.25 445 ALA A C 1
ATOM 3653 O O . ALA A 1 445 ? 5.893 -21.801 -6.132 1.00 98.25 445 ALA A O 1
ATOM 3654 N N . GLU A 1 446 ? 5.623 -20.005 -4.836 1.00 98.00 446 GLU A N 1
ATOM 3655 C CA . GLU A 1 446 ? 6.368 -20.558 -3.693 1.00 98.00 446 GLU A CA 1
ATOM 3656 C C . GLU A 1 446 ? 5.720 -21.819 -3.096 1.00 98.00 446 GLU A C 1
ATOM 3658 O O . GLU A 1 446 ? 6.429 -22.728 -2.660 1.00 98.00 446 GLU A O 1
ATOM 3663 N N . TYR A 1 447 ? 4.387 -21.906 -3.078 1.00 97.94 447 TYR A N 1
ATOM 3664 C CA . TYR A 1 447 ? 3.690 -23.116 -2.638 1.00 97.94 447 TYR A CA 1
ATOM 3665 C C . TYR A 1 447 ? 3.825 -24.244 -3.661 1.00 97.94 447 TYR A C 1
ATOM 3667 O O . TYR A 1 447 ? 4.163 -25.361 -3.279 1.00 97.94 447 TYR A O 1
ATOM 3675 N N . GLN A 1 448 ? 3.670 -23.943 -4.952 1.00 97.62 448 GLN A N 1
ATOM 3676 C CA . GLN A 1 448 ? 3.921 -24.902 -6.034 1.00 97.62 448 GLN A CA 1
ATOM 3677 C C . GLN A 1 448 ? 5.379 -25.405 -6.030 1.00 97.62 448 GLN A C 1
ATOM 3679 O O . GLN A 1 448 ? 5.616 -26.580 -6.298 1.00 97.62 448 GLN A O 1
ATOM 3684 N N . TYR A 1 449 ? 6.344 -24.552 -5.665 1.00 97.81 449 TYR A N 1
ATOM 3685 C CA . TYR A 1 449 ? 7.761 -24.901 -5.526 1.00 97.81 449 TYR A CA 1
ATOM 3686 C C . TYR A 1 449 ? 8.000 -25.855 -4.346 1.00 97.81 449 TYR A C 1
ATOM 3688 O O . TYR A 1 449 ? 8.721 -26.838 -4.488 1.00 97.81 449 TYR A O 1
ATOM 3696 N N . ARG A 1 450 ? 7.374 -25.614 -3.185 1.00 96.38 450 ARG A N 1
ATOM 3697 C CA . ARG A 1 450 ? 7.426 -26.550 -2.041 1.00 96.38 450 ARG A CA 1
ATOM 3698 C C . ARG A 1 450 ? 6.816 -27.908 -2.388 1.00 96.38 450 ARG A C 1
ATOM 3700 O O . ARG A 1 450 ? 7.363 -28.935 -2.007 1.00 96.38 450 ARG A O 1
ATOM 3707 N N . ASP A 1 451 ? 5.740 -27.900 -3.169 1.00 97.00 451 ASP A N 1
ATOM 3708 C CA . ASP A 1 451 ? 5.073 -29.102 -3.673 1.00 97.00 451 ASP A CA 1
ATOM 3709 C C . ASP A 1 451 ? 5.827 -29.756 -4.864 1.00 97.00 451 ASP A C 1
ATOM 3711 O O . ASP A 1 451 ? 5.304 -30.668 -5.494 1.00 97.00 451 ASP A O 1
ATOM 3715 N N . SER A 1 452 ? 7.042 -29.290 -5.198 1.00 97.69 452 SER A N 1
ATOM 3716 C CA . SER A 1 452 ? 7.899 -29.757 -6.310 1.00 97.69 452 SER A CA 1
ATOM 3717 C C . SER A 1 452 ? 7.292 -29.675 -7.722 1.00 97.69 452 SER A C 1
ATOM 3719 O O . SER A 1 452 ? 7.808 -30.261 -8.674 1.00 97.69 452 SER A O 1
ATOM 3721 N N . ASN A 1 453 ? 6.232 -28.886 -7.907 1.00 97.62 453 ASN A N 1
ATOM 3722 C CA . ASN A 1 453 ? 5.519 -28.728 -9.175 1.00 97.62 453 ASN A CA 1
ATOM 3723 C C . ASN A 1 453 ? 6.200 -27.691 -10.093 1.00 97.62 453 ASN A C 1
ATOM 3725 O O . ASN A 1 453 ? 5.591 -26.693 -10.479 1.00 97.62 453 ASN A O 1
ATOM 3729 N N . TRP A 1 454 ? 7.474 -27.901 -10.450 1.00 98.00 454 TRP A N 1
ATOM 3730 C CA . TRP A 1 454 ? 8.327 -26.906 -11.134 1.00 98.00 454 TRP A CA 1
ATOM 3731 C C . TRP A 1 454 ? 7.708 -26.304 -12.409 1.00 98.00 454 TRP A C 1
ATOM 3733 O O . TRP A 1 454 ? 7.825 -25.102 -12.648 1.00 98.00 454 TRP A O 1
ATOM 3743 N N . GLY A 1 455 ? 7.005 -27.115 -13.208 1.00 98.06 455 GLY A N 1
ATOM 3744 C CA . GLY A 1 455 ? 6.314 -26.651 -14.417 1.00 98.06 455 GLY A CA 1
ATOM 3745 C C . GLY A 1 455 ? 5.139 -25.706 -14.135 1.00 98.06 455 GLY A C 1
ATOM 3746 O O . GLY A 1 455 ? 4.874 -24.805 -14.929 1.00 98.06 455 GLY A O 1
ATOM 3747 N N . GLU A 1 456 ? 4.469 -25.861 -12.991 1.00 98.31 456 GLU A N 1
ATOM 3748 C CA . GLU A 1 456 ? 3.433 -24.931 -12.536 1.00 98.31 456 GLU A CA 1
ATOM 3749 C C . GLU A 1 456 ? 4.023 -23.652 -11.931 1.00 98.31 456 GLU A C 1
ATOM 3751 O O . GLU A 1 456 ? 3.487 -22.573 -12.170 1.00 98.31 456 GLU A O 1
ATOM 3756 N N . VAL A 1 457 ? 5.158 -23.745 -11.221 1.00 98.56 457 VAL A N 1
ATOM 3757 C CA . VAL A 1 457 ? 5.909 -22.562 -10.750 1.00 98.56 457 VAL A CA 1
ATOM 3758 C C . VAL A 1 457 ? 6.227 -21.651 -11.936 1.00 98.56 457 VAL A C 1
ATOM 3760 O O . VAL A 1 457 ? 5.952 -20.455 -11.889 1.00 98.56 457 VAL A O 1
ATOM 3763 N N . ILE A 1 458 ? 6.739 -22.226 -13.029 1.00 98.62 458 ILE A N 1
ATOM 3764 C CA . ILE A 1 458 ? 7.039 -21.495 -14.266 1.00 98.62 458 ILE A CA 1
ATOM 3765 C C . ILE A 1 458 ? 5.766 -20.853 -14.844 1.00 98.62 458 ILE A C 1
ATOM 3767 O O . ILE A 1 458 ? 5.767 -19.649 -15.081 1.00 98.62 458 ILE A O 1
ATOM 3771 N N . ARG A 1 459 ? 4.654 -21.597 -14.976 1.00 98.44 459 ARG A N 1
ATOM 3772 C CA . ARG A 1 459 ? 3.371 -21.053 -15.473 1.00 98.44 459 ARG A CA 1
ATOM 3773 C C . ARG A 1 459 ? 2.822 -19.898 -14.628 1.00 98.44 459 ARG A C 1
ATOM 3775 O O . ARG A 1 459 ? 2.308 -18.931 -15.189 1.00 98.44 459 ARG A O 1
ATOM 3782 N N . SER A 1 460 ? 2.907 -19.986 -13.302 1.00 98.38 460 SER A N 1
ATOM 3783 C CA . SER A 1 460 ? 2.466 -18.917 -12.396 1.00 98.38 460 SER A CA 1
ATOM 3784 C C . SER A 1 460 ? 3.353 -17.678 -12.502 1.00 98.38 460 SER A C 1
ATOM 3786 O O . SER A 1 460 ? 2.845 -16.558 -12.516 1.00 98.38 460 SER A O 1
ATOM 3788 N N . ILE A 1 461 ? 4.670 -17.862 -12.618 1.00 98.62 461 ILE A N 1
ATOM 3789 C CA . ILE A 1 461 ? 5.616 -16.753 -12.748 1.00 98.62 461 ILE A CA 1
ATOM 3790 C C . ILE A 1 461 ? 5.549 -16.098 -14.133 1.00 98.62 461 ILE A C 1
ATOM 3792 O O . ILE A 1 461 ? 5.639 -14.879 -14.219 1.00 98.62 461 ILE A O 1
ATOM 3796 N N . ASP A 1 462 ? 5.301 -16.847 -15.207 1.00 98.50 462 ASP A N 1
ATOM 3797 C CA . ASP A 1 462 ? 5.120 -16.268 -16.544 1.00 98.50 462 ASP A CA 1
ATOM 3798 C C . ASP A 1 462 ? 3.863 -15.384 -16.618 1.00 98.50 462 ASP A C 1
ATOM 3800 O O . ASP A 1 462 ? 3.890 -14.315 -17.228 1.00 98.50 462 ASP A O 1
ATOM 3804 N N . LYS A 1 463 ? 2.791 -15.752 -15.901 1.00 98.12 463 LYS A N 1
ATOM 3805 C CA . LYS A 1 463 ? 1.619 -14.879 -15.707 1.00 98.12 463 LYS A CA 1
ATOM 3806 C C . LYS A 1 463 ? 1.932 -13.641 -14.861 1.00 98.12 463 LYS A C 1
ATOM 3808 O O . LYS A 1 463 ? 1.380 -12.580 -15.131 1.00 98.12 463 LYS A O 1
ATOM 3813 N N . ALA A 1 464 ? 2.826 -13.750 -13.878 1.00 97.81 464 ALA A N 1
ATOM 3814 C CA . ALA A 1 464 ? 3.286 -12.607 -13.088 1.00 97.81 464 ALA A CA 1
ATOM 3815 C C . ALA A 1 464 ? 4.142 -11.633 -13.921 1.00 97.81 464 ALA A C 1
ATOM 3817 O O . ALA A 1 464 ? 3.930 -10.426 -13.853 1.00 97.81 464 ALA A O 1
ATOM 3818 N N . LEU A 1 465 ? 5.053 -12.151 -14.752 1.00 98.12 465 LEU A N 1
ATOM 3819 C CA . LEU A 1 465 ? 5.905 -11.363 -15.651 1.00 98.12 465 LEU A CA 1
ATOM 3820 C C . LEU A 1 465 ? 5.098 -10.667 -16.757 1.00 98.12 465 LEU A C 1
ATOM 3822 O O . LEU A 1 465 ? 5.436 -9.558 -17.156 1.00 98.12 465 LEU A O 1
ATOM 3826 N N . ALA A 1 466 ? 3.996 -11.273 -17.212 1.00 97.19 466 ALA A N 1
ATOM 3827 C CA . ALA A 1 466 ? 3.052 -10.635 -18.133 1.00 97.19 466 ALA A CA 1
ATOM 3828 C C . ALA A 1 466 ? 2.257 -9.468 -17.500 1.00 97.19 466 ALA A C 1
ATOM 3830 O O . ALA A 1 466 ? 1.670 -8.667 -18.227 1.00 97.19 466 ALA A O 1
ATOM 3831 N N . ILE A 1 467 ? 2.225 -9.370 -16.164 1.00 96.25 467 ILE A N 1
ATOM 3832 C CA . ILE A 1 467 ? 1.657 -8.232 -15.423 1.00 96.25 467 ILE A CA 1
ATOM 3833 C C . ILE A 1 467 ? 2.741 -7.182 -15.151 1.00 96.25 467 ILE A C 1
ATOM 3835 O O . ILE A 1 467 ? 2.501 -5.994 -15.351 1.00 96.25 467 ILE A O 1
ATOM 3839 N N . ASP A 1 468 ? 3.916 -7.617 -14.691 1.00 97.06 468 ASP A N 1
ATOM 3840 C CA . ASP A 1 468 ? 5.050 -6.756 -14.365 1.00 97.06 468 ASP A CA 1
ATOM 3841 C C . ASP A 1 468 ? 6.384 -7.453 -14.697 1.00 97.06 468 ASP A C 1
ATOM 3843 O O . ASP A 1 468 ? 6.855 -8.303 -13.931 1.00 97.06 468 ASP A O 1
ATOM 3847 N N . PRO A 1 469 ? 7.017 -7.098 -15.827 1.00 97.81 469 PRO A N 1
ATOM 3848 C CA . PRO A 1 469 ? 8.240 -7.738 -16.288 1.00 97.81 469 PRO A CA 1
ATOM 3849 C C . PRO A 1 469 ? 9.505 -7.172 -15.619 1.00 97.81 469 PRO A C 1
ATOM 3851 O O . PRO A 1 469 ? 10.602 -7.593 -15.959 1.00 97.81 469 PRO A O 1
ATOM 3854 N N . LEU A 1 470 ? 9.397 -6.231 -14.669 1.00 97.25 470 LEU A N 1
ATOM 3855 C CA . LEU A 1 470 ? 10.544 -5.610 -13.987 1.00 97.25 470 LEU A CA 1
ATOM 3856 C C . LEU A 1 470 ? 10.551 -5.897 -12.473 1.00 97.25 470 LEU A C 1
ATOM 3858 O O . LEU A 1 470 ? 10.927 -5.039 -11.669 1.00 97.25 470 LEU A O 1
ATOM 3862 N N . ILE A 1 471 ? 10.126 -7.103 -12.076 1.00 96.62 471 ILE A N 1
ATOM 3863 C CA . ILE A 1 471 ? 10.266 -7.622 -10.704 1.00 96.62 471 ILE A CA 1
ATOM 3864 C C . ILE A 1 471 ? 11.336 -8.731 -10.683 1.00 96.62 471 ILE A C 1
ATOM 3866 O O . ILE A 1 471 ? 11.073 -9.844 -11.148 1.00 96.62 471 ILE A O 1
ATOM 3870 N N . PRO A 1 472 ? 12.525 -8.494 -10.098 1.00 97.00 472 PRO A N 1
ATOM 3871 C CA . PRO A 1 472 ? 13.640 -9.449 -10.121 1.00 97.00 472 PRO A CA 1
ATOM 3872 C C . PRO A 1 472 ? 13.332 -10.759 -9.376 1.00 97.00 472 PRO A C 1
ATOM 3874 O O . PRO A 1 472 ? 13.726 -11.838 -9.819 1.00 97.00 472 PRO A O 1
ATOM 3877 N N . ALA A 1 473 ? 12.530 -10.697 -8.306 1.00 97.69 473 ALA A N 1
ATOM 3878 C CA . ALA A 1 473 ? 12.088 -11.867 -7.544 1.00 97.69 473 ALA A CA 1
ATOM 3879 C C . ALA A 1 473 ? 11.327 -12.908 -8.396 1.00 97.69 473 ALA A C 1
ATOM 3881 O O . ALA A 1 473 ? 11.369 -14.103 -8.095 1.00 97.69 473 ALA A O 1
ATOM 3882 N N . LEU A 1 474 ? 10.661 -12.477 -9.477 1.00 98.44 474 LEU A N 1
ATOM 3883 C CA . LEU A 1 474 ? 10.008 -13.378 -10.428 1.00 98.44 474 LEU A CA 1
ATOM 3884 C C . LEU A 1 474 ? 11.053 -14.170 -11.225 1.00 98.44 474 LEU A C 1
ATOM 3886 O O . LEU A 1 474 ? 11.002 -15.400 -11.261 1.00 98.44 474 LEU A O 1
ATOM 3890 N N . TYR A 1 475 ? 12.051 -13.488 -11.789 1.00 98.56 475 TYR A N 1
ATOM 3891 C CA . TYR A 1 475 ? 13.156 -14.123 -12.509 1.00 98.56 475 TYR A CA 1
ATOM 3892 C C . TYR A 1 475 ? 13.946 -15.091 -11.623 1.00 98.56 475 TYR A C 1
ATOM 3894 O O . TYR A 1 475 ? 14.218 -16.214 -12.052 1.00 98.56 475 TYR A O 1
ATOM 3902 N N . HIS A 1 476 ? 14.213 -14.730 -10.362 1.00 98.50 476 HIS A N 1
ATOM 3903 C CA . HIS A 1 476 ? 14.837 -15.647 -9.408 1.00 98.50 476 HIS A CA 1
ATOM 3904 C C . HIS A 1 476 ? 13.940 -16.873 -9.117 1.00 98.50 476 HIS A C 1
ATOM 3906 O O . HIS A 1 476 ? 14.410 -18.010 -9.198 1.00 98.50 476 HIS A O 1
ATOM 3912 N N . MET A 1 477 ? 12.633 -16.713 -8.871 1.00 98.56 477 MET A N 1
ATOM 3913 C CA . MET A 1 477 ? 11.747 -17.872 -8.657 1.00 98.56 477 MET A CA 1
ATOM 3914 C C . MET A 1 477 ? 11.688 -18.802 -9.884 1.00 98.56 477 MET A C 1
ATOM 3916 O O . MET A 1 477 ? 11.782 -20.026 -9.745 1.00 98.56 477 MET A O 1
ATOM 3920 N N . LYS A 1 478 ? 11.615 -18.236 -11.098 1.00 98.62 478 LYS A N 1
ATOM 3921 C CA . LYS A 1 478 ? 11.664 -18.999 -12.358 1.00 98.62 478 LYS A CA 1
ATOM 3922 C C . LYS A 1 478 ? 13.013 -19.702 -12.544 1.00 98.62 478 LYS A C 1
ATOM 3924 O O . LYS A 1 478 ? 13.033 -20.865 -12.942 1.00 98.62 478 LYS A O 1
ATOM 3929 N N . SER A 1 479 ? 14.120 -19.039 -12.198 1.00 98.38 479 SER A N 1
ATOM 3930 C CA . SER A 1 479 ? 15.471 -19.616 -12.187 1.00 98.38 479 SER A CA 1
ATOM 3931 C C . SER A 1 479 ? 15.562 -20.842 -11.278 1.00 98.38 479 SER A C 1
ATOM 3933 O O . SER A 1 479 ? 16.004 -21.903 -11.725 1.00 98.38 479 SER A O 1
ATOM 3935 N N . ARG A 1 480 ? 15.080 -20.743 -10.031 1.00 98.12 480 ARG A N 1
ATOM 3936 C CA . ARG A 1 480 ? 15.086 -21.860 -9.071 1.00 98.12 480 ARG A CA 1
ATOM 3937 C C . ARG A 1 480 ? 14.294 -23.057 -9.587 1.00 98.12 480 ARG A C 1
ATOM 3939 O O . ARG A 1 480 ? 14.775 -24.181 -9.486 1.00 98.12 480 ARG A O 1
ATOM 3946 N N . ALA A 1 481 ? 13.112 -22.828 -10.164 1.00 98.31 481 ALA A N 1
ATOM 3947 C CA . ALA A 1 481 ? 12.321 -23.892 -10.782 1.00 98.31 481 ALA A CA 1
ATOM 3948 C C . ALA A 1 481 ? 13.057 -24.528 -11.975 1.00 98.31 481 ALA A C 1
ATOM 3950 O O . ALA A 1 481 ? 13.164 -25.749 -12.050 1.00 98.31 481 ALA A O 1
ATOM 3951 N N . LYS A 1 482 ? 13.640 -23.713 -12.864 1.00 98.19 482 LYS A N 1
ATOM 3952 C CA . LYS A 1 482 ? 14.423 -24.175 -14.020 1.00 98.19 482 LYS A CA 1
ATOM 3953 C C . LYS A 1 482 ? 15.662 -24.987 -13.616 1.00 98.19 482 LYS A C 1
ATOM 3955 O O . LYS A 1 482 ? 15.835 -26.087 -14.127 1.00 98.19 482 LYS A O 1
ATOM 3960 N N . ARG A 1 483 ? 16.453 -24.539 -12.629 1.00 96.19 483 ARG A N 1
ATOM 3961 C CA . ARG A 1 483 ? 17.605 -25.288 -12.070 1.00 96.19 483 ARG A CA 1
ATOM 3962 C C . ARG A 1 483 ? 17.213 -26.608 -11.380 1.00 96.19 483 ARG A C 1
ATOM 3964 O O . ARG A 1 483 ? 18.086 -27.446 -11.174 1.00 96.19 483 ARG A O 1
ATOM 3971 N N . ARG A 1 484 ? 15.936 -26.805 -11.019 1.00 96.69 484 ARG A N 1
ATOM 3972 C CA . ARG A 1 484 ? 15.397 -28.061 -10.451 1.00 96.69 484 ARG A CA 1
ATOM 3973 C C . ARG A 1 484 ? 14.847 -29.031 -11.504 1.00 96.69 484 ARG A C 1
ATOM 3975 O O . ARG A 1 484 ? 14.604 -30.188 -11.173 1.00 96.69 484 ARG A O 1
ATOM 3982 N N . MET A 1 485 ? 14.661 -28.594 -12.750 1.00 96.00 485 MET A N 1
ATOM 3983 C CA . MET A 1 485 ? 14.260 -29.466 -13.856 1.00 96.00 485 MET A CA 1
ATOM 3984 C C . MET A 1 485 ? 15.472 -30.185 -14.465 1.00 96.00 485 MET A C 1
ATOM 3986 O O . MET A 1 485 ? 16.580 -29.654 -14.501 1.00 96.00 485 MET A O 1
ATOM 3990 N N . MET A 1 486 ? 15.246 -31.392 -14.986 1.00 91.56 486 MET A N 1
ATOM 3991 C CA . MET A 1 486 ? 16.261 -32.155 -15.719 1.00 91.56 486 MET A CA 1
ATOM 3992 C C . MET A 1 486 ? 16.606 -31.501 -17.068 1.00 91.56 486 MET A C 1
ATOM 3994 O O . MET A 1 486 ? 15.809 -30.751 -17.634 1.00 91.56 486 MET A O 1
ATOM 3998 N N . GLY A 1 487 ? 17.783 -31.829 -17.605 1.00 95.06 487 GLY A N 1
ATOM 3999 C CA . GLY A 1 487 ? 18.278 -31.324 -18.890 1.00 95.06 487 GLY A CA 1
ATOM 4000 C C . GLY A 1 487 ? 19.175 -30.088 -18.762 1.00 95.06 487 GLY A C 1
ATOM 4001 O O . GLY A 1 487 ? 18.960 -29.209 -17.929 1.00 95.06 487 GLY A O 1
ATOM 4002 N N . GLU A 1 488 ? 20.210 -30.022 -19.598 1.00 94.19 488 GLU A N 1
ATOM 4003 C CA . GLU A 1 488 ? 21.244 -28.980 -19.518 1.00 94.19 488 GLU A CA 1
ATOM 4004 C C . GLU A 1 488 ? 20.724 -27.592 -19.930 1.00 94.19 488 GLU A C 1
ATOM 4006 O O . GLU A 1 488 ? 21.109 -26.577 -19.353 1.00 94.19 488 GLU A O 1
ATOM 4011 N N . GLU A 1 489 ? 19.780 -27.540 -20.870 1.00 96.56 489 GLU A N 1
ATOM 4012 C CA . GLU A 1 489 ? 19.107 -26.306 -21.292 1.00 96.56 489 GLU A CA 1
ATOM 4013 C C . GLU A 1 489 ? 18.333 -25.647 -20.145 1.00 96.56 489 GLU A C 1
ATOM 4015 O O . GLU A 1 489 ? 18.383 -24.429 -19.984 1.00 96.56 489 GLU A O 1
ATOM 4020 N N . ASN A 1 490 ? 17.672 -26.442 -19.295 1.00 97.00 490 ASN A N 1
ATOM 4021 C CA . ASN A 1 490 ? 16.954 -25.926 -18.130 1.00 97.00 490 ASN A CA 1
ATOM 4022 C C . ASN A 1 490 ? 17.912 -25.316 -17.093 1.00 97.00 490 ASN A C 1
ATOM 4024 O O . ASN A 1 490 ? 17.575 -24.294 -16.496 1.00 97.00 490 ASN A O 1
ATOM 4028 N N . LYS A 1 491 ? 19.129 -25.856 -16.932 1.00 95.69 491 LYS A N 1
ATOM 4029 C CA . LYS A 1 491 ? 20.168 -25.232 -16.092 1.00 95.69 491 LYS A CA 1
ATOM 4030 C C . LYS A 1 491 ? 20.666 -23.920 -16.695 1.00 95.69 491 LYS A C 1
ATOM 4032 O O . LYS A 1 491 ? 20.695 -22.916 -15.989 1.00 95.69 491 LYS A O 1
ATOM 4037 N N . LYS A 1 492 ? 21.006 -23.911 -17.992 1.00 96.62 492 LYS A N 1
ATOM 4038 C CA . LYS A 1 492 ? 21.494 -22.719 -18.712 1.00 96.62 492 LYS A CA 1
ATOM 4039 C C . LYS A 1 492 ? 20.475 -21.577 -18.681 1.00 96.62 492 LYS A C 1
ATOM 4041 O O . LYS A 1 492 ? 20.825 -20.460 -18.312 1.00 96.62 492 LYS A O 1
ATOM 4046 N N . GLU A 1 493 ? 19.209 -21.866 -18.983 1.00 98.12 493 GLU A N 1
ATOM 4047 C CA . GLU A 1 493 ? 18.108 -20.901 -18.857 1.00 98.12 493 GLU A CA 1
ATOM 4048 C C . GLU A 1 493 ? 17.912 -20.467 -17.398 1.00 98.12 493 GLU A C 1
ATOM 4050 O O . GLU A 1 493 ? 17.715 -19.287 -17.126 1.00 98.12 493 GLU A O 1
ATOM 4055 N N . GLY A 1 494 ? 18.042 -21.387 -16.437 1.00 97.94 494 GLY A N 1
ATOM 4056 C CA . GLY A 1 494 ? 18.032 -21.062 -15.013 1.00 97.94 494 GLY A CA 1
ATOM 4057 C C . GLY A 1 494 ? 19.111 -20.046 -14.618 1.00 97.94 494 GLY A C 1
ATOM 4058 O O . GLY A 1 494 ? 18.802 -19.065 -13.943 1.00 97.94 494 GLY A O 1
ATOM 4059 N N . MET A 1 495 ? 20.352 -20.225 -15.073 1.00 97.94 495 MET A N 1
ATOM 4060 C CA . MET A 1 495 ? 21.444 -19.275 -14.821 1.00 97.94 495 MET A CA 1
ATOM 4061 C C . MET A 1 495 ? 21.224 -17.939 -15.540 1.00 97.94 495 MET A C 1
ATOM 4063 O O . MET A 1 495 ? 21.427 -16.883 -14.946 1.00 97.94 495 MET A O 1
ATOM 4067 N N . ARG A 1 496 ? 20.721 -17.958 -16.781 1.00 98.12 496 ARG A N 1
ATOM 4068 C CA . ARG A 1 496 ? 20.368 -16.740 -17.527 1.00 98.12 496 ARG A CA 1
ATOM 4069 C C . ARG A 1 496 ? 19.291 -15.914 -16.809 1.00 98.12 496 ARG A C 1
ATOM 4071 O O . ARG A 1 496 ? 19.426 -14.701 -16.680 1.00 98.12 496 ARG A O 1
ATOM 4078 N N . LEU A 1 497 ? 18.256 -16.568 -16.281 1.00 98.50 497 LEU A N 1
ATOM 4079 C CA . LEU A 1 497 ? 17.210 -15.926 -15.477 1.00 98.50 497 LEU A CA 1
ATOM 4080 C C . LEU A 1 497 ? 17.744 -15.385 -14.139 1.00 98.50 497 LEU A C 1
ATOM 4082 O O . LEU A 1 497 ? 17.273 -14.348 -13.680 1.00 98.50 497 LEU A O 1
ATOM 4086 N N . LEU A 1 498 ? 18.736 -16.041 -13.524 1.00 98.44 498 LEU A N 1
ATOM 4087 C CA . LEU A 1 498 ? 19.372 -15.545 -12.296 1.00 98.44 498 LEU A CA 1
ATOM 4088 C C . LEU A 1 498 ? 20.200 -14.282 -12.555 1.00 98.44 498 LEU A C 1
ATOM 4090 O O . LEU A 1 498 ? 20.102 -13.327 -11.790 1.00 98.44 498 LEU A O 1
ATOM 4094 N N . ARG A 1 499 ? 20.940 -14.237 -13.671 1.00 98.31 499 ARG A N 1
ATOM 4095 C CA . ARG A 1 499 ? 21.642 -13.023 -14.111 1.00 98.31 499 ARG A CA 1
ATOM 4096 C C . ARG A 1 499 ? 20.672 -11.871 -14.365 1.00 98.31 499 ARG A C 1
ATOM 4098 O O . ARG A 1 499 ? 20.905 -10.792 -13.846 1.00 98.31 499 ARG A O 1
ATOM 4105 N N . ILE A 1 500 ? 19.531 -12.107 -15.023 1.00 98.06 500 ILE A N 1
ATOM 4106 C CA . ILE A 1 500 ? 18.484 -11.075 -15.165 1.00 98.06 500 ILE A CA 1
ATOM 4107 C C . I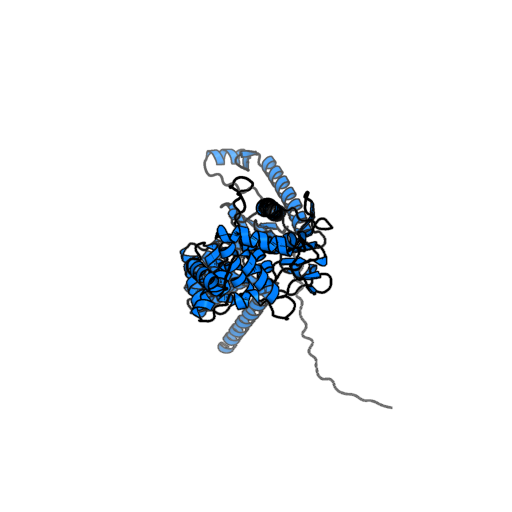LE A 1 500 ? 17.995 -10.557 -13.800 1.00 98.06 500 ILE A C 1
ATOM 4109 O O . ILE A 1 500 ? 17.828 -9.350 -13.636 1.00 98.06 500 ILE A O 1
ATOM 4113 N N . ALA A 1 501 ? 17.781 -11.434 -12.813 1.00 97.94 501 ALA A N 1
ATOM 4114 C CA . ALA A 1 501 ? 17.386 -11.001 -11.471 1.00 97.94 501 ALA A CA 1
ATOM 4115 C C . ALA A 1 501 ? 18.457 -10.105 -10.817 1.00 97.94 501 ALA A C 1
ATOM 4117 O O . ALA A 1 501 ? 18.112 -9.071 -10.249 1.00 97.94 501 ALA A O 1
ATOM 4118 N N . ALA A 1 502 ? 19.736 -10.469 -10.949 1.00 97.25 502 ALA A N 1
ATOM 4119 C CA . ALA A 1 502 ? 20.870 -9.712 -10.416 1.00 97.25 502 ALA A CA 1
ATOM 4120 C C . ALA A 1 502 ? 21.193 -8.424 -11.199 1.00 97.25 502 ALA A C 1
ATOM 4122 O O . ALA A 1 502 ? 21.695 -7.480 -10.607 1.00 97.25 502 ALA A O 1
ATOM 4123 N N . GLU A 1 503 ? 20.889 -8.337 -12.496 1.00 95.94 503 GLU A N 1
ATOM 4124 C CA . GLU A 1 503 ? 21.011 -7.090 -13.271 1.00 95.94 503 GLU A CA 1
ATOM 4125 C C . GLU A 1 503 ? 19.884 -6.094 -12.941 1.00 95.94 503 GLU A C 1
ATOM 4127 O O . GLU A 1 503 ? 20.107 -4.885 -12.938 1.00 95.94 503 GLU A O 1
ATOM 4132 N N . LEU A 1 504 ? 18.681 -6.590 -12.626 1.00 95.44 504 LEU A N 1
ATOM 4133 C CA . LEU A 1 504 ? 17.543 -5.767 -12.194 1.00 95.44 504 LEU A CA 1
ATOM 4134 C C . LEU A 1 504 ? 17.639 -5.308 -10.727 1.00 95.44 504 LEU A C 1
ATOM 4136 O O . LEU A 1 504 ? 17.175 -4.214 -10.407 1.00 95.44 504 LEU A O 1
ATOM 4140 N N . ASP A 1 505 ? 18.204 -6.133 -9.839 1.00 95.06 505 ASP A N 1
ATOM 4141 C CA . ASP A 1 505 ? 18.509 -5.782 -8.445 1.00 95.06 505 ASP A CA 1
ATOM 4142 C C . ASP A 1 505 ? 19.790 -6.503 -7.969 1.00 95.06 505 ASP A C 1
ATOM 4144 O O . ASP A 1 505 ? 19.732 -7.622 -7.438 1.00 95.06 505 ASP A O 1
ATOM 4148 N N . PRO A 1 506 ? 20.965 -5.864 -8.143 1.00 94.00 506 PRO A N 1
ATOM 4149 C CA . PRO A 1 506 ? 22.241 -6.430 -7.713 1.00 94.00 506 PRO A CA 1
ATOM 4150 C C . PRO A 1 506 ? 22.334 -6.616 -6.198 1.00 94.00 506 PRO A C 1
ATOM 4152 O O . PRO A 1 506 ? 22.988 -7.547 -5.733 1.00 94.00 506 PRO A O 1
ATOM 4155 N N . PHE A 1 507 ? 21.680 -5.752 -5.416 1.00 92.62 507 PHE A N 1
ATOM 4156 C CA . PHE A 1 507 ? 21.753 -5.799 -3.956 1.00 92.62 507 PHE A CA 1
ATOM 4157 C C . PHE A 1 507 ? 21.028 -7.029 -3.401 1.00 92.62 507 PHE A C 1
ATOM 4159 O O . PHE A 1 507 ? 21.513 -7.654 -2.458 1.00 92.62 507 PHE A O 1
ATOM 4166 N N . ALA A 1 508 ? 19.903 -7.408 -4.011 1.00 94.00 508 ALA A N 1
ATOM 4167 C CA . ALA A 1 508 ? 19.144 -8.584 -3.609 1.00 94.00 508 ALA A CA 1
ATOM 4168 C C . ALA A 1 508 ? 19.728 -9.917 -4.120 1.00 94.00 508 ALA A C 1
ATOM 4170 O O . ALA A 1 508 ? 19.601 -10.914 -3.412 1.00 94.00 508 ALA A O 1
ATOM 4171 N N . TYR A 1 509 ? 20.342 -9.964 -5.316 1.00 97.06 509 TYR A N 1
ATOM 4172 C CA . TYR A 1 509 ? 20.624 -11.244 -6.004 1.00 97.06 509 TYR A CA 1
ATOM 4173 C C . TYR A 1 509 ? 22.064 -11.474 -6.501 1.00 97.06 509 TYR A C 1
ATOM 4175 O O . TYR A 1 509 ? 22.344 -12.555 -7.024 1.00 97.06 509 TYR A O 1
ATOM 4183 N N . ALA A 1 510 ? 23.010 -10.542 -6.319 1.00 95.38 510 ALA A N 1
ATOM 4184 C CA . ALA A 1 510 ? 24.407 -10.784 -6.717 1.00 95.38 510 ALA A CA 1
ATOM 4185 C C . ALA A 1 510 ? 25.064 -11.949 -5.945 1.00 95.38 510 ALA A C 1
ATOM 4187 O O . ALA A 1 510 ? 25.854 -12.697 -6.521 1.00 95.38 510 ALA A O 1
ATOM 4188 N N . TRP A 1 511 ? 24.705 -12.150 -4.671 1.00 95.81 511 TRP A N 1
ATOM 4189 C CA . TRP A 1 511 ? 25.189 -13.283 -3.868 1.00 95.81 511 TRP A CA 1
ATOM 4190 C C . TRP A 1 511 ? 24.647 -14.631 -4.362 1.00 95.81 511 TRP A C 1
ATOM 4192 O O . TRP A 1 511 ? 25.435 -15.554 -4.565 1.00 95.81 511 TRP A O 1
ATOM 4202 N N . ASP A 1 512 ? 23.339 -14.724 -4.633 1.00 96.50 512 ASP A N 1
ATOM 4203 C CA . ASP A 1 512 ? 22.705 -15.932 -5.187 1.00 96.50 512 ASP A CA 1
ATOM 4204 C C . ASP A 1 512 ? 23.340 -16.333 -6.534 1.00 96.50 512 ASP A C 1
ATOM 4206 O O . ASP A 1 512 ? 23.534 -17.519 -6.820 1.00 96.50 512 ASP A O 1
ATOM 4210 N N . LEU A 1 513 ? 23.690 -15.340 -7.364 1.00 97.06 513 LEU A N 1
ATOM 4211 C CA . LEU A 1 513 ? 24.400 -15.545 -8.626 1.00 97.06 513 LEU A CA 1
ATOM 4212 C C . LEU A 1 513 ? 25.833 -16.053 -8.405 1.00 97.06 513 LEU A C 1
ATOM 4214 O O . LEU A 1 513 ? 26.212 -17.065 -8.995 1.00 97.06 513 LEU A O 1
ATOM 4218 N N . ALA A 1 514 ? 26.612 -15.394 -7.542 1.00 96.25 514 ALA A N 1
ATOM 4219 C CA . ALA A 1 514 ? 28.000 -15.765 -7.268 1.00 96.25 514 ALA A CA 1
ATOM 4220 C C . ALA A 1 514 ? 28.128 -17.172 -6.649 1.00 96.25 514 ALA A C 1
ATOM 4222 O O . ALA A 1 514 ? 29.032 -17.930 -7.014 1.00 96.25 514 ALA A O 1
ATOM 4223 N N . GLU A 1 515 ? 27.202 -17.564 -5.765 1.00 96.06 515 GLU A N 1
ATOM 4224 C CA . GLU A 1 515 ? 27.125 -18.934 -5.242 1.00 96.06 515 GLU A CA 1
ATOM 4225 C C . GLU A 1 515 ? 26.855 -19.938 -6.374 1.00 96.06 515 GLU A C 1
ATOM 4227 O O . GLU A 1 515 ? 27.556 -20.946 -6.501 1.00 96.06 515 GLU A O 1
ATOM 4232 N N . ALA A 1 516 ? 25.872 -19.653 -7.233 1.00 94.19 516 ALA A N 1
ATOM 4233 C CA . ALA A 1 516 ? 25.481 -20.539 -8.324 1.00 94.19 516 ALA A CA 1
ATOM 4234 C C . ALA A 1 516 ? 26.584 -20.719 -9.383 1.00 94.19 516 ALA A C 1
ATOM 4236 O O . ALA A 1 516 ? 26.804 -21.835 -9.857 1.00 94.19 516 ALA A O 1
ATOM 4237 N N . GLU A 1 517 ? 27.316 -19.658 -9.725 1.00 94.19 517 GLU A N 1
ATOM 4238 C CA . GLU A 1 517 ? 28.453 -19.733 -10.651 1.00 94.19 517 GLU A CA 1
ATOM 4239 C C . GLU A 1 517 ? 29.652 -20.468 -10.026 1.00 94.19 517 GLU A C 1
ATOM 4241 O O . GLU A 1 517 ? 30.312 -21.258 -10.706 1.00 94.19 517 GLU A O 1
ATOM 4246 N N . THR A 1 518 ? 29.874 -20.317 -8.715 1.00 95.06 518 THR A N 1
ATOM 4247 C CA . THR A 1 518 ? 30.875 -21.097 -7.961 1.00 95.06 518 THR A CA 1
ATOM 4248 C C . THR A 1 518 ? 30.521 -22.591 -7.920 1.00 95.06 518 THR A C 1
ATOM 4250 O O . THR A 1 518 ? 31.395 -23.449 -8.082 1.00 95.06 518 THR A O 1
ATOM 4253 N N . GLU A 1 519 ? 29.239 -22.925 -7.741 1.00 91.44 519 GLU A N 1
ATOM 4254 C CA . GLU A 1 519 ? 28.727 -24.300 -7.791 1.00 91.44 519 GLU A CA 1
ATOM 4255 C C . GLU A 1 519 ? 28.933 -24.930 -9.184 1.00 91.44 519 GLU A C 1
ATOM 4257 O O . GLU A 1 519 ? 29.367 -26.081 -9.298 1.00 91.44 519 GLU A O 1
ATOM 4262 N N . GLU A 1 520 ? 28.660 -24.177 -10.254 1.00 88.75 520 GLU A N 1
ATOM 4263 C CA . GLU A 1 520 ? 28.854 -24.626 -11.637 1.00 88.75 520 GLU A CA 1
ATOM 4264 C C . GLU A 1 520 ? 30.345 -24.805 -11.981 1.00 88.75 520 GLU A C 1
ATOM 4266 O O . GLU A 1 520 ? 30.720 -25.795 -12.617 1.00 88.75 520 GLU A O 1
ATOM 4271 N N . GLY A 1 521 ? 31.209 -23.894 -11.516 1.00 89.94 521 GLY A N 1
ATOM 4272 C CA . GLY A 1 521 ? 32.664 -23.982 -11.668 1.00 89.94 521 GLY A CA 1
ATOM 4273 C C . GLY A 1 521 ? 33.244 -25.252 -11.044 1.00 89.94 521 GLY A C 1
ATOM 4274 O O . GLY A 1 521 ? 33.915 -26.024 -11.733 1.00 89.94 521 GLY A O 1
ATOM 4275 N N . ARG A 1 522 ? 32.905 -25.532 -9.776 1.00 92.94 522 ARG A N 1
ATOM 4276 C CA . ARG A 1 522 ? 33.341 -26.751 -9.066 1.00 92.94 522 ARG A CA 1
ATOM 4277 C C . ARG A 1 522 ? 32.922 -28.032 -9.791 1.00 92.94 522 ARG A C 1
ATOM 4279 O O . ARG A 1 522 ? 33.743 -28.928 -9.965 1.00 92.94 522 ARG A O 1
ATOM 4286 N N . LYS A 1 523 ? 31.682 -28.104 -10.288 1.00 89.81 523 LYS A N 1
ATOM 4287 C CA . LYS A 1 523 ? 31.184 -29.273 -11.041 1.00 89.81 523 LYS A CA 1
ATOM 4288 C C . LYS A 1 523 ? 31.914 -29.473 -12.373 1.00 89.81 523 LYS A C 1
ATOM 4290 O O . LYS A 1 523 ? 32.173 -30.611 -12.757 1.00 89.81 523 LYS A O 1
ATOM 4295 N N . LYS A 1 524 ? 32.281 -28.393 -13.073 1.00 89.31 524 LYS A N 1
ATOM 4296 C CA . LYS A 1 524 ? 33.100 -28.468 -14.298 1.00 89.31 524 LYS A CA 1
ATOM 4297 C C . LYS A 1 524 ? 34.526 -28.932 -14.009 1.00 89.31 524 LYS A C 1
ATOM 4299 O O . LYS A 1 524 ? 35.085 -29.685 -14.802 1.00 89.31 524 LYS A O 1
ATOM 4304 N N . GLU A 1 525 ? 35.109 -28.514 -12.888 1.00 90.31 525 GLU A N 1
ATOM 4305 C CA . GLU A 1 525 ? 36.432 -28.977 -12.467 1.00 90.31 525 GLU A CA 1
ATOM 4306 C C . GLU A 1 525 ? 36.413 -30.467 -12.089 1.00 90.31 525 GLU A C 1
ATOM 4308 O O . GLU A 1 525 ? 37.232 -31.237 -12.587 1.00 90.31 525 GLU A O 1
ATOM 4313 N N . GLU A 1 526 ? 35.428 -30.904 -11.301 1.00 91.88 526 GLU A N 1
ATOM 4314 C CA . GLU A 1 526 ? 35.233 -32.314 -10.944 1.00 91.88 526 GLU A CA 1
ATOM 4315 C C . GLU A 1 526 ? 35.048 -33.202 -12.189 1.00 91.88 526 GLU A C 1
ATOM 4317 O O . GLU A 1 526 ? 35.624 -34.284 -12.273 1.00 91.88 526 GLU A O 1
ATOM 4322 N N . GLN A 1 527 ? 34.307 -32.730 -13.198 1.00 89.25 527 GLN A N 1
ATOM 4323 C CA . GLN A 1 527 ? 34.161 -33.430 -14.479 1.00 89.25 527 GLN A CA 1
ATOM 4324 C C . GLN A 1 527 ? 35.451 -33.475 -15.311 1.00 89.25 527 GLN A C 1
ATOM 4326 O O . GLN A 1 527 ? 35.621 -34.412 -16.088 1.00 89.25 527 GLN A O 1
ATOM 4331 N N . ARG A 1 528 ? 36.361 -32.501 -15.168 1.00 92.00 528 ARG A N 1
ATOM 4332 C CA . ARG A 1 528 ? 37.696 -32.546 -15.795 1.00 92.00 528 ARG A CA 1
ATOM 4333 C C . ARG A 1 528 ? 38.598 -33.563 -15.090 1.00 92.00 528 ARG A C 1
ATOM 4335 O O . ARG A 1 528 ? 39.169 -34.408 -15.767 1.00 92.00 528 ARG A O 1
ATOM 4342 N N . ARG A 1 529 ? 38.618 -33.555 -13.749 1.00 91.94 529 ARG A N 1
ATOM 4343 C CA . ARG A 1 529 ? 39.327 -34.524 -12.876 1.00 91.94 529 ARG A CA 1
ATOM 4344 C C . ARG A 1 529 ? 38.783 -35.970 -12.937 1.00 91.94 529 ARG A C 1
ATOM 4346 O O . ARG A 1 529 ? 39.237 -36.826 -12.188 1.00 91.94 529 ARG A O 1
ATOM 4353 N N . LYS A 1 530 ? 37.755 -36.223 -13.754 1.00 91.94 530 LYS A N 1
ATOM 4354 C CA . LYS A 1 530 ? 37.143 -37.539 -14.025 1.00 91.94 530 LYS A CA 1
ATOM 4355 C C . LYS A 1 530 ? 37.273 -37.949 -15.503 1.00 91.94 530 LYS A C 1
ATOM 4357 O O . LYS A 1 530 ? 36.541 -38.823 -15.962 1.00 91.94 530 LYS A O 1
ATOM 4362 N N . ARG A 1 531 ? 38.124 -37.258 -16.271 1.00 88.31 531 ARG A N 1
ATOM 4363 C CA . ARG A 1 531 ? 38.295 -37.422 -17.730 1.00 88.31 531 ARG A CA 1
ATOM 4364 C C . ARG A 1 531 ? 39.757 -37.402 -18.176 1.00 88.31 531 ARG A C 1
ATOM 4366 O O . ARG A 1 531 ? 40.059 -38.018 -19.192 1.00 88.31 531 ARG A O 1
ATOM 4373 N N . GLY A 1 532 ? 40.611 -36.678 -17.454 1.00 77.94 532 GLY A N 1
ATOM 4374 C CA . GLY A 1 532 ? 42.035 -36.990 -17.313 1.00 77.94 532 GLY A CA 1
ATOM 4375 C C . GLY A 1 532 ? 42.272 -37.612 -15.945 1.00 77.94 532 GLY A C 1
ATOM 4376 O O . GLY A 1 532 ? 43.251 -38.372 -15.841 1.00 77.94 532 GLY A O 1
#

pLDDT: mean 91.22, std 13.19, range [29.69, 98.62]

Sequence (532 aa):
MQRPLLSSAFLAASLLLAVAATPAQEEEQQRGMLSMKDGRMFVDLILEQNAKGGVDVVLSAGRIHVPESLIQDYFIPGAKIAFEASSKKEQEMVEKGYVRYRGKWLREAIAKRQLEKEQNRREIQLRAMKTAKRLRNMRTHETRDYRFKHNLPEHIAGELIMLFEEFHNEWKKRWHKKPNLPQKPTVSFYADQADYLQYTGISAGALGFYHFGGITLHIYWDRSDPELTRNVLYHEATHLLTDGIDGKFKYPPWIEEGLAEYYGSSKWDPKARPGKRMQPGGILPGRLVTVKTMIAKKKPMTLEDLISYDRVGGKNFGSVQYAWAWTFMRFLHDNKSYRKRFQKYWLDLAHKKKGIKRVPMSQWETIEAAEAKRLFMKYMKLKDLKAMQKEWYAYIDKLQVESLAGLEAAGRRFKAFGEHKEAKAVLKQAIEKGAKNPLTWLAWAEYQYRDSNWGEVIRSIDKALAIDPLIPALYHMKSRAKRRMMGEENKKEGMRLLRIAAELDPFAYAWDLAEAETEEGRKKEEQRRKRG

Foldseek 3Di:
DDDDDDDDDDDDDPPPPPPPPPPPPPVLQQAKWFAWPLQDIDTRFAWDADPVAAIWTQDPLGIAGDHPVTTPAMAHPPDADDADQPDPVSVVLVVVQWGQAPNDTDRRVVRVVVVVVVRVVRVVVSVVLVVLLDLVNWDWDDDPQAIETESTDPVVSVVLVVLLVLLQVLVCVLLVDDQADPDRAYEYEHAADVSQCVVPVDDPDDQWAQDLVRSYIGGYRPSLQNLQRSLQSQLRSLLSRLCSLAVQEDEQCLQNLLVSNQRSQWAADPPDDRSVRIDTRHDQLQLLLLQVVCVVVVNHAAPLNLLQRGPPPPDDCDPNSSSLSNLVVSLQCVPPLSNVLVSCLSSCQRVVHPPQDWDDDPSHIYHHSVSSLVSSCVSSVHPDRPVVRVVSVVSSVPDDQDDLSSLLVNLVSCLVVVVPVSNQVSLVVSVVVPPLRLVSLVSNLVVCVVVLVLVVNLVSLVSSCVNPVLALSSLQSNLVSLCSDDDPVSPVSSLSSLSSSCSSPVPVRVVVNVVSVVVVVVVVVVVVVVVD

Secondary structure (DSSP, 8-state):
-------------------------------EEEEETTS-EEEEEEEEE-TTSSEEEEETTEEEEE-TTTEEEEE-TT--------SHHHHHHHTTTEEEETTEEEEHHHHHHHHHHHHHHHHHHHHHHHHHTSGGG-EEEE-SS-EEEE-S-HHHHHHHHHHHHHHHHHHHHHHT-----SS--EEEEESSHHHHHHHH-PPBTBSEEEETTTTEEEEE--TT-HHHHHHHHHHHHHHHHHHTT-TTB---HHHHHHHHHHHHT-EE-TTSPTTSSEE-----HHHHHHHHHHHHTT-PPPHHHHHT--SSS-----HHHHHHHHHHHHHHHHSHHHHHHHHHHHHHHHTT-TTPPPEEETBEEE--HHHHHHHHHHHHT-S-SHHHHHHHHHHHTT----SHHHHHHHHHHHHHTT-HHHHHHHHHHHHHTT---HHHHHHHHHHHHHTT-HHHHHHHHHHHHTT-TT-HHHHHHHHHHHHHSSSHHHHHHHHHHHHHHHHH-HHHHHHHHHHHHHHHHHHHHHHHTTT-

Radius of gyration: 29.99 Å; chains: 1; bounding box: 107×63×87 Å